Protein AF-A0A8J5S518-F1 (afdb_monomer)

Secondary structure (DSSP, 8-state):
--EE-EEEEEETTS-EEEEE-----HHHHHS-EEEEEEEGGG-SGGG--GGGTTSEEEEE-SS--SS----HHHHHHHHHHTT-SEEEEE--S-S----S-GGGGTT-EEEEE-HHHHHHHHHHHTT-SS-EEEEPPPP-EESTTS---EE-TTS---S-SS-TTS-S---B---SSEEEE--SSGGGTT-SEEEE-SHHHHHHHHHHHHHHHHHH-TT--HHHHHHHHHHT-B-B-TTSSBPEE-SSS-EE--HHHHTT-B--HHHHTS-SEE----HHHHHHHHHHHT-SS--TTTTS-TT--GGGS--S----TT--SEEEEEEEEEE-SS-SSEEEE----PPTTEEEEEESSEEEEBTTB-EEEEEEEEEES-S---S--------

Sequence (391 aa):
MDRSFPVVITLGNKEKFVAQSFVFSEEIASQFSEIQSYTANDCNADQINSTVKGKIVFCFPPLFRPSEQINTSTFLAAVVANGGRGLIWPLYNTDLLLGDNLAELNNTSFVPVDYEIAYRIYQYISNDDNPKAKISLTRTTVGSEVSAPRVAAFSSRGPSSIYPGVLKPDIAAPGVSILAAAPATASFQGIPYHFSSGTSMSCPHVTGIVAVLKSIHPQWSPAALKSAIMTTARTLDNNWMPIQANGYVPKIADPFDYGAGFVDPTKAADPGLIYDISASDYLKFFNCMGGLGPRDNCTTAKGGSLADLNLPSIAIPNLRTFRSAVRTVTNVGQLDDAVYTAFLEPPAGVEMAVEPPVLVFSKDRRVRSFKVTFKTTRKVQGDYTDFRNLE

Nearest PDB structures (foldseek):
  7eox-assembly2_B  TM=8.194E-01  e=1.610E-34  Euphorbia resinifera
  3i74-assembly1_A  TM=7.688E-01  e=6.105E-29  Solanum lycopersicum
  4yn3-assembly3_A  TM=7.626E-01  e=4.652E-26  Cucumis melo
  3vta-assembly1_A  TM=7.637E-01  e=4.754E-24  Cucumis melo
  1xf1-assembly1_A  TM=5.289E-01  e=1.069E-10  Streptococcus pyogenes

Structure (mmCIF, N/CA/C/O backbone):
data_AF-A0A8J5S518-F1
#
_entry.id   AF-A0A8J5S518-F1
#
loop_
_atom_site.group_PDB
_atom_site.id
_atom_site.type_symbol
_atom_site.label_atom_id
_atom_site.label_alt_id
_atom_site.label_comp_id
_atom_site.label_asym_id
_atom_site.label_entity_id
_atom_site.label_seq_id
_atom_site.pdbx_PDB_ins_code
_atom_site.Cartn_x
_atom_site.Cartn_y
_atom_site.Cartn_z
_atom_site.occupancy
_atom_site.B_iso_or_equiv
_atom_site.auth_seq_id
_atom_site.auth_comp_id
_atom_site.auth_asym_id
_atom_site.auth_atom_id
_atom_site.pdbx_PDB_model_num
ATOM 1 N N . MET A 1 1 ? -6.339 -3.121 0.699 1.00 88.62 1 MET A N 1
ATOM 2 C CA . MET A 1 1 ? -7.161 -4.256 0.225 1.00 88.62 1 MET A CA 1
ATOM 3 C C . MET A 1 1 ? -8.624 -3.854 0.297 1.00 88.62 1 MET A C 1
ATOM 5 O O . MET A 1 1 ? -8.915 -2.877 0.972 1.00 88.62 1 MET A O 1
ATOM 9 N N . ASP A 1 2 ? -9.503 -4.557 -0.404 1.00 91.44 2 ASP A N 1
ATOM 10 C CA . ASP A 1 2 ? -10.948 -4.296 -0.533 1.00 91.44 2 ASP A CA 1
ATOM 11 C C . ASP A 1 2 ? -11.784 -4.915 0.604 1.00 91.44 2 ASP A C 1
ATOM 13 O O . ASP A 1 2 ? -13.003 -5.031 0.507 1.00 91.44 2 ASP A O 1
ATOM 17 N N . ARG A 1 3 ? -11.124 -5.308 1.697 1.00 91.38 3 ARG A N 1
ATOM 18 C CA . ARG A 1 3 ? -11.749 -5.780 2.931 1.00 91.38 3 ARG A CA 1
ATOM 19 C C . ARG A 1 3 ? -11.769 -4.668 3.972 1.00 91.38 3 ARG A C 1
ATOM 21 O O . ARG A 1 3 ? -10.743 -4.025 4.194 1.00 91.38 3 ARG A O 1
ATOM 28 N N . SER A 1 4 ? -12.895 -4.512 4.658 1.00 88.69 4 SER A N 1
ATOM 29 C CA . SER A 1 4 ? -13.065 -3.598 5.790 1.00 88.69 4 SER A CA 1
ATOM 30 C C . SER A 1 4 ? -13.742 -4.288 6.979 1.00 88.69 4 SER A C 1
ATOM 32 O O . SER A 1 4 ? -14.374 -5.341 6.832 1.00 88.69 4 SER A O 1
ATOM 34 N N . PHE A 1 5 ? -13.594 -3.687 8.164 1.00 89.44 5 PHE A N 1
ATOM 35 C CA . PHE A 1 5 ? -14.137 -4.194 9.431 1.00 89.44 5 PHE A CA 1
ATOM 36 C C . PHE A 1 5 ? -15.124 -3.203 10.065 1.00 89.44 5 PHE A C 1
ATOM 38 O O . PHE A 1 5 ? -14.816 -2.612 11.105 1.00 89.44 5 PHE A O 1
ATOM 45 N N . PRO A 1 6 ? -16.280 -2.933 9.426 1.00 90.81 6 PRO A N 1
ATOM 46 C CA . PRO A 1 6 ? -17.206 -1.927 9.916 1.00 90.81 6 PRO A CA 1
ATOM 47 C C . PRO A 1 6 ? -17.849 -2.310 11.253 1.00 90.81 6 PRO A C 1
ATOM 49 O O . PRO A 1 6 ? -18.294 -3.444 11.461 1.00 90.81 6 PRO A O 1
ATOM 52 N N . VAL A 1 7 ? -17.974 -1.307 12.117 1.00 92.00 7 VAL A N 1
ATOM 53 C CA . VAL A 1 7 ? -18.838 -1.283 13.301 1.00 92.00 7 VAL A CA 1
ATOM 54 C C . VAL A 1 7 ? -19.771 -0.080 13.213 1.00 92.00 7 VAL A C 1
ATOM 56 O O . VAL A 1 7 ? -19.439 0.939 12.606 1.00 92.00 7 VAL A O 1
ATOM 59 N N . VAL A 1 8 ? -20.945 -0.186 13.828 1.00 94.94 8 VAL A N 1
ATOM 60 C CA . VAL A 1 8 ? -21.932 0.893 13.883 1.00 94.94 8 VAL A CA 1
ATOM 61 C C . VAL A 1 8 ? -22.016 1.420 15.307 1.00 94.94 8 VAL A C 1
ATOM 63 O O . VAL A 1 8 ? -22.410 0.689 16.216 1.00 94.94 8 VAL A O 1
ATOM 66 N N . ILE A 1 9 ? -21.698 2.699 15.490 1.00 95.81 9 ILE A N 1
ATOM 67 C CA . ILE A 1 9 ? -21.966 3.440 16.724 1.00 95.81 9 ILE A CA 1
ATOM 68 C C . ILE A 1 9 ? -23.408 3.939 16.634 1.00 95.81 9 ILE A C 1
ATOM 70 O O . ILE A 1 9 ? -23.753 4.654 15.699 1.00 95.81 9 ILE A O 1
ATOM 74 N N . THR A 1 10 ? -24.262 3.544 17.574 1.00 97.31 10 THR A N 1
ATOM 75 C CA . THR A 1 10 ? -25.643 4.031 17.704 1.00 97.31 10 THR A CA 1
ATOM 76 C C . THR A 1 10 ? -25.761 4.841 18.986 1.00 97.31 10 THR A C 1
ATOM 78 O O . THR A 1 10 ? -25.576 4.288 20.069 1.00 97.31 10 THR A O 1
ATOM 81 N N . LEU A 1 11 ? -26.079 6.126 18.872 1.00 97.44 11 LEU A N 1
ATOM 82 C CA . LEU A 1 11 ? -26.286 7.023 20.009 1.00 97.44 11 LEU A CA 1
ATOM 83 C C . LEU A 1 11 ? -27.705 6.883 20.589 1.00 97.44 11 LEU A C 1
ATOM 85 O O . LEU A 1 11 ? -28.612 6.362 19.933 1.00 97.44 11 LEU A O 1
ATOM 89 N N . GLY A 1 12 ? -27.916 7.354 21.822 1.00 96.31 12 GLY A N 1
ATOM 90 C CA . GLY A 1 12 ? -29.220 7.337 22.498 1.00 96.31 12 GLY A CA 1
ATOM 91 C C . GLY A 1 12 ? -30.304 8.123 21.749 1.00 96.31 12 GLY A C 1
ATOM 92 O O . GLY A 1 12 ? -31.466 7.716 21.730 1.00 96.31 12 GLY A O 1
ATOM 93 N N . ASN A 1 13 ? -29.908 9.172 21.020 1.00 95.19 13 ASN A N 1
ATOM 94 C CA . ASN A 1 13 ? -30.768 9.948 20.117 1.00 95.19 13 ASN A CA 1
ATOM 95 C C . ASN A 1 13 ? -31.099 9.227 18.782 1.00 95.19 13 ASN A C 1
ATOM 97 O O . ASN A 1 13 ? -31.758 9.809 17.923 1.00 95.19 13 ASN A O 1
ATOM 101 N N . LYS A 1 14 ? -30.679 7.960 18.611 1.00 95.50 14 LYS A N 1
ATOM 102 C CA . LYS A 1 14 ? -30.835 7.097 17.417 1.00 95.50 14 LYS A CA 1
ATOM 103 C C . LYS A 1 14 ? -29.955 7.447 16.216 1.00 95.50 14 LYS A C 1
ATOM 105 O O . LYS A 1 14 ? -30.047 6.760 15.194 1.00 95.50 14 LYS A O 1
ATOM 110 N N . GLU A 1 15 ? -29.100 8.455 16.323 1.00 96.94 15 GLU A N 1
ATOM 111 C CA . GLU A 1 15 ? -28.101 8.763 15.305 1.00 96.94 15 GLU A CA 1
ATOM 112 C C . GLU A 1 15 ? -27.088 7.617 15.180 1.00 96.94 15 GLU A C 1
ATOM 114 O O . GLU A 1 15 ? -26.780 6.925 16.157 1.00 96.94 15 GLU A O 1
ATOM 119 N N . LYS A 1 16 ? -26.612 7.371 13.955 1.00 97.25 16 LYS A N 1
ATOM 120 C CA . LYS A 1 16 ? -25.730 6.244 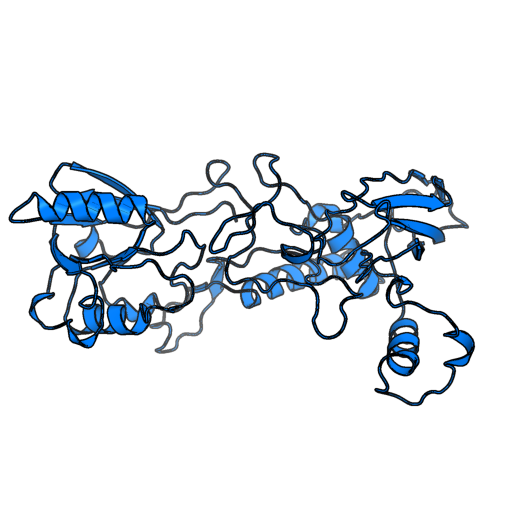13.642 1.00 97.25 16 LYS A CA 1
ATOM 121 C C . LYS A 1 16 ? -24.515 6.692 12.852 1.00 97.25 16 LYS A C 1
ATOM 123 O O . LYS A 1 16 ? -24.652 7.416 11.871 1.00 97.25 16 LYS A O 1
ATOM 128 N N . PHE A 1 17 ? -23.363 6.157 13.232 1.00 95.44 17 PHE A N 1
ATOM 129 C CA . PHE A 1 17 ? -22.088 6.373 12.559 1.00 95.44 17 PHE A CA 1
ATOM 130 C C . PHE A 1 17 ? -21.433 5.040 12.236 1.00 95.44 17 PHE A C 1
ATOM 132 O O . PHE A 1 17 ? -21.543 4.089 13.011 1.00 95.44 17 PHE A O 1
ATOM 139 N N . VAL A 1 18 ? -20.747 4.972 11.097 1.00 91.69 18 VAL A N 1
ATOM 140 C CA . VAL A 1 18 ? -19.961 3.802 10.701 1.00 91.69 18 VAL A CA 1
ATOM 141 C C . VAL A 1 18 ? -18.492 4.108 10.950 1.00 91.69 18 VAL A C 1
ATOM 143 O O . VAL A 1 18 ? -17.984 5.126 10.492 1.00 91.69 18 VAL A O 1
ATOM 146 N N . ALA A 1 19 ? -17.823 3.215 11.667 1.00 89.31 19 ALA A N 1
ATOM 147 C CA . ALA A 1 19 ? -16.392 3.267 11.942 1.00 89.31 19 ALA A CA 1
ATOM 148 C C . ALA A 1 19 ? -15.756 1.911 11.613 1.00 89.31 19 ALA A C 1
ATOM 150 O O . ALA A 1 19 ? -16.463 0.958 11.287 1.00 89.31 19 ALA A O 1
ATOM 151 N N . GLN A 1 20 ? -14.431 1.803 11.709 1.00 86.75 20 GLN A N 1
ATOM 152 C CA . GLN A 1 20 ? -13.737 0.519 11.595 1.00 86.75 20 GLN A CA 1
ATOM 153 C C . GLN A 1 20 ? -13.144 0.118 12.941 1.00 86.75 20 GLN A C 1
ATOM 155 O O . GLN A 1 20 ? -12.469 0.918 13.580 1.00 86.75 20 GLN A O 1
ATOM 160 N N . SER A 1 21 ? -13.414 -1.108 13.384 1.00 86.69 21 SER A N 1
ATOM 161 C CA . SER A 1 21 ? -12.943 -1.617 14.674 1.00 86.69 21 SER A CA 1
ATOM 162 C C . SER A 1 21 ? -13.062 -3.140 14.743 1.00 86.69 21 SER A C 1
ATOM 164 O O . SER A 1 21 ? -13.729 -3.772 13.921 1.00 86.69 21 SER A O 1
ATOM 166 N N . PHE A 1 22 ? -12.430 -3.718 15.758 1.00 84.19 22 PHE A N 1
ATOM 167 C CA . PHE A 1 22 ? -12.479 -5.124 16.123 1.00 84.19 22 PHE A CA 1
ATOM 168 C C . PHE A 1 22 ? -13.211 -5.272 17.468 1.00 84.19 22 PHE A C 1
ATOM 170 O O . PHE A 1 22 ? -12.639 -5.097 18.541 1.00 84.19 22 PHE A O 1
ATOM 177 N N . VAL A 1 23 ? -14.508 -5.563 17.395 1.00 85.69 23 VAL A N 1
ATOM 178 C CA . VAL A 1 23 ? -15.453 -5.713 18.502 1.00 85.69 23 VAL A CA 1
ATOM 179 C C . VAL A 1 23 ? -16.062 -7.103 18.405 1.00 85.69 23 VAL A C 1
ATOM 181 O O . VAL A 1 23 ? -16.908 -7.368 17.548 1.00 85.69 23 VAL A O 1
ATOM 184 N N . PHE A 1 24 ? -15.608 -7.992 19.286 1.00 80.00 24 PHE A N 1
ATOM 185 C CA . PHE A 1 24 ? -15.959 -9.416 19.254 1.00 80.00 24 PHE A CA 1
ATOM 186 C C . PHE A 1 24 ? -16.886 -9.851 20.394 1.00 80.00 24 PHE A C 1
ATOM 188 O O . PHE A 1 24 ? -17.425 -10.951 20.356 1.00 80.00 24 PHE A O 1
ATOM 195 N N . SER A 1 25 ? -17.079 -9.006 21.409 1.00 80.81 25 SER A N 1
ATOM 196 C CA . SER A 1 25 ? -17.909 -9.338 22.567 1.00 80.81 25 SER A CA 1
ATOM 197 C C . SER A 1 25 ? -19.377 -9.011 22.324 1.00 80.81 25 SER A C 1
ATOM 199 O O . SER A 1 25 ? -19.751 -7.845 22.171 1.00 80.81 25 SER A O 1
ATOM 201 N N . GLU A 1 26 ? -20.224 -10.041 22.345 1.00 80.31 26 GLU A N 1
ATOM 202 C CA . GLU A 1 26 ? -21.681 -9.882 22.292 1.00 80.31 26 GLU A CA 1
ATOM 203 C C . GLU A 1 26 ? -22.230 -9.119 23.502 1.00 80.31 26 GLU A C 1
ATOM 205 O O . GLU A 1 26 ? -23.200 -8.367 23.371 1.00 80.31 26 GLU A O 1
ATOM 210 N N . GLU A 1 27 ? -21.598 -9.262 24.669 1.00 78.25 27 GLU A N 1
ATOM 211 C CA . GLU A 1 27 ? -21.999 -8.551 25.884 1.00 78.25 27 GLU A CA 1
ATOM 212 C C . GLU A 1 27 ? -21.867 -7.034 25.695 1.00 78.25 27 GLU A C 1
ATOM 214 O O . GLU A 1 27 ? -22.805 -6.289 25.980 1.00 78.25 27 GLU A O 1
ATOM 219 N N . ILE A 1 28 ? -20.734 -6.580 25.146 1.00 77.38 28 ILE A N 1
ATOM 220 C CA . ILE A 1 28 ? -20.504 -5.161 24.839 1.00 77.38 28 ILE A CA 1
ATOM 221 C C . ILE A 1 28 ? -21.447 -4.707 23.725 1.00 77.38 28 ILE A C 1
ATOM 223 O O . ILE A 1 28 ? -22.050 -3.638 23.807 1.00 77.38 28 ILE A O 1
ATOM 227 N N . ALA A 1 29 ? -21.588 -5.519 22.674 1.00 81.12 29 ALA A N 1
ATOM 228 C CA . ALA A 1 29 ? -22.248 -5.079 21.455 1.00 81.12 29 ALA A CA 1
ATOM 229 C C . ALA A 1 29 ? -23.783 -5.040 21.522 1.00 81.12 29 ALA A C 1
ATOM 231 O O . ALA A 1 29 ? -24.437 -4.390 20.697 1.00 81.12 29 ALA A O 1
ATOM 232 N N . SER A 1 30 ? -24.380 -5.747 22.481 1.00 77.06 30 SER A N 1
ATOM 233 C CA . SER A 1 30 ? -25.834 -5.874 22.610 1.00 77.06 30 SER A CA 1
ATOM 234 C C . SER A 1 30 ? -26.488 -4.748 23.418 1.00 77.06 30 SER A C 1
ATOM 236 O O . SER A 1 30 ? -27.695 -4.528 23.278 1.00 77.06 30 SER A O 1
ATOM 238 N N . GLN A 1 31 ? -25.725 -3.990 24.212 1.00 87.00 31 GLN A N 1
ATOM 239 C CA . GLN A 1 31 ? -26.268 -3.072 25.217 1.00 87.00 31 GLN A CA 1
ATOM 240 C C . GLN A 1 31 ? -25.890 -1.611 24.959 1.00 87.00 31 GLN A C 1
ATOM 242 O O . GLN A 1 31 ? -24.820 -1.299 24.447 1.00 87.00 31 GLN A O 1
ATOM 247 N N . PHE A 1 32 ? -26.781 -0.697 25.348 1.00 94.81 32 PHE A N 1
ATOM 248 C CA . PHE A 1 32 ? -26.411 0.708 25.500 1.00 94.81 32 PHE A CA 1
ATOM 249 C C . PHE A 1 32 ? -25.632 0.882 26.801 1.00 94.81 32 PHE A C 1
ATOM 251 O O . PHE A 1 32 ? -26.050 0.393 27.851 1.00 94.81 32 PHE A O 1
ATOM 258 N N . SER A 1 33 ? -24.527 1.611 26.737 1.00 94.88 33 SER A N 1
ATOM 259 C CA . SER A 1 33 ? -23.732 2.003 27.896 1.00 94.88 33 SER A CA 1
ATOM 260 C C . SER A 1 33 ? -23.663 3.522 27.980 1.00 94.88 33 SER A C 1
ATOM 262 O O . SER A 1 33 ? -23.687 4.210 26.958 1.00 94.88 33 SER A O 1
ATOM 264 N N . GLU A 1 34 ? -23.630 4.033 29.208 1.00 96.69 34 GLU A N 1
ATOM 265 C CA . GLU A 1 34 ? -23.413 5.453 29.484 1.00 96.69 34 GLU A CA 1
ATOM 266 C C . GLU A 1 34 ? -22.068 5.893 28.901 1.00 96.69 34 GLU A C 1
ATOM 268 O O . GLU A 1 34 ? -21.096 5.130 28.925 1.00 96.69 34 GLU A O 1
ATOM 273 N N . ILE A 1 35 ? -22.028 7.105 28.354 1.00 96.75 35 ILE A N 1
ATOM 274 C CA . ILE A 1 35 ? -20.812 7.714 27.837 1.00 96.75 35 ILE A CA 1
ATOM 275 C C . ILE A 1 35 ? -20.200 8.580 28.931 1.00 96.75 35 ILE A C 1
ATOM 277 O O . ILE A 1 35 ? -20.842 9.497 29.433 1.00 96.75 35 ILE A O 1
ATOM 281 N N . GLN A 1 36 ? -18.936 8.328 29.256 1.00 95.75 36 GLN A N 1
ATOM 282 C CA . GLN A 1 36 ? -18.135 9.240 30.062 1.00 95.75 36 GLN A CA 1
ATOM 283 C C . GLN A 1 36 ? -17.190 10.018 29.150 1.00 95.75 36 GLN A C 1
ATOM 285 O O . GLN A 1 36 ? -16.280 9.444 28.547 1.00 95.75 36 GLN A O 1
ATOM 290 N N . SER A 1 37 ? -17.434 11.321 29.023 1.00 93.81 37 SER A N 1
ATOM 291 C CA . SER A 1 37 ? -16.665 12.197 28.145 1.00 93.81 37 SER A CA 1
ATOM 292 C C . SER A 1 37 ? -15.522 12.892 28.871 1.00 93.81 37 SER A C 1
ATOM 294 O O . SER A 1 37 ? -15.722 13.474 29.935 1.00 93.81 37 SER A O 1
ATOM 296 N N . TYR A 1 38 ? -14.364 12.920 28.227 1.00 91.25 38 TYR A N 1
ATOM 297 C CA . TYR A 1 38 ? -13.207 13.721 28.597 1.00 91.25 38 TYR A CA 1
ATOM 298 C C . TYR A 1 38 ? -12.940 14.726 27.479 1.00 91.25 38 TYR A C 1
ATOM 300 O O . TYR A 1 38 ? -13.093 14.406 26.297 1.00 91.25 38 TYR A O 1
ATOM 308 N N . THR A 1 39 ? -12.559 15.948 27.837 1.00 87.38 39 THR A N 1
ATOM 309 C CA . THR A 1 39 ? -12.336 17.018 26.859 1.00 87.38 39 THR A CA 1
ATOM 310 C C . THR A 1 39 ? -10.987 17.668 27.067 1.00 87.38 39 THR A C 1
ATOM 312 O O . THR A 1 39 ? -10.429 17.633 28.161 1.00 87.38 39 THR A O 1
ATOM 315 N N . ALA A 1 40 ? -10.476 18.305 26.021 1.00 82.56 40 ALA A N 1
ATOM 316 C CA . ALA A 1 40 ? -9.281 19.123 26.112 1.00 82.56 40 ALA A CA 1
ATOM 317 C C . ALA A 1 40 ? -8.089 18.366 26.743 1.00 82.56 40 ALA A C 1
ATOM 319 O O . ALA A 1 40 ? -7.679 17.314 26.249 1.00 82.56 40 ALA A O 1
ATOM 320 N N . ASN A 1 41 ? -7.546 18.901 27.837 1.00 79.25 41 ASN A N 1
ATOM 321 C CA . ASN A 1 41 ? -6.412 18.322 28.549 1.00 79.25 41 ASN A CA 1
ATOM 322 C C . ASN A 1 41 ? -6.781 17.067 29.349 1.00 79.25 41 ASN A C 1
ATOM 324 O O . ASN A 1 41 ? -5.871 16.340 29.729 1.00 79.25 41 ASN A O 1
ATOM 328 N N . ASP A 1 42 ? -8.067 16.773 29.564 1.00 84.75 42 ASP A N 1
ATOM 329 C CA . ASP A 1 42 ? -8.511 15.619 30.356 1.00 84.75 42 ASP A CA 1
ATOM 330 C C . ASP A 1 42 ? -8.449 14.301 29.572 1.00 84.75 42 ASP A C 1
ATOM 332 O O . ASP A 1 42 ? -8.605 13.218 30.131 1.00 84.75 42 ASP A O 1
ATOM 336 N N . CYS A 1 43 ? -8.166 14.374 28.272 1.00 85.00 43 CYS A N 1
ATOM 337 C CA . CYS A 1 43 ? -7.868 13.233 27.415 1.00 85.00 43 CYS A CA 1
ATOM 338 C C . CYS A 1 43 ? -6.470 12.637 27.682 1.00 85.00 43 CYS A C 1
ATOM 340 O O . CYS A 1 43 ? -5.682 12.426 26.760 1.00 85.00 43 CYS A O 1
ATOM 342 N N . ASN A 1 44 ? -6.143 12.369 28.946 1.00 85.12 44 ASN A N 1
ATOM 343 C CA . ASN A 1 44 ? -4.899 11.729 29.361 1.00 85.12 44 ASN A CA 1
ATOM 344 C C . ASN A 1 44 ? -5.168 10.542 30.302 1.00 85.12 44 ASN A C 1
ATOM 346 O O . ASN A 1 44 ? -6.210 10.468 30.950 1.00 85.12 44 ASN A O 1
ATOM 350 N N . ALA A 1 45 ? -4.226 9.595 30.346 1.00 86.31 45 ALA A N 1
ATOM 351 C CA . ALA A 1 45 ? -4.385 8.350 31.098 1.00 86.31 45 ALA A CA 1
ATOM 352 C C . ALA A 1 45 ? -4.543 8.579 32.613 1.00 86.31 45 ALA A C 1
ATOM 354 O O . ALA A 1 45 ? -5.252 7.816 33.264 1.00 86.31 45 ALA A O 1
ATOM 355 N N . ASP A 1 46 ? -3.953 9.648 33.160 1.00 88.62 46 ASP A N 1
ATOM 356 C CA . ASP A 1 46 ? -3.985 9.950 34.596 1.00 88.62 46 ASP A CA 1
ATOM 357 C C . ASP A 1 46 ? -5.380 10.387 35.080 1.00 88.62 46 ASP A C 1
ATOM 359 O O . ASP A 1 46 ? -5.678 10.296 36.270 1.00 88.62 46 ASP A O 1
ATOM 363 N N . GLN A 1 47 ? -6.263 10.831 34.175 1.00 89.25 47 GLN A N 1
ATOM 364 C CA . GLN A 1 47 ? -7.660 11.153 34.505 1.00 89.25 47 GLN A CA 1
ATOM 365 C C . GLN A 1 47 ? -8.583 9.928 34.526 1.00 89.25 47 GLN A C 1
ATOM 367 O O . GLN A 1 47 ? -9.742 10.025 34.949 1.00 89.25 47 GLN A O 1
ATOM 372 N N . ILE A 1 48 ? -8.103 8.769 34.070 1.00 92.25 48 ILE A N 1
ATOM 373 C CA . ILE A 1 48 ? -8.903 7.549 34.016 1.00 92.25 48 ILE A CA 1
ATOM 374 C C . ILE A 1 48 ? -8.830 6.824 35.357 1.00 92.25 48 ILE A C 1
ATOM 376 O O . ILE A 1 48 ? -7.789 6.332 35.782 1.00 92.25 48 ILE A O 1
ATOM 380 N N . ASN A 1 49 ? -9.981 6.741 36.018 1.00 93.38 49 ASN A N 1
ATOM 381 C CA . ASN A 1 49 ? -10.149 6.091 37.313 1.00 93.38 49 ASN A CA 1
ATOM 382 C C . ASN A 1 49 ? -11.369 5.153 37.293 1.00 93.38 49 ASN A C 1
ATOM 384 O O . ASN A 1 49 ? -12.018 4.969 36.262 1.00 93.38 49 ASN A O 1
ATOM 388 N N . SER A 1 50 ? -11.718 4.577 38.444 1.00 93.44 50 SER A N 1
ATOM 389 C CA . SER A 1 50 ? -12.786 3.578 38.577 1.00 93.44 50 SER A CA 1
ATOM 390 C C . SER A 1 50 ? -14.188 4.050 38.160 1.00 93.44 50 SER A C 1
ATOM 392 O O . SER A 1 50 ? -15.074 3.210 37.995 1.00 93.44 50 SER A O 1
ATOM 394 N N . THR A 1 51 ? -14.412 5.354 37.949 1.00 95.06 51 THR A N 1
ATOM 395 C CA . THR A 1 51 ? -15.695 5.893 37.457 1.00 95.06 51 THR A CA 1
ATOM 396 C C . THR A 1 51 ? -16.057 5.415 36.051 1.00 95.06 51 THR A C 1
ATOM 398 O O . THR A 1 51 ? -17.245 5.309 35.743 1.00 95.06 51 THR A O 1
ATOM 401 N N . VAL A 1 52 ? -15.062 5.043 35.235 1.00 94.62 52 VAL A N 1
ATOM 402 C CA . VAL A 1 52 ? -15.279 4.556 33.862 1.00 94.62 52 VAL A CA 1
ATOM 403 C C . VAL A 1 52 ? -15.819 3.125 33.800 1.00 94.62 52 VAL A C 1
ATOM 405 O O . VAL A 1 52 ? -16.179 2.647 32.723 1.00 94.62 52 VAL A O 1
ATOM 408 N N . LYS A 1 53 ? -15.879 2.420 34.936 1.00 94.81 53 LYS A N 1
ATOM 409 C CA . LYS A 1 53 ? -16.279 1.013 34.996 1.00 94.81 53 LYS A CA 1
ATOM 410 C C . LYS A 1 53 ? -17.675 0.813 34.399 1.00 94.81 53 LYS A C 1
ATOM 412 O O . LYS A 1 53 ? -18.654 1.373 34.882 1.00 94.81 53 LYS A O 1
ATOM 417 N N . GLY A 1 54 ? -17.773 -0.025 33.366 1.00 92.38 54 GLY A N 1
ATOM 418 C CA . GLY A 1 54 ? -19.032 -0.312 32.672 1.00 92.38 54 GLY A CA 1
ATOM 419 C C . GLY A 1 54 ? -19.482 0.755 31.663 1.00 92.38 54 GLY A C 1
ATOM 420 O O . GLY A 1 54 ? -20.549 0.596 31.069 1.00 92.38 54 GLY A O 1
ATOM 421 N N . LYS A 1 55 ? -18.700 1.821 31.449 1.00 95.19 55 LYS A N 1
ATOM 422 C CA . LYS A 1 55 ? -19.041 2.946 30.564 1.00 95.19 55 LYS A CA 1
ATOM 423 C C . LYS A 1 55 ? -18.249 2.915 29.260 1.00 95.19 55 LYS A C 1
ATOM 425 O O . LYS A 1 55 ? -17.199 2.277 29.168 1.00 95.19 55 LYS A O 1
ATOM 430 N N . ILE A 1 56 ? -18.751 3.616 28.246 1.00 95.50 56 ILE A N 1
ATOM 431 C CA . ILE A 1 56 ? -17.985 3.939 27.038 1.00 95.50 56 ILE A CA 1
ATOM 432 C C . ILE A 1 56 ? -17.272 5.261 27.293 1.00 95.50 56 ILE A C 1
ATOM 434 O O . ILE A 1 56 ? -17.903 6.280 27.552 1.00 95.50 56 ILE A O 1
ATOM 438 N N . VAL A 1 57 ? -15.951 5.253 27.217 1.00 95.19 57 VAL A N 1
ATOM 439 C CA . VAL A 1 57 ? -15.138 6.456 27.335 1.00 95.19 57 VAL A CA 1
ATOM 440 C C . VAL A 1 57 ? -15.082 7.145 25.976 1.00 95.19 57 VAL A C 1
ATOM 442 O O . VAL A 1 57 ? -14.820 6.511 24.954 1.00 95.19 57 VAL A O 1
ATOM 445 N N . PHE A 1 58 ? -15.335 8.447 25.956 1.00 94.88 58 PHE A N 1
ATOM 446 C CA . PHE A 1 58 ? -15.205 9.289 24.772 1.00 94.88 58 PHE A CA 1
ATOM 447 C C . PHE A 1 58 ? -14.214 10.410 25.066 1.00 94.88 58 PHE A C 1
ATOM 449 O O . PHE A 1 58 ? -14.317 11.068 26.097 1.00 94.88 58 PHE A O 1
ATOM 456 N N . CYS A 1 59 ? -13.264 10.638 24.166 1.00 89.88 59 CYS A N 1
ATOM 457 C CA . CYS A 1 59 ? -12.344 11.765 24.264 1.00 89.88 59 CYS A CA 1
ATOM 458 C C . CYS A 1 59 ? -12.591 12.760 23.126 1.00 89.88 59 CYS A C 1
ATOM 460 O O . CYS A 1 59 ? -12.680 12.367 21.964 1.00 89.88 59 CYS A O 1
ATOM 462 N N . PHE A 1 60 ? -12.627 14.053 23.454 1.00 88.50 60 PHE A N 1
ATOM 463 C CA . PHE A 1 60 ? -12.639 15.145 22.483 1.00 88.50 60 PHE A CA 1
ATOM 464 C C . PHE A 1 60 ? -11.481 16.130 22.753 1.00 88.50 60 PHE A C 1
ATOM 466 O O . PHE A 1 60 ? -11.606 17.016 23.607 1.00 88.50 60 PHE A O 1
ATOM 473 N N . PRO A 1 61 ? -10.325 15.981 22.078 1.00 76.44 61 PRO A N 1
ATOM 474 C CA . PRO A 1 61 ? -9.157 16.825 22.312 1.00 76.44 61 PRO A CA 1
ATOM 475 C C . PRO A 1 61 ? -9.371 18.251 21.762 1.00 76.44 61 PRO A C 1
ATOM 477 O O . PRO A 1 61 ? -10.134 18.439 20.815 1.00 76.44 61 PRO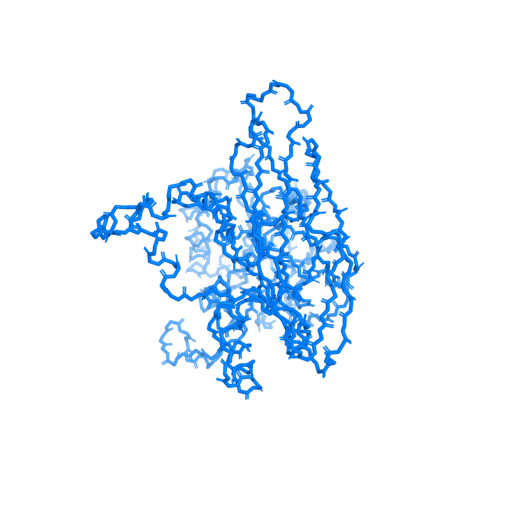 A O 1
ATOM 480 N N . PRO A 1 62 ? -8.681 19.273 22.308 1.00 63.53 62 PRO A N 1
ATOM 481 C CA . PRO A 1 62 ? -8.942 20.681 21.994 1.00 63.53 62 PRO A CA 1
ATOM 482 C C . PRO A 1 62 ? -8.287 21.115 20.674 1.00 63.53 62 PRO A C 1
ATOM 484 O O . PRO A 1 62 ? -8.738 22.048 20.017 1.00 63.53 62 PRO A O 1
ATOM 487 N N . LEU A 1 63 ? -7.204 20.434 20.292 1.00 63.22 63 LEU A N 1
ATOM 488 C CA . LEU A 1 63 ? -6.510 20.580 19.024 1.00 63.22 63 LEU A CA 1
ATOM 489 C C . LEU A 1 63 ? -6.222 19.188 18.484 1.00 63.22 63 LEU A C 1
ATOM 491 O O . LEU A 1 63 ? -5.631 18.349 19.162 1.00 63.22 63 LEU A O 1
ATOM 495 N N . PHE A 1 64 ? -6.603 18.967 17.235 1.00 59.66 64 PHE A N 1
ATOM 496 C CA . PHE A 1 64 ? -6.338 17.720 16.543 1.00 59.66 64 PHE A CA 1
ATOM 497 C C . PHE A 1 64 ? -4.921 17.766 15.953 1.00 59.66 64 PHE A C 1
ATOM 499 O O . PHE A 1 64 ? -4.731 18.085 14.782 1.00 59.66 64 PHE A O 1
ATOM 506 N N . ARG A 1 65 ? -3.892 17.557 16.786 1.00 56.31 65 ARG A N 1
ATOM 507 C CA . ARG A 1 65 ? -2.491 17.716 16.361 1.00 56.31 65 ARG A CA 1
ATOM 508 C C . ARG A 1 65 ? -1.970 16.450 15.653 1.00 56.31 65 ARG A C 1
ATOM 510 O O . ARG A 1 65 ? -1.950 15.398 16.276 1.00 56.31 65 ARG A O 1
ATOM 517 N N . PRO A 1 66 ? -1.490 16.538 14.394 1.00 51.38 66 PRO A N 1
ATOM 518 C CA . PRO A 1 66 ? -0.895 15.407 13.660 1.00 51.38 66 PRO A CA 1
ATOM 519 C C . PRO A 1 66 ? 0.293 14.746 14.356 1.00 51.38 66 PRO A C 1
ATOM 521 O O . PRO A 1 66 ? 0.535 13.556 14.190 1.00 51.38 66 PRO A O 1
ATOM 524 N N . SER A 1 67 ? 1.112 15.572 15.010 1.00 41.97 67 SER A N 1
ATOM 525 C CA . SER A 1 67 ? 2.469 15.233 15.445 1.00 41.97 67 SER A CA 1
ATOM 526 C C . SER A 1 67 ? 2.546 14.796 16.899 1.00 41.97 67 SER A C 1
ATOM 528 O O . SER A 1 67 ? 3.558 14.246 17.321 1.00 41.97 67 SER A O 1
ATOM 530 N N . GLU A 1 68 ? 1.499 15.060 17.675 1.00 47.72 68 GLU A N 1
ATOM 531 C CA . GLU A 1 68 ? 1.359 14.470 18.993 1.00 47.72 68 GLU A CA 1
ATOM 532 C C . GLU A 1 68 ? 0.781 13.086 18.745 1.00 47.72 68 GLU A C 1
ATOM 534 O O . GLU A 1 68 ? -0.412 12.933 18.492 1.00 47.72 68 GLU A O 1
ATOM 539 N N . GLN A 1 69 ? 1.654 12.075 18.756 1.00 49.19 69 GLN A N 1
ATOM 540 C CA . GLN A 1 69 ? 1.238 10.722 19.095 1.00 49.19 69 GLN A CA 1
ATOM 541 C C . GLN A 1 69 ? 0.531 10.839 20.440 1.00 49.19 69 GLN A C 1
ATOM 543 O O . GLN A 1 69 ? 1.165 10.780 21.492 1.00 49.19 69 GLN A O 1
ATOM 548 N N . ILE A 1 70 ? -0.775 11.099 20.427 1.00 52.97 70 ILE A N 1
ATOM 549 C CA . ILE A 1 70 ? -1.541 10.967 21.646 1.00 52.97 70 ILE A CA 1
ATOM 550 C C . ILE A 1 70 ? -1.332 9.509 22.025 1.00 52.97 70 ILE A C 1
ATOM 552 O O . ILE A 1 70 ? -1.476 8.635 21.168 1.00 52.97 70 ILE A O 1
ATOM 556 N N . ASN A 1 71 ? -0.875 9.261 23.253 1.00 62.19 71 ASN A N 1
ATOM 557 C CA . ASN A 1 71 ? -0.589 7.923 23.759 1.00 62.19 71 ASN A CA 1
ATOM 558 C C . ASN A 1 71 ? -1.911 7.148 23.912 1.00 62.19 71 ASN A C 1
ATOM 560 O O . ASN A 1 71 ? -2.335 6.805 25.012 1.00 62.19 71 ASN A O 1
ATOM 564 N N . THR A 1 72 ? -2.597 6.889 22.799 1.00 75.62 72 THR A N 1
ATOM 565 C CA . THR A 1 72 ? -3.856 6.159 22.727 1.00 75.62 72 THR A CA 1
ATOM 566 C C . THR A 1 72 ? -3.678 4.776 23.333 1.00 75.62 72 THR A C 1
ATOM 568 O O . THR A 1 72 ? -4.607 4.281 23.951 1.00 75.62 72 THR A O 1
ATOM 571 N N . SER A 1 73 ? -2.479 4.188 23.242 1.00 76.56 73 SER A N 1
ATOM 572 C CA . SER A 1 73 ? -2.130 2.934 23.910 1.00 76.56 73 SER A CA 1
ATOM 573 C C . SER A 1 73 ? -2.186 3.038 25.437 1.00 76.56 73 SER A C 1
ATOM 575 O O . SER A 1 73 ? -2.843 2.214 26.064 1.00 76.56 73 SER A O 1
ATOM 577 N N . THR A 1 74 ? -1.564 4.049 26.056 1.00 82.19 74 THR A N 1
ATOM 578 C CA . THR A 1 74 ? -1.592 4.194 27.524 1.00 82.19 74 THR A CA 1
ATOM 579 C C . THR A 1 74 ? -2.975 4.598 28.021 1.00 82.19 74 THR A C 1
ATOM 581 O O . THR A 1 74 ? -3.424 4.101 29.051 1.00 82.19 74 THR A O 1
ATOM 584 N N . PHE A 1 75 ? -3.682 5.443 27.268 1.00 86.06 75 PHE A N 1
ATOM 585 C CA . PHE A 1 75 ? -5.060 5.814 27.573 1.00 86.06 75 PHE A CA 1
ATOM 586 C C . PHE A 1 75 ? -5.991 4.599 27.492 1.00 86.06 75 PHE A C 1
ATOM 588 O O . PHE A 1 75 ? -6.740 4.329 28.428 1.00 86.06 75 PHE A O 1
ATOM 595 N N . LEU A 1 76 ? -5.911 3.821 26.408 1.00 85.50 76 LEU A N 1
ATOM 596 C CA . LEU A 1 76 ? -6.674 2.586 26.240 1.00 85.50 76 LEU A CA 1
ATOM 597 C C . LEU A 1 76 ? -6.354 1.581 27.349 1.00 85.50 76 LEU A C 1
ATOM 599 O O . LEU A 1 76 ? -7.279 1.028 27.936 1.00 85.50 76 LEU A O 1
ATOM 603 N N . ALA A 1 77 ? -5.076 1.399 27.694 1.00 87.19 77 ALA A N 1
ATOM 604 C CA . ALA A 1 77 ? -4.668 0.532 28.795 1.00 87.19 77 ALA A CA 1
ATOM 605 C C . ALA A 1 77 ? -5.287 0.969 30.134 1.00 87.19 77 ALA A C 1
ATOM 607 O O . ALA A 1 77 ? -5.756 0.124 30.895 1.00 87.19 77 ALA A O 1
ATOM 608 N N . ALA A 1 78 ? -5.358 2.277 30.409 1.00 90.38 78 ALA A N 1
ATOM 609 C CA . ALA A 1 78 ? -6.006 2.798 31.610 1.00 90.38 78 ALA A CA 1
ATOM 610 C C . ALA A 1 78 ? -7.528 2.555 31.607 1.00 90.38 78 ALA A C 1
ATOM 612 O O . ALA A 1 78 ? -8.088 2.177 32.640 1.00 90.38 78 ALA A O 1
ATOM 613 N N . VAL A 1 79 ? -8.197 2.715 30.457 1.00 91.38 79 VAL A N 1
ATOM 614 C CA . VAL A 1 79 ? -9.633 2.408 30.301 1.00 91.38 79 VAL A CA 1
ATOM 615 C C . VAL A 1 79 ? -9.898 0.924 30.554 1.00 91.38 79 VAL A C 1
ATOM 617 O O . VAL A 1 79 ? -10.799 0.592 31.326 1.00 91.38 79 VAL A O 1
ATOM 620 N N . VAL A 1 80 ? -9.083 0.041 29.973 1.00 90.00 80 VAL A N 1
ATOM 621 C CA . VAL A 1 80 ? -9.168 -1.411 30.184 1.00 90.00 80 VAL A CA 1
ATOM 622 C C . VAL A 1 80 ? -8.949 -1.759 31.659 1.00 90.00 80 VAL A C 1
ATOM 624 O O . VAL A 1 80 ? -9.762 -2.467 32.254 1.00 90.00 80 VAL A O 1
ATOM 627 N N . ALA A 1 81 ? -7.888 -1.236 32.282 1.00 91.00 81 ALA A N 1
ATOM 628 C CA . ALA A 1 81 ? -7.539 -1.531 33.674 1.00 91.00 81 ALA A CA 1
ATOM 629 C C . ALA A 1 81 ? -8.629 -1.104 34.674 1.00 91.00 81 ALA A C 1
ATOM 631 O O . ALA A 1 81 ? -8.814 -1.755 35.702 1.00 91.00 81 ALA A O 1
ATOM 632 N N . ASN A 1 82 ? -9.380 -0.044 34.363 1.00 93.31 82 ASN A N 1
ATOM 633 C CA . ASN A 1 82 ? -10.491 0.441 35.185 1.00 93.31 82 ASN A CA 1
ATOM 634 C C . ASN A 1 82 ? -11.863 -0.144 34.779 1.00 93.31 82 ASN A C 1
ATOM 636 O O . ASN A 1 82 ? -12.886 0.225 35.358 1.00 93.31 82 ASN A O 1
ATOM 640 N N . GLY A 1 83 ? -11.903 -1.089 33.831 1.00 91.56 83 GLY A N 1
ATOM 641 C CA . GLY A 1 83 ? -13.110 -1.824 33.444 1.00 91.56 83 GLY A CA 1
ATOM 642 C C . GLY A 1 83 ? -14.082 -1.042 32.557 1.00 91.56 83 GLY A C 1
ATOM 643 O O . GLY A 1 83 ? -15.293 -1.271 32.635 1.00 91.56 83 GLY A O 1
ATOM 644 N N . GLY A 1 84 ? -13.585 -0.100 31.753 1.00 92.19 84 GLY A N 1
ATOM 645 C CA . GLY A 1 84 ? -14.376 0.544 30.705 1.00 92.19 84 GLY A CA 1
ATOM 646 C C . GLY A 1 84 ? -14.836 -0.466 29.651 1.00 92.19 84 GLY A C 1
ATOM 647 O O . GLY A 1 84 ? -14.140 -1.427 29.357 1.00 92.19 84 GLY A O 1
ATOM 648 N N . ARG A 1 85 ? -16.027 -0.268 29.079 1.00 91.19 85 ARG A N 1
ATOM 649 C CA . ARG A 1 85 ? -16.593 -1.152 28.039 1.00 91.19 85 ARG A CA 1
ATOM 650 C C . ARG A 1 85 ? -16.175 -0.765 26.625 1.00 91.19 85 ARG A C 1
ATOM 652 O O . ARG A 1 85 ? -16.224 -1.587 25.713 1.00 91.19 85 ARG A O 1
ATOM 659 N N . GLY A 1 86 ? -15.755 0.477 26.425 1.00 90.56 86 GLY A N 1
ATOM 660 C CA . GLY A 1 86 ? -15.268 0.931 25.133 1.00 90.56 86 GLY A CA 1
ATOM 661 C C . GLY A 1 86 ? -14.555 2.267 25.207 1.00 90.56 86 GLY A C 1
ATOM 662 O O . GLY A 1 86 ? -14.713 3.010 26.169 1.00 90.56 86 GLY A O 1
ATOM 663 N N . LEU A 1 87 ? -13.792 2.563 24.165 1.00 90.50 87 LEU A N 1
ATOM 664 C CA . LEU A 1 87 ? -13.120 3.823 23.926 1.00 90.50 87 LEU A CA 1
ATOM 665 C C . LEU A 1 87 ? -13.460 4.291 22.511 1.00 90.50 87 LEU A C 1
ATOM 667 O O . LEU A 1 87 ? -13.077 3.638 21.540 1.00 90.50 87 LEU A O 1
ATOM 671 N N . ILE A 1 88 ? -14.170 5.411 22.396 1.00 91.81 88 ILE A N 1
ATOM 672 C CA . ILE A 1 88 ? -14.352 6.129 21.132 1.00 91.81 88 ILE A CA 1
ATOM 673 C C . ILE A 1 88 ? -13.302 7.233 21.088 1.00 91.81 88 ILE A C 1
ATOM 675 O O . ILE A 1 88 ? -13.277 8.111 21.955 1.00 91.81 88 ILE A O 1
ATOM 679 N N . TRP A 1 89 ? -12.431 7.171 20.085 1.00 87.25 89 TRP A N 1
ATOM 680 C CA . TRP A 1 89 ? -11.266 8.041 20.004 1.00 87.25 89 TRP A CA 1
ATOM 681 C C . TRP A 1 89 ? -11.169 8.713 18.634 1.00 87.25 89 TRP A C 1
ATOM 683 O O . TRP A 1 89 ? -11.166 8.019 17.617 1.00 87.25 89 TRP A O 1
ATOM 693 N N . PRO A 1 90 ? -11.056 10.044 18.561 1.00 84.38 90 PRO A N 1
ATOM 694 C CA . PRO A 1 90 ? -10.865 10.712 17.290 1.00 84.38 90 PRO A CA 1
ATOM 695 C C . PRO A 1 90 ? -9.444 10.451 16.772 1.00 84.38 90 PRO A C 1
ATOM 697 O O . PRO A 1 90 ? -8.462 10.786 17.433 1.00 84.38 90 PRO A O 1
ATOM 700 N N . LEU A 1 91 ? -9.323 9.861 15.581 1.00 77.31 91 LEU A N 1
ATOM 701 C CA . LEU A 1 91 ? -8.065 9.706 14.842 1.00 77.31 91 LEU A CA 1
ATOM 702 C C . LEU A 1 91 ? -8.202 10.304 13.440 1.00 77.31 91 LEU A C 1
ATOM 704 O O . LEU A 1 91 ? -9.281 10.310 12.848 1.00 77.31 91 LEU A O 1
ATOM 708 N N . TYR A 1 92 ? -7.092 10.793 12.881 1.00 69.94 92 TYR A N 1
ATOM 709 C CA . TYR A 1 92 ? -7.042 11.033 11.440 1.00 69.94 92 TYR A CA 1
ATOM 710 C C . TYR A 1 92 ? -7.414 9.743 10.725 1.00 69.94 92 TYR A C 1
ATOM 712 O O . TYR A 1 92 ? -7.014 8.668 11.182 1.00 69.94 92 TYR A O 1
ATOM 720 N N . ASN A 1 93 ? -8.179 9.862 9.633 1.00 61.44 93 ASN A N 1
ATOM 721 C CA . ASN A 1 93 ? -8.638 8.735 8.828 1.00 61.44 93 ASN A CA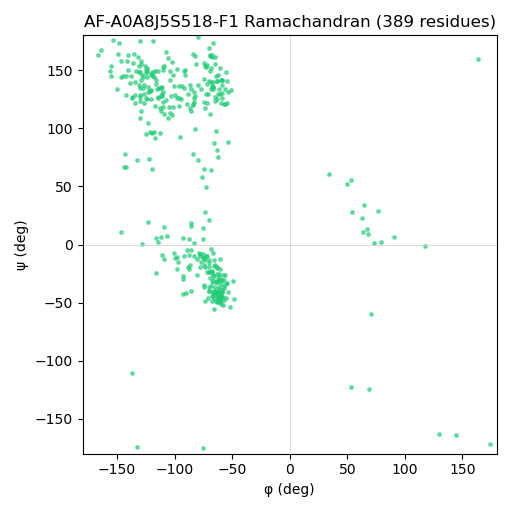 1
ATOM 722 C C . ASN A 1 93 ? -7.428 8.023 8.207 1.00 61.44 93 ASN A C 1
ATOM 724 O O . ASN A 1 93 ? -7.009 8.271 7.078 1.00 61.44 93 ASN A O 1
ATOM 728 N N . THR A 1 94 ? -6.822 7.185 9.027 1.00 62.12 94 THR A N 1
ATOM 729 C CA . THR A 1 94 ? -5.651 6.386 8.754 1.00 62.12 94 THR A CA 1
ATOM 730 C C . THR A 1 94 ? -6.095 4.942 8.857 1.00 62.12 94 THR A C 1
ATOM 732 O O . THR A 1 94 ? -6.993 4.566 9.604 1.00 62.12 94 THR A O 1
ATOM 735 N N . ASP A 1 95 ? -5.444 4.106 8.080 1.00 68.06 95 ASP A N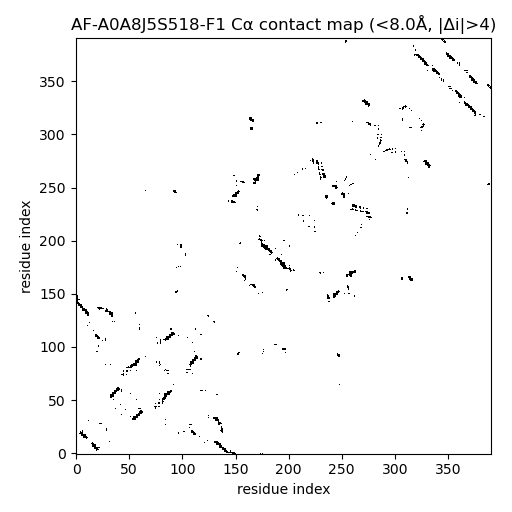 1
ATOM 736 C CA . ASP A 1 95 ? -5.605 2.658 8.059 1.00 68.06 95 ASP A CA 1
ATOM 737 C C . ASP A 1 95 ? -4.941 1.962 9.267 1.00 68.06 95 ASP A C 1
ATOM 739 O O . ASP A 1 95 ? -4.784 0.741 9.291 1.00 68.06 95 ASP A O 1
ATOM 743 N N . LEU A 1 96 ? -4.584 2.742 10.292 1.00 61.78 96 LEU A N 1
ATOM 744 C CA . LEU A 1 96 ? -4.094 2.286 11.584 1.00 61.78 96 LEU A CA 1
ATOM 745 C C . LEU A 1 96 ? -5.271 1.836 12.453 1.00 61.78 96 LEU A C 1
ATOM 747 O O . LEU A 1 96 ? -5.656 2.485 13.423 1.00 61.78 96 LEU A O 1
ATOM 751 N N . LEU A 1 97 ? -5.844 0.686 12.114 1.00 61.00 97 LEU A N 1
ATOM 752 C CA . LEU A 1 97 ? -6.525 -0.109 13.129 1.00 61.00 97 LEU A CA 1
ATOM 753 C C . LEU A 1 97 ? -5.449 -0.637 14.081 1.00 61.00 97 LEU A C 1
ATOM 755 O O . LEU A 1 97 ? -4.379 -1.024 13.607 1.00 61.00 97 LEU A O 1
ATOM 759 N N . LEU A 1 98 ? -5.714 -0.650 15.393 1.00 57.16 98 LEU A N 1
ATOM 760 C CA . LEU A 1 98 ? -4.851 -1.285 16.399 1.00 57.16 98 LEU A CA 1
ATOM 761 C C . LEU A 1 98 ? -4.780 -2.797 16.119 1.00 57.16 98 LEU A C 1
ATOM 763 O O . LEU A 1 98 ? -5.451 -3.597 16.761 1.00 57.16 98 LEU A O 1
ATOM 767 N N . GLY A 1 99 ? -4.022 -3.181 15.094 1.00 51.66 99 GLY A N 1
ATOM 768 C CA . GLY A 1 99 ? -3.831 -4.560 14.668 1.00 51.66 99 GLY A CA 1
ATOM 769 C C . GLY A 1 99 ? -2.968 -5.332 15.652 1.00 51.66 99 GLY A C 1
ATOM 770 O O . GLY A 1 99 ? -3.128 -6.534 15.760 1.00 51.66 99 GLY A O 1
ATOM 771 N N . ASP A 1 100 ? -2.127 -4.659 16.433 1.00 48.56 100 ASP A N 1
ATOM 772 C CA . ASP A 1 100 ? -1.140 -5.350 17.263 1.00 48.56 100 ASP A CA 1
ATOM 773 C C . ASP A 1 100 ? -1.583 -5.534 18.732 1.00 48.56 100 ASP A C 1
ATOM 775 O O . ASP A 1 100 ? -0.994 -6.349 19.435 1.00 48.56 100 ASP A O 1
ATOM 779 N N . ASN A 1 101 ? -2.671 -4.881 19.181 1.00 54.38 101 ASN A N 1
ATOM 780 C CA . ASN A 1 101 ? -3.092 -4.868 20.598 1.00 54.38 101 ASN A CA 1
ATOM 781 C C . ASN A 1 101 ? -4.525 -5.386 20.844 1.00 54.38 101 ASN A C 1
ATOM 783 O O . ASN A 1 101 ? -5.107 -5.115 21.893 1.00 54.38 101 ASN A O 1
ATOM 787 N N . LEU A 1 102 ? -5.121 -6.152 19.918 1.00 58.47 102 LEU A N 1
ATOM 788 C CA . LEU A 1 102 ? -6.468 -6.721 20.125 1.00 58.47 102 LEU A CA 1
ATOM 789 C C . LEU A 1 102 ? -6.558 -7.618 21.364 1.00 58.47 102 LEU A C 1
ATOM 791 O O . LEU A 1 102 ? -7.599 -7.664 22.014 1.00 58.47 102 LEU A O 1
ATOM 795 N N . ALA A 1 103 ? -5.458 -8.280 21.718 1.00 53.75 103 ALA A N 1
ATOM 796 C CA . ALA A 1 103 ? -5.334 -9.042 22.953 1.00 53.75 103 ALA A CA 1
ATOM 797 C C . ALA A 1 103 ? -5.492 -8.155 24.210 1.00 53.75 103 ALA A C 1
ATOM 799 O O . ALA A 1 103 ? -6.138 -8.548 25.180 1.00 53.75 103 ALA A O 1
ATOM 800 N N . GLU A 1 104 ? -4.974 -6.928 24.209 1.00 61.31 104 GLU A N 1
ATOM 801 C CA . GLU A 1 104 ? -5.010 -6.038 25.382 1.00 61.31 104 GLU A CA 1
ATOM 802 C C . GLU A 1 104 ? -6.404 -5.482 25.682 1.00 61.31 104 GLU A C 1
ATOM 804 O O . GLU A 1 104 ? -6.624 -4.900 26.739 1.00 61.31 104 GLU A O 1
ATOM 809 N N . LEU A 1 105 ? -7.362 -5.674 24.775 1.00 69.38 105 LEU A N 1
ATOM 810 C CA . LEU A 1 105 ? -8.684 -5.081 24.887 1.00 69.38 105 LEU A CA 1
ATOM 811 C C . LEU A 1 105 ? -9.534 -5.672 26.022 1.00 69.38 105 LEU A C 1
ATOM 813 O O . LEU A 1 105 ? -10.423 -4.978 26.490 1.00 69.38 105 LEU A O 1
ATOM 817 N N . ASN A 1 106 ? -9.291 -6.905 26.486 1.00 72.44 106 ASN A N 1
ATOM 818 C CA . ASN A 1 106 ? -9.955 -7.533 27.648 1.00 72.44 106 ASN A CA 1
ATOM 819 C C . ASN A 1 106 ? -11.444 -7.136 27.845 1.00 72.44 106 ASN A C 1
ATOM 821 O O . ASN A 1 106 ? -11.818 -6.547 28.858 1.00 72.44 106 ASN A O 1
ATOM 825 N N . ASN A 1 107 ? -12.294 -7.426 26.853 1.00 78.25 107 ASN A N 1
ATOM 826 C CA . ASN A 1 107 ? -13.718 -7.046 26.843 1.00 78.25 107 ASN A CA 1
ATOM 827 C C . ASN A 1 107 ? -13.984 -5.516 26.815 1.00 78.25 107 ASN A C 1
ATOM 829 O O . ASN A 1 107 ? -14.987 -5.047 27.349 1.00 78.25 107 ASN A O 1
ATOM 833 N N . THR A 1 108 ? -13.117 -4.755 26.143 1.00 85.81 108 THR A N 1
ATOM 834 C CA . THR A 1 108 ? -13.245 -3.319 25.833 1.00 85.81 108 THR A CA 1
ATOM 835 C C . THR A 1 108 ? -13.157 -3.124 24.320 1.00 85.81 108 THR A C 1
ATOM 837 O O . THR A 1 108 ? -12.292 -3.697 23.672 1.00 85.81 108 THR A O 1
ATOM 840 N N . SER A 1 109 ? -14.008 -2.308 23.705 1.00 87.81 109 SER A N 1
ATOM 841 C CA . SER A 1 109 ? -13.875 -1.973 22.274 1.00 87.81 109 SER A CA 1
ATOM 842 C C . SER A 1 109 ? -13.050 -0.704 22.050 1.00 87.81 109 SER A C 1
ATOM 844 O O . SER A 1 109 ? -13.352 0.307 22.674 1.00 87.81 109 SER A O 1
ATOM 846 N N . PHE A 1 110 ? -12.110 -0.684 21.102 1.00 87.75 110 PHE A N 1
ATOM 847 C CA . PHE A 1 110 ? -11.475 0.561 20.637 1.00 87.75 110 PHE A CA 1
ATOM 848 C C . PHE A 1 110 ? -12.029 0.982 19.275 1.00 87.75 110 PHE A C 1
ATOM 850 O O . PHE A 1 110 ? -11.805 0.294 18.281 1.00 87.75 110 PHE A O 1
ATOM 857 N N . VAL A 1 111 ? -12.742 2.105 19.211 1.00 89.38 111 VAL A N 1
ATOM 858 C CA . VAL A 1 111 ? -13.411 2.583 17.996 1.00 89.38 111 VAL A CA 1
ATOM 859 C C . VAL A 1 111 ? -12.839 3.936 17.576 1.00 89.38 111 VAL A C 1
ATOM 861 O O . VAL A 1 111 ? -13.261 4.972 18.103 1.00 89.38 111 VAL A O 1
ATOM 864 N N . PRO A 1 112 ? -11.883 3.953 16.634 1.00 86.38 112 PRO A N 1
ATOM 865 C CA . PRO A 1 112 ? -11.400 5.193 16.065 1.00 86.38 112 PRO A CA 1
ATOM 866 C C . PRO A 1 112 ? -12.458 5.810 15.144 1.00 86.38 112 PRO A C 1
ATOM 868 O O . PRO A 1 112 ? -13.097 5.111 14.355 1.00 86.38 112 PRO A O 1
ATOM 871 N N . VAL A 1 113 ? -12.630 7.124 15.234 1.00 87.69 113 VAL A N 1
ATOM 872 C CA . VAL A 1 113 ? -13.556 7.901 14.398 1.00 87.69 113 VAL A CA 1
ATOM 873 C C . VAL A 1 113 ? -12.850 9.117 13.816 1.00 87.69 113 VAL A C 1
ATOM 875 O O . VAL A 1 113 ? -11.889 9.609 14.402 1.00 87.69 113 VAL A O 1
ATOM 878 N N . ASP A 1 114 ? -13.313 9.617 12.674 1.00 85.00 114 ASP A N 1
ATOM 879 C CA . ASP A 1 114 ? -12.829 10.901 12.174 1.00 85.00 114 ASP A CA 1
ATOM 880 C C . ASP A 1 114 ? -13.336 12.073 13.036 1.00 85.00 114 ASP A C 1
ATOM 882 O O . ASP A 1 114 ? -14.194 11.930 13.916 1.00 85.00 114 ASP A O 1
ATOM 886 N N . TYR A 1 115 ? -12.765 13.251 12.791 1.00 84.50 115 TYR A N 1
ATOM 887 C CA . TYR A 1 115 ? -13.063 14.448 13.569 1.00 84.50 115 TYR A CA 1
ATOM 888 C C . TYR A 1 115 ? -14.517 14.922 13.417 1.00 84.50 115 TYR A C 1
ATOM 890 O O . TYR A 1 115 ? -15.085 15.449 14.372 1.00 84.50 115 TYR A O 1
ATOM 898 N N . GLU A 1 116 ? -15.139 14.726 12.251 1.00 88.06 116 GLU A N 1
ATOM 899 C CA . GLU A 1 116 ? -16.531 15.126 12.020 1.00 88.06 116 GLU A CA 1
ATOM 900 C C . GLU A 1 116 ? -17.480 14.272 12.867 1.00 88.06 116 GLU A C 1
ATOM 902 O O . GLU A 1 116 ? -18.327 14.804 13.589 1.00 88.06 116 GLU A O 1
ATOM 907 N N . ILE A 1 117 ? -17.295 12.949 12.835 1.00 92.38 117 ILE A N 1
ATOM 908 C CA . ILE A 1 117 ? -18.048 12.008 13.665 1.00 92.38 117 ILE A CA 1
ATOM 909 C C . ILE A 1 117 ? -17.830 12.326 15.147 1.00 92.38 117 ILE A C 1
ATOM 911 O O . ILE A 1 117 ? -18.797 12.414 15.904 1.00 92.38 117 ILE A O 1
ATOM 915 N N . ALA A 1 118 ? -16.582 12.547 15.571 1.00 91.75 118 ALA A N 1
ATOM 916 C CA . ALA A 1 118 ? -16.276 12.896 16.956 1.00 91.75 118 ALA A CA 1
ATOM 917 C C . ALA A 1 118 ? -16.966 14.192 17.397 1.00 91.75 118 ALA A C 1
ATOM 919 O O . ALA A 1 118 ? -17.541 14.244 18.482 1.00 91.75 118 ALA A O 1
ATOM 920 N N . TYR A 1 119 ? -16.965 15.223 16.551 1.00 92.38 119 TYR A N 1
ATOM 921 C CA . TYR A 1 119 ? -17.635 16.486 16.846 1.00 92.38 119 TYR A CA 1
ATOM 922 C C . TYR A 1 119 ? -19.153 16.316 16.988 1.00 92.38 119 TYR A C 1
ATOM 924 O O . TYR A 1 119 ? -19.742 16.853 17.925 1.00 92.38 119 TYR A O 1
ATOM 932 N N . ARG A 1 120 ? -19.794 15.511 16.132 1.00 95.12 120 ARG A N 1
ATOM 933 C CA . ARG A 1 120 ? -21.232 15.205 16.252 1.00 95.12 120 ARG A CA 1
ATOM 934 C C . ARG A 1 120 ? -21.555 14.433 17.533 1.00 95.12 120 ARG A C 1
ATOM 936 O O . ARG A 1 120 ? -22.529 14.752 18.211 1.00 95.12 120 ARG A O 1
ATOM 943 N N . ILE A 1 121 ? -20.708 13.476 17.917 1.00 95.81 121 ILE A N 1
ATOM 944 C CA . ILE A 1 121 ? -20.831 12.766 19.201 1.00 95.81 121 ILE A CA 1
ATOM 945 C C . ILE A 1 121 ? -20.678 13.746 20.377 1.00 95.81 121 ILE A C 1
ATOM 947 O O . ILE A 1 121 ? -21.469 13.700 21.316 1.00 95.81 121 ILE A O 1
ATOM 951 N N . TYR A 1 122 ? -19.717 14.670 20.313 1.00 94.56 122 TYR A N 1
ATOM 952 C CA . TYR A 1 122 ? -19.526 15.708 21.329 1.00 94.56 122 TYR A CA 1
ATOM 953 C C . TYR A 1 122 ? -20.745 16.637 21.460 1.00 94.56 122 TYR A C 1
ATOM 955 O O . TYR A 1 122 ? -21.173 16.951 22.573 1.00 94.56 122 TYR A O 1
ATOM 963 N N . GLN A 1 123 ? -21.348 17.040 20.337 1.00 95.06 123 GLN A N 1
ATOM 964 C CA . GLN A 1 123 ? -22.585 17.824 20.331 1.00 95.06 123 GLN A CA 1
ATOM 965 C C . GLN A 1 123 ? -23.748 17.060 20.968 1.00 95.06 123 GLN A C 1
ATOM 967 O O . GLN A 1 123 ? -24.513 17.651 21.726 1.00 95.06 123 GLN A O 1
ATOM 972 N N . TYR A 1 124 ? -23.880 15.762 20.692 1.00 96.94 124 TYR A N 1
ATOM 973 C CA . TYR A 1 124 ? -24.880 14.917 21.343 1.00 96.94 124 TYR A CA 1
ATOM 974 C C . TYR A 1 124 ? -24.684 14.880 22.864 1.00 96.94 124 TYR A C 1
ATOM 976 O O . TYR A 1 124 ? -25.620 15.173 23.602 1.00 96.94 124 TYR A O 1
ATOM 984 N N . ILE A 1 125 ? -23.463 14.590 23.322 1.00 96.38 125 ILE A N 1
ATOM 985 C CA . ILE A 1 125 ? -23.121 14.501 24.750 1.00 96.38 125 ILE A CA 1
ATOM 986 C C . ILE A 1 125 ? -23.403 15.818 25.477 1.00 96.38 125 ILE A C 1
ATOM 988 O O . ILE A 1 125 ? -23.909 15.808 26.591 1.00 96.38 125 ILE A O 1
ATOM 992 N N . SER A 1 126 ? -23.117 16.954 24.840 1.00 94.00 126 SER A N 1
ATOM 993 C CA . SER A 1 126 ? -23.322 18.276 25.444 1.00 94.00 126 SER A CA 1
ATOM 994 C C . SER A 1 126 ? -24.802 18.658 25.613 1.00 94.00 126 SER A C 1
ATOM 996 O O . SER A 1 126 ? -25.094 19.634 26.297 1.00 94.00 126 SER A O 1
ATOM 998 N N . ASN A 1 127 ? -25.724 17.930 24.972 1.00 94.50 127 ASN A N 1
ATOM 999 C CA . ASN A 1 127 ? -27.162 18.220 24.955 1.00 94.50 127 ASN A CA 1
ATOM 1000 C C . ASN A 1 127 ? -28.020 17.120 25.617 1.00 94.50 127 ASN A C 1
ATOM 1002 O O . ASN A 1 127 ? -29.246 17.182 25.537 1.00 94.50 127 ASN A O 1
ATOM 1006 N N . ASP A 1 128 ? -27.407 16.103 26.225 1.00 94.06 128 ASP A N 1
ATOM 1007 C CA . ASP A 1 128 ? -28.092 14.972 26.861 1.00 94.06 128 ASP A CA 1
ATOM 1008 C C . ASP A 1 128 ? -27.529 14.782 28.276 1.00 94.06 128 ASP A C 1
ATOM 1010 O O . ASP A 1 128 ? -26.327 14.599 28.445 1.00 94.06 128 ASP A O 1
ATOM 1014 N N . ASP A 1 129 ? -28.390 14.821 29.297 1.00 91.88 129 ASP A N 1
ATOM 1015 C CA . ASP A 1 129 ? -27.986 14.659 30.703 1.00 91.88 129 ASP A CA 1
ATOM 1016 C C . ASP A 1 129 ? -27.533 13.222 31.036 1.00 91.88 129 ASP A C 1
ATOM 1018 O O . ASP A 1 129 ? -26.929 12.977 32.081 1.00 91.88 129 ASP A O 1
ATOM 1022 N N . ASN A 1 130 ? -27.846 12.242 30.181 1.00 95.00 130 ASN A N 1
ATOM 1023 C CA . ASN A 1 130 ? -27.474 10.840 30.356 1.00 95.00 130 ASN A CA 1
ATOM 1024 C C . ASN A 1 130 ? -27.104 10.205 29.005 1.00 95.00 130 ASN A C 1
ATOM 1026 O O . ASN A 1 130 ? -27.814 9.309 28.519 1.00 95.00 130 ASN A O 1
ATOM 1030 N N . PRO A 1 131 ? -25.996 10.654 28.389 1.00 97.12 131 PRO A N 1
ATOM 1031 C CA . PRO A 1 131 ? -25.638 10.257 27.044 1.00 97.12 131 PRO A CA 1
ATOM 1032 C C . PRO A 1 131 ? -25.283 8.773 27.010 1.00 97.12 131 PRO A C 1
ATOM 1034 O O . PRO A 1 131 ? -24.528 8.269 27.844 1.00 97.12 131 PRO A O 1
ATOM 1037 N N . LYS A 1 132 ? -25.816 8.048 26.024 1.00 97.19 132 LYS A N 1
ATOM 1038 C CA . LYS A 1 132 ? -25.575 6.609 25.856 1.00 97.19 132 LYS A CA 1
ATOM 1039 C C . LYS A 1 132 ? -25.188 6.277 24.430 1.00 97.19 132 LYS A C 1
ATOM 1041 O O . LYS A 1 132 ? -25.683 6.880 23.481 1.00 97.19 132 LYS A O 1
ATOM 1046 N N . ALA A 1 133 ? -24.358 5.254 24.277 1.00 96.81 133 ALA A N 1
ATOM 1047 C CA . ALA A 1 133 ? -24.032 4.677 22.982 1.00 96.81 133 ALA A CA 1
ATOM 1048 C C . ALA A 1 133 ? -24.052 3.151 23.035 1.00 96.81 133 ALA A C 1
ATOM 1050 O O . ALA A 1 133 ? -23.884 2.532 24.084 1.00 96.81 133 ALA A O 1
ATOM 1051 N N . LYS A 1 134 ? -24.251 2.551 21.867 1.00 95.25 134 LYS A N 1
ATOM 1052 C CA . LYS A 1 134 ? -24.069 1.128 21.604 1.00 95.25 134 LYS A CA 1
ATOM 1053 C C . LYS A 1 134 ? -23.150 0.971 20.402 1.00 95.25 134 LYS A C 1
ATOM 1055 O O . LYS A 1 134 ? -23.362 1.632 19.388 1.00 95.25 134 LYS A O 1
ATOM 1060 N N . ILE A 1 135 ? -22.175 0.077 20.493 1.00 94.00 135 ILE A N 1
ATOM 1061 C CA . ILE A 1 135 ? -21.230 -0.225 19.412 1.00 94.00 135 ILE A CA 1
ATOM 1062 C C . ILE A 1 135 ? -21.558 -1.625 18.899 1.00 94.00 135 ILE A C 1
ATOM 1064 O O . ILE A 1 135 ? -21.586 -2.560 19.683 1.00 94.00 135 ILE A O 1
ATOM 1068 N N . SER A 1 136 ? -21.853 -1.797 17.611 1.00 94.19 136 SER A N 1
ATOM 1069 C CA . SER A 1 136 ? -22.176 -3.127 17.080 1.00 94.19 136 SER A CA 1
ATOM 1070 C C . SER A 1 136 ? -20.962 -4.060 17.059 1.00 94.19 136 SER A C 1
ATOM 1072 O O . SER A 1 136 ? -19.820 -3.607 17.019 1.00 94.19 136 SER A O 1
ATOM 1074 N N . LEU A 1 137 ? -21.220 -5.367 16.949 1.00 92.00 137 LEU A N 1
ATOM 1075 C CA . LEU A 1 137 ? -20.188 -6.335 16.577 1.00 92.00 137 LEU A CA 1
ATOM 1076 C C . LEU A 1 137 ? -19.541 -5.947 15.248 1.00 92.00 137 LEU A C 1
ATOM 1078 O O . LEU A 1 137 ? -20.211 -5.402 14.357 1.00 92.00 137 LEU A O 1
ATOM 1082 N N . THR A 1 138 ? -18.263 -6.286 15.111 1.00 89.50 138 THR A N 1
ATOM 1083 C CA . THR A 1 138 ? -17.545 -6.159 13.845 1.00 89.50 138 THR A CA 1
ATOM 1084 C C . THR A 1 138 ? -18.182 -7.039 12.790 1.00 89.50 138 THR A C 1
ATOM 1086 O O . THR A 1 138 ? -18.379 -8.239 12.981 1.00 89.50 138 THR A O 1
ATOM 1089 N N . ARG A 1 139 ? -18.464 -6.436 11.638 1.00 90.19 139 ARG A N 1
ATOM 1090 C CA . ARG A 1 139 ? -18.780 -7.164 10.412 1.00 90.19 139 ARG A CA 1
ATOM 1091 C C . ARG A 1 139 ? -17.561 -7.172 9.505 1.00 90.19 139 ARG A C 1
ATOM 1093 O O . ARG A 1 139 ? -16.692 -6.317 9.620 1.00 90.19 139 ARG A O 1
ATOM 1100 N N . THR A 1 140 ? -17.492 -8.141 8.604 1.00 90.25 140 THR A N 1
ATOM 1101 C CA . THR A 1 140 ? -16.509 -8.142 7.518 1.00 90.25 140 THR A CA 1
ATOM 1102 C C . THR A 1 140 ? -17.235 -7.838 6.221 1.00 90.25 140 THR A C 1
ATOM 1104 O O . THR A 1 140 ? -18.176 -8.545 5.867 1.00 90.25 140 THR A O 1
ATOM 1107 N N . THR A 1 141 ? -16.780 -6.805 5.519 1.00 88.88 141 THR A N 1
ATOM 1108 C CA . THR A 1 141 ? -17.261 -6.461 4.178 1.00 88.88 141 THR A CA 1
ATOM 1109 C C . THR A 1 141 ? -16.105 -6.603 3.198 1.00 88.88 141 THR A C 1
ATOM 1111 O O . THR A 1 141 ? -14.976 -6.228 3.519 1.00 88.88 141 THR A O 1
ATOM 1114 N N . VAL A 1 142 ? -16.377 -7.171 2.024 1.00 91.00 142 VAL A N 1
ATOM 1115 C CA . VAL A 1 142 ? -15.410 -7.352 0.934 1.00 91.00 142 VAL A CA 1
ATOM 1116 C C . VAL A 1 142 ? -16.066 -6.933 -0.374 1.00 91.00 142 VAL A C 1
ATOM 1118 O O . VAL A 1 142 ? -17.231 -7.260 -0.599 1.00 91.00 142 VAL A O 1
ATOM 1121 N N . GLY A 1 143 ? -15.317 -6.252 -1.238 1.00 87.81 143 GLY A N 1
ATOM 1122 C CA . GLY A 1 143 ? -15.714 -5.999 -2.621 1.00 87.81 143 GLY A CA 1
ATOM 1123 C C . GLY A 1 143 ? -15.593 -4.537 -3.037 1.00 87.81 143 GLY A C 1
ATOM 1124 O O . GLY A 1 143 ? -14.925 -3.731 -2.392 1.00 87.81 143 GLY A O 1
ATOM 1125 N N . SER A 1 144 ? -16.259 -4.194 -4.140 1.00 83.25 144 SER A N 1
ATOM 1126 C CA . SER A 1 144 ? -16.136 -2.896 -4.822 1.00 83.25 144 SER A CA 1
ATOM 1127 C C . SER A 1 144 ? -16.619 -1.692 -4.008 1.00 83.25 144 SER A C 1
ATOM 1129 O O . SER A 1 144 ? -16.241 -0.564 -4.307 1.00 83.25 144 SER A O 1
ATOM 1131 N N . GLU A 1 145 ? -17.413 -1.911 -2.956 1.00 83.50 145 GLU A N 1
ATOM 1132 C CA . GLU A 1 145 ? -17.831 -0.848 -2.029 1.00 83.50 145 GLU A CA 1
ATOM 1133 C C . GLU A 1 145 ? -16.653 -0.272 -1.220 1.00 83.50 145 GLU A C 1
ATOM 1135 O O . GLU A 1 145 ? -16.739 0.835 -0.691 1.00 83.50 145 GLU A O 1
ATOM 1140 N N . VAL A 1 146 ? -15.530 -0.997 -1.138 1.00 86.50 146 VAL A N 1
ATOM 1141 C CA . VAL A 1 146 ? -14.301 -0.548 -0.480 1.00 86.50 146 VAL A CA 1
ATOM 1142 C C . VAL A 1 146 ? -13.264 -0.194 -1.546 1.00 86.50 146 VAL A C 1
ATOM 1144 O O . VAL A 1 146 ? -12.692 -1.078 -2.184 1.00 86.50 146 VAL A O 1
ATOM 1147 N N . SER A 1 147 ? -12.977 1.101 -1.716 1.00 88.12 147 SER A N 1
ATOM 1148 C CA . SER A 1 147 ? -11.912 1.562 -2.624 1.00 88.12 147 SER A CA 1
ATOM 1149 C C . SER A 1 147 ? -10.553 0.989 -2.202 1.00 88.12 147 SER A C 1
ATOM 1151 O O . SER A 1 147 ? -10.099 1.161 -1.060 1.00 88.12 147 SER A O 1
ATOM 1153 N N . ALA A 1 148 ? -9.917 0.263 -3.125 1.00 92.69 148 ALA A N 1
ATOM 1154 C CA . ALA A 1 148 ? -8.661 -0.429 -2.887 1.00 92.69 148 ALA A CA 1
ATOM 1155 C C . ALA A 1 148 ? -7.834 -0.665 -4.167 1.00 92.69 148 ALA A C 1
ATOM 1157 O O . ALA A 1 148 ? -8.374 -1.034 -5.210 1.00 92.69 148 ALA A O 1
ATOM 1158 N N . PRO A 1 149 ? -6.494 -0.597 -4.080 1.00 94.44 149 PRO A N 1
ATOM 1159 C CA . PRO A 1 149 ? -5.706 -0.393 -2.877 1.00 94.44 149 PRO A CA 1
ATOM 1160 C C . PRO A 1 149 ? -5.586 1.095 -2.540 1.00 94.44 149 PRO A C 1
ATOM 1162 O O . PRO A 1 149 ? -5.819 1.970 -3.366 1.00 94.44 149 PRO A O 1
ATOM 1165 N N . ARG A 1 150 ? -5.179 1.359 -1.302 1.00 92.75 150 ARG A N 1
ATOM 1166 C CA . ARG A 1 150 ? -4.725 2.669 -0.840 1.00 92.75 150 ARG A CA 1
ATOM 1167 C C . ARG A 1 150 ? -3.383 2.467 -0.155 1.00 92.75 150 ARG A C 1
ATOM 1169 O O . ARG A 1 150 ? -3.197 1.439 0.503 1.00 92.75 150 ARG A O 1
ATOM 1176 N N . VAL A 1 151 ? -2.453 3.399 -0.336 1.00 94.19 151 VAL A N 1
ATOM 1177 C CA . VAL A 1 151 ? -1.159 3.351 0.351 1.00 94.19 151 VAL A CA 1
ATOM 1178 C C . VAL A 1 151 ? -1.382 3.692 1.816 1.00 94.19 151 VAL A C 1
ATOM 1180 O O . VAL A 1 151 ? -2.013 4.698 2.136 1.00 94.19 151 VAL A O 1
ATOM 1183 N N . ALA A 1 152 ? -0.860 2.839 2.690 1.00 91.25 152 ALA A N 1
ATOM 1184 C CA . ALA A 1 152 ? -0.994 2.966 4.129 1.00 91.25 152 ALA A CA 1
ATOM 1185 C C . ALA A 1 152 ? -0.330 4.238 4.673 1.00 91.25 152 ALA A C 1
ATOM 1187 O O . ALA A 1 152 ? 0.782 4.578 4.258 1.00 91.25 152 ALA A O 1
ATOM 1188 N N . ALA A 1 153 ? -0.953 4.905 5.647 1.00 88.06 153 ALA A N 1
ATOM 1189 C CA . ALA A 1 153 ? -0.420 6.118 6.272 1.00 88.06 153 ALA A CA 1
ATOM 1190 C C . ALA A 1 153 ? 0.943 5.878 6.943 1.00 88.06 153 ALA A C 1
ATOM 1192 O O . ALA A 1 153 ? 1.808 6.748 6.904 1.00 88.06 153 ALA A O 1
ATOM 1193 N N . PHE A 1 154 ? 1.157 4.682 7.499 1.00 86.31 154 PHE A N 1
ATOM 1194 C CA . PHE A 1 154 ? 2.427 4.281 8.113 1.00 86.31 154 PHE A CA 1
ATOM 1195 C C . PHE A 1 154 ? 3.490 3.821 7.105 1.00 86.31 154 PHE A C 1
ATOM 1197 O O . PHE A 1 154 ? 4.645 3.626 7.484 1.00 86.31 154 PHE A O 1
ATOM 1204 N N . SER A 1 155 ? 3.124 3.586 5.839 1.00 92.38 155 SER A N 1
ATOM 1205 C CA . SER A 1 155 ? 4.086 3.131 4.833 1.00 92.38 155 SER A CA 1
ATOM 1206 C C . SER A 1 155 ? 5.124 4.220 4.607 1.00 92.38 155 SER A C 1
ATOM 1208 O O . SER A 1 155 ? 4.766 5.341 4.246 1.00 92.38 155 SER A O 1
ATOM 1210 N N . SER A 1 156 ? 6.403 3.897 4.794 1.00 93.31 156 SER A N 1
ATOM 1211 C CA . SER A 1 156 ? 7.494 4.836 4.537 1.00 93.31 156 SER A CA 1
ATOM 1212 C C . SER A 1 156 ? 7.498 5.279 3.076 1.00 93.31 156 SER A C 1
ATOM 1214 O O . SER A 1 156 ? 7.238 4.478 2.176 1.00 93.31 156 SER A O 1
ATOM 1216 N N . ARG A 1 157 ? 7.799 6.558 2.858 1.00 92.94 157 ARG A N 1
ATOM 1217 C CA . ARG A 1 157 ? 7.788 7.199 1.541 1.00 92.94 157 ARG A CA 1
ATOM 1218 C C . ARG A 1 157 ? 9.207 7.510 1.084 1.00 92.94 157 ARG A C 1
ATOM 1220 O O . ARG A 1 157 ? 10.110 7.659 1.909 1.00 92.94 157 ARG A O 1
ATOM 1227 N N . GLY A 1 158 ? 9.398 7.568 -0.228 1.00 93.38 158 GLY A N 1
ATOM 1228 C CA . GLY A 1 158 ? 10.617 8.092 -0.829 1.00 93.38 158 GLY A CA 1
ATOM 1229 C C . GLY A 1 158 ? 10.696 9.625 -0.779 1.00 93.38 158 GLY A C 1
ATOM 1230 O O . GLY A 1 158 ? 9.821 10.277 -0.209 1.00 93.38 158 GLY A O 1
ATOM 1231 N N . PRO A 1 159 ? 11.736 10.210 -1.399 1.00 92.06 159 PRO A N 1
ATOM 1232 C CA . PRO A 1 159 ? 12.875 9.530 -2.022 1.00 92.06 159 PRO A CA 1
ATOM 1233 C C . PRO A 1 159 ? 13.798 8.858 -0.993 1.00 92.06 159 PRO A C 1
ATOM 1235 O O . PRO A 1 159 ? 13.776 9.172 0.196 1.00 92.06 159 PRO A O 1
ATOM 1238 N N . SER A 1 160 ? 14.658 7.940 -1.447 1.00 85.38 160 SER A N 1
ATOM 1239 C CA . SER A 1 160 ? 15.728 7.415 -0.591 1.00 85.38 160 SER A CA 1
ATOM 1240 C C . SER A 1 160 ? 16.685 8.544 -0.197 1.00 85.38 160 SER A C 1
ATOM 1242 O O . SER A 1 160 ? 17.259 9.200 -1.066 1.00 85.38 160 SER A O 1
ATOM 1244 N N . SER A 1 161 ? 16.911 8.731 1.104 1.00 82.50 161 SER A N 1
ATOM 1245 C CA . SER A 1 161 ? 17.876 9.712 1.621 1.00 82.50 161 SER A CA 1
ATOM 1246 C C . SER A 1 161 ? 19.332 9.360 1.295 1.00 82.50 161 SER A C 1
ATOM 1248 O O . SER A 1 161 ? 20.179 10.246 1.241 1.00 82.50 161 SER A O 1
ATOM 1250 N N . ILE A 1 162 ? 19.621 8.078 1.056 1.00 80.62 162 ILE A N 1
ATOM 1251 C CA . ILE A 1 162 ? 20.968 7.576 0.753 1.00 80.62 162 ILE A CA 1
ATOM 1252 C C . ILE A 1 162 ? 21.221 7.594 -0.760 1.00 80.62 162 ILE A C 1
ATOM 1254 O O . ILE A 1 162 ? 22.294 7.994 -1.208 1.00 80.62 162 ILE A O 1
ATOM 1258 N N . TYR A 1 163 ? 20.228 7.189 -1.559 1.00 81.12 163 TYR A N 1
ATOM 1259 C CA . TYR A 1 163 ? 20.345 7.086 -3.015 1.00 81.12 163 TYR A CA 1
ATOM 1260 C C . TYR A 1 163 ? 19.142 7.736 -3.717 1.00 81.12 163 TYR A C 1
ATOM 1262 O O . TYR A 1 163 ? 18.317 7.029 -4.294 1.00 81.12 163 TYR A O 1
ATOM 1270 N N . PRO A 1 164 ? 19.029 9.076 -3.731 1.00 81.50 164 PRO A N 1
ATOM 1271 C CA . PRO A 1 164 ? 17.865 9.774 -4.292 1.00 81.50 164 PRO A CA 1
ATOM 1272 C C . PRO A 1 164 ? 17.698 9.600 -5.814 1.00 81.50 164 PRO A C 1
ATOM 1274 O O . PRO A 1 164 ? 16.643 9.909 -6.357 1.00 81.50 164 PRO A O 1
ATOM 1277 N N . GLY A 1 165 ? 18.726 9.100 -6.515 1.00 82.25 165 GLY A N 1
ATOM 1278 C CA . GLY A 1 165 ? 18.651 8.695 -7.927 1.00 82.25 165 GLY A CA 1
ATOM 1279 C C . GLY A 1 165 ? 18.099 7.285 -8.166 1.00 82.25 165 GLY A C 1
ATOM 1280 O O . GLY A 1 165 ? 18.032 6.851 -9.311 1.00 82.25 165 GLY A O 1
ATOM 1281 N N . VAL A 1 166 ? 17.720 6.562 -7.108 1.00 87.44 166 VAL A N 1
ATOM 1282 C CA . VAL A 1 166 ? 17.046 5.261 -7.179 1.00 87.44 166 VAL A CA 1
ATOM 1283 C C . VAL A 1 166 ? 15.670 5.407 -6.544 1.00 87.44 166 VAL A C 1
ATOM 1285 O O . VAL A 1 166 ? 15.560 5.735 -5.361 1.00 87.44 166 VAL A O 1
ATOM 1288 N N . LEU A 1 167 ? 14.618 5.161 -7.327 1.00 91.31 167 LEU A N 1
ATOM 1289 C CA . LEU A 1 167 ? 13.246 5.250 -6.837 1.00 91.31 167 LEU A CA 1
ATOM 1290 C C . LEU A 1 167 ? 13.013 4.242 -5.701 1.00 91.31 167 LEU A C 1
ATOM 1292 O O . LEU A 1 167 ? 13.400 3.076 -5.805 1.00 91.31 167 LEU A O 1
ATOM 1296 N N . LYS A 1 168 ? 12.377 4.704 -4.619 1.00 94.56 168 LYS A N 1
ATOM 1297 C CA . LYS A 1 168 ? 11.887 3.867 -3.521 1.00 94.56 168 LYS A CA 1
ATOM 1298 C C . LYS A 1 168 ? 10.539 4.390 -3.002 1.00 94.56 168 LYS A C 1
ATOM 1300 O O . LYS A 1 168 ? 10.396 5.611 -2.937 1.00 94.56 168 LYS A O 1
ATOM 1305 N N . PRO A 1 169 ? 9.617 3.502 -2.572 1.00 97.44 169 PRO A N 1
ATOM 1306 C CA . PRO A 1 169 ? 9.709 2.033 -2.627 1.00 97.44 169 PRO A CA 1
ATOM 1307 C C . PRO A 1 169 ? 9.685 1.490 -4.071 1.00 97.44 169 PRO A C 1
ATOM 1309 O O . PRO A 1 169 ? 9.548 2.254 -5.015 1.00 97.44 169 PRO A O 1
ATOM 1312 N N . ASP A 1 170 ? 9.898 0.182 -4.259 1.00 97.94 170 ASP A N 1
ATOM 1313 C CA . ASP A 1 170 ? 9.866 -0.431 -5.603 1.00 97.94 170 ASP A CA 1
ATOM 1314 C C . ASP A 1 170 ? 8.436 -0.822 -6.031 1.00 97.94 170 ASP A C 1
ATOM 1316 O O . ASP A 1 170 ? 8.074 -0.670 -7.194 1.00 97.94 170 ASP A O 1
ATOM 1320 N N . ILE A 1 171 ? 7.634 -1.351 -5.100 1.00 98.50 171 ILE A N 1
ATOM 1321 C CA . ILE A 1 171 ? 6.302 -1.917 -5.357 1.00 98.50 171 ILE A CA 1
ATOM 1322 C C . ILE A 1 171 ? 5.450 -1.879 -4.079 1.00 98.50 171 ILE A C 1
ATOM 1324 O O . ILE A 1 171 ? 5.983 -2.020 -2.974 1.00 98.50 171 ILE A O 1
ATOM 1328 N N . ALA A 1 172 ? 4.130 -1.749 -4.218 1.00 98.19 172 ALA A N 1
ATOM 1329 C CA . ALA A 1 172 ? 3.156 -1.900 -3.140 1.00 98.19 172 ALA A CA 1
ATOM 1330 C C . ALA A 1 172 ? 2.444 -3.266 -3.179 1.00 98.19 172 ALA A C 1
ATOM 1332 O O . ALA A 1 172 ? 2.151 -3.822 -4.238 1.00 98.19 172 ALA A O 1
ATOM 1333 N N . ALA A 1 173 ? 2.114 -3.795 -1.998 1.00 98.25 173 ALA A N 1
ATOM 1334 C CA . ALA A 1 173 ? 1.409 -5.066 -1.814 1.00 98.25 173 ALA A CA 1
ATOM 1335 C C . ALA A 1 173 ? 0.541 -5.038 -0.535 1.00 98.25 173 ALA A C 1
ATOM 1337 O O . ALA A 1 173 ? 0.746 -4.159 0.311 1.00 98.25 173 ALA A O 1
ATOM 1338 N N . PRO A 1 174 ? -0.421 -5.968 -0.352 1.00 96.69 174 PRO A N 1
ATOM 1339 C CA . PRO A 1 174 ? -1.281 -6.006 0.833 1.00 96.69 174 PRO A CA 1
ATOM 1340 C C . PRO A 1 174 ? -0.497 -6.041 2.150 1.00 96.69 174 PRO A C 1
ATOM 1342 O O . PRO A 1 174 ? 0.276 -6.963 2.383 1.00 96.69 174 PRO A O 1
ATOM 1345 N N . GLY A 1 175 ? -0.727 -5.061 3.026 1.00 93.50 175 GLY A N 1
ATOM 1346 C CA . GLY A 1 175 ? -0.039 -4.975 4.320 1.00 93.50 175 GLY A CA 1
ATOM 1347 C C . GLY A 1 175 ? -0.869 -4.390 5.454 1.00 93.50 175 GLY A C 1
ATOM 1348 O O . GLY A 1 175 ? -0.313 -4.081 6.494 1.00 93.50 175 GLY A O 1
ATOM 1349 N N . VAL A 1 176 ? -2.177 -4.206 5.275 1.00 90.25 176 VAL A N 1
ATOM 1350 C CA . VAL A 1 176 ? -3.063 -3.646 6.307 1.00 90.25 176 VAL A CA 1
ATOM 1351 C C . VAL A 1 176 ? -4.048 -4.720 6.730 1.00 90.25 176 VAL A C 1
ATOM 1353 O O . VAL A 1 176 ? -4.726 -5.291 5.875 1.00 90.25 176 VAL A O 1
ATOM 1356 N N . SER A 1 177 ? -4.123 -4.974 8.036 1.00 88.19 177 SER A N 1
ATOM 1357 C CA . SER A 1 177 ? -5.020 -5.951 8.653 1.00 88.19 177 SER A CA 1
ATOM 1358 C C . SER A 1 177 ? -4.944 -7.310 7.959 1.00 88.19 177 SER A C 1
ATOM 1360 O O . SER A 1 177 ? -5.960 -7.860 7.537 1.00 88.19 177 SER A O 1
ATOM 1362 N N . ILE A 1 178 ? -3.736 -7.847 7.800 1.00 91.12 178 ILE A N 1
ATOM 1363 C CA . ILE A 1 178 ? -3.481 -9.170 7.226 1.00 91.12 178 ILE A CA 1
ATOM 1364 C C . ILE A 1 178 ? -3.673 -10.223 8.314 1.00 91.12 178 ILE A C 1
ATOM 1366 O O . ILE A 1 178 ? -3.087 -10.105 9.383 1.00 91.12 178 ILE A O 1
ATOM 1370 N N . LEU A 1 179 ? -4.489 -11.243 8.036 1.00 91.44 179 LEU A N 1
ATOM 1371 C CA . LEU A 1 179 ? -4.675 -12.382 8.937 1.00 91.44 179 LEU A CA 1
ATOM 1372 C C . LEU A 1 179 ? -3.553 -13.389 8.686 1.00 91.44 179 LEU A C 1
ATOM 1374 O O . LEU A 1 179 ? -3.426 -13.881 7.565 1.00 91.44 179 LEU A O 1
ATOM 1378 N N . ALA A 1 180 ? -2.764 -13.699 9.707 1.00 92.56 180 ALA A N 1
ATOM 1379 C CA . ALA A 1 180 ? -1.673 -14.663 9.618 1.00 92.56 180 ALA A CA 1
ATOM 1380 C C . ALA A 1 180 ? -1.591 -15.520 10.884 1.00 92.56 180 ALA A C 1
ATOM 1382 O O . ALA A 1 180 ? -2.177 -15.177 11.910 1.00 92.56 180 ALA A O 1
ATOM 1383 N N . ALA A 1 181 ? -0.885 -16.649 10.796 1.00 94.00 181 ALA A N 1
ATOM 1384 C CA . ALA A 1 181 ? -0.660 -17.523 11.941 1.00 94.00 181 ALA A CA 1
ATOM 1385 C C . ALA A 1 181 ? 0.156 -16.805 13.027 1.00 94.00 181 ALA A C 1
ATOM 1387 O O . ALA A 1 181 ? 1.108 -16.085 12.722 1.00 94.00 181 ALA A O 1
ATOM 1388 N N . ALA A 1 182 ? -0.202 -17.036 14.286 1.00 88.69 182 ALA A N 1
ATOM 1389 C CA . ALA A 1 182 ? 0.471 -16.499 15.458 1.00 88.69 182 ALA A CA 1
ATOM 1390 C C . ALA A 1 182 ? 0.910 -17.644 16.388 1.00 88.69 182 ALA A C 1
ATOM 1392 O O . ALA A 1 182 ? 0.221 -18.664 16.487 1.00 88.69 182 ALA A O 1
ATOM 1393 N N . PRO A 1 183 ? 2.068 -17.522 17.062 1.00 86.81 183 PRO A N 1
ATOM 1394 C CA . PRO A 1 183 ? 2.510 -18.530 18.012 1.00 86.81 183 PRO A CA 1
ATOM 1395 C C . PRO A 1 183 ? 1.617 -18.523 19.259 1.00 86.81 183 PRO A C 1
ATOM 1397 O O . PRO A 1 183 ? 1.137 -17.475 19.687 1.00 86.81 183 PRO A O 1
ATOM 1400 N N . ALA A 1 184 ? 1.448 -19.687 19.889 1.00 85.88 184 ALA A N 1
ATOM 1401 C CA . ALA A 1 184 ? 0.677 -19.838 21.124 1.00 85.88 184 ALA A CA 1
ATOM 1402 C C . ALA A 1 184 ? 1.442 -19.285 22.347 1.00 85.88 184 ALA A C 1
ATOM 1404 O O . ALA A 1 184 ? 1.849 -20.029 23.237 1.00 85.88 184 ALA A O 1
ATOM 1405 N N . THR A 1 185 ? 1.680 -17.973 22.374 1.00 83.50 185 THR A N 1
ATOM 1406 C CA . THR A 1 185 ? 2.309 -17.258 23.494 1.00 83.50 185 THR A CA 1
ATOM 1407 C C . THR A 1 185 ? 1.281 -16.417 24.247 1.00 83.50 185 THR A C 1
ATOM 1409 O O . THR A 1 185 ? 0.182 -16.157 23.752 1.00 83.50 185 THR A O 1
ATOM 1412 N N . ALA A 1 186 ? 1.647 -15.960 25.449 1.00 77.00 186 ALA A N 1
ATOM 1413 C CA . ALA A 1 186 ? 0.809 -15.067 26.249 1.00 77.00 186 ALA A CA 1
ATOM 1414 C C . ALA A 1 186 ? 0.454 -13.768 25.501 1.00 77.00 186 ALA A C 1
ATOM 1416 O O . ALA A 1 186 ? -0.678 -13.304 25.598 1.00 77.00 186 ALA A O 1
ATOM 1417 N N . SER A 1 187 ? 1.379 -13.233 24.693 1.00 73.88 187 SER A N 1
ATOM 1418 C CA . SER A 1 187 ? 1.162 -12.029 23.877 1.00 73.88 187 SER A CA 1
ATOM 1419 C C . SER A 1 187 ? 0.036 -12.185 22.850 1.00 73.88 187 SER A C 1
ATOM 1421 O O . SER A 1 187 ? -0.608 -11.202 22.510 1.00 73.88 187 SER A O 1
ATOM 1423 N N . PHE A 1 188 ? -0.231 -13.410 22.390 1.00 76.06 188 PHE A N 1
ATOM 1424 C CA . PHE A 1 188 ? -1.315 -13.720 21.451 1.00 76.06 188 PHE A CA 1
ATOM 1425 C C . PHE A 1 188 ? -2.495 -14.438 22.118 1.00 76.06 188 PHE A C 1
ATOM 1427 O O . PHE A 1 188 ? -3.396 -14.900 21.426 1.00 76.06 188 PHE A O 1
ATOM 1434 N N . GLN A 1 189 ? -2.493 -14.575 23.451 1.00 75.88 189 GLN A N 1
ATOM 1435 C CA . GLN A 1 189 ? -3.548 -15.248 24.227 1.00 75.88 189 GLN A CA 1
ATOM 1436 C C . GLN A 1 189 ? -3.862 -16.679 23.761 1.00 75.88 189 GLN A C 1
ATOM 1438 O O . GLN A 1 189 ? -4.982 -17.163 23.905 1.00 75.88 189 GLN A O 1
ATOM 1443 N N . GLY A 1 190 ? -2.879 -17.364 23.171 1.00 80.19 190 GLY A N 1
ATOM 1444 C CA . GLY A 1 190 ? -3.093 -18.686 22.580 1.00 80.19 190 GLY A CA 1
ATOM 1445 C C . GLY A 1 190 ? -3.981 -18.693 21.328 1.00 80.19 190 GLY A C 1
ATOM 1446 O O . GLY A 1 190 ? -4.330 -19.775 20.858 1.00 80.19 190 GLY A O 1
ATOM 1447 N N . ILE A 1 191 ? -4.334 -17.530 20.765 1.00 82.75 191 ILE A N 1
ATOM 1448 C CA . ILE A 1 191 ? -5.097 -17.430 19.519 1.00 82.75 191 ILE A CA 1
ATOM 1449 C C . ILE A 1 191 ? -4.161 -17.770 18.345 1.00 82.75 191 ILE A C 1
ATOM 1451 O O . ILE A 1 191 ? -3.140 -17.108 18.163 1.00 82.75 191 ILE A O 1
ATOM 1455 N N . PRO A 1 192 ? -4.491 -18.777 17.514 1.00 87.25 192 PRO A N 1
ATOM 1456 C CA . PRO A 1 192 ? -3.584 -19.274 16.477 1.00 87.25 192 PRO A CA 1
ATOM 1457 C C . PRO A 1 192 ? -3.462 -18.357 15.253 1.00 87.25 192 PRO A C 1
ATOM 1459 O O . PRO A 1 192 ? -2.588 -18.582 14.419 1.00 87.25 192 PRO A O 1
ATOM 1462 N N . TYR A 1 193 ? -4.324 -17.346 15.120 1.00 88.25 193 TYR A N 1
ATOM 1463 C CA . TYR A 1 193 ? -4.299 -16.382 14.022 1.00 88.25 193 TYR A CA 1
ATOM 1464 C C . TYR A 1 193 ? -4.561 -14.969 14.528 1.00 88.25 193 TYR A C 1
ATOM 1466 O O . TYR A 1 193 ? -5.465 -14.756 15.332 1.00 88.25 193 TYR A O 1
ATOM 1474 N N . HIS A 1 194 ? -3.819 -13.999 14.004 1.00 85.12 194 HIS A N 1
ATOM 1475 C CA . HIS A 1 194 ? -3.977 -12.596 14.365 1.00 85.12 194 HIS A CA 1
ATOM 1476 C C . HIS A 1 194 ? -3.995 -11.709 13.123 1.00 85.12 194 HIS A C 1
ATOM 1478 O O . HIS A 1 194 ? -3.370 -12.023 12.106 1.00 85.12 194 HIS A O 1
ATOM 1484 N N . PHE A 1 195 ? -4.719 -10.595 13.208 1.00 86.00 195 PHE A N 1
ATOM 1485 C CA . PHE A 1 195 ? -4.589 -9.520 12.235 1.00 86.00 195 PHE A CA 1
ATOM 1486 C C . PHE A 1 195 ? -3.357 -8.693 12.578 1.00 86.00 195 PHE A C 1
ATOM 1488 O O . PHE A 1 195 ? -3.141 -8.394 13.739 1.00 86.00 195 PHE A O 1
ATOM 1495 N N . SER A 1 196 ? -2.557 -8.297 11.599 1.00 85.19 196 SER A N 1
ATOM 1496 C CA . SER A 1 196 ? -1.483 -7.326 11.823 1.00 85.19 196 SER A CA 1
ATOM 1497 C C . SER A 1 196 ? -1.286 -6.462 10.582 1.00 85.19 196 SER A C 1
ATOM 1499 O O . SER A 1 196 ? -1.707 -6.822 9.474 1.00 85.19 196 SER A O 1
ATOM 1501 N N . SER A 1 197 ? -0.704 -5.286 10.782 1.00 86.62 197 SER A N 1
ATOM 1502 C CA . SER A 1 197 ? -0.493 -4.280 9.749 1.00 86.62 197 SER A CA 1
ATOM 1503 C C . SER A 1 197 ? 0.974 -3.878 9.723 1.00 86.62 197 SER A C 1
ATOM 1505 O O . SER A 1 197 ? 1.591 -3.652 10.755 1.00 86.62 197 SER A O 1
ATOM 1507 N N . GLY A 1 198 ? 1.537 -3.741 8.532 1.00 89.19 198 GLY A N 1
ATOM 1508 C CA . GLY A 1 198 ? 2.913 -3.322 8.359 1.00 89.19 198 GLY A CA 1
ATOM 1509 C C . GLY A 1 198 ? 3.426 -3.618 6.961 1.00 89.19 198 GLY A C 1
ATOM 1510 O O . GLY A 1 198 ? 2.949 -4.515 6.262 1.00 89.19 198 GLY A O 1
ATOM 1511 N N . THR A 1 199 ? 4.489 -2.919 6.574 1.00 93.44 199 THR A N 1
ATOM 1512 C CA . THR A 1 199 ? 5.297 -3.325 5.414 1.00 93.44 199 THR A CA 1
ATOM 1513 C C . THR A 1 199 ? 5.915 -4.711 5.631 1.00 93.44 199 THR A C 1
ATOM 1515 O O . THR A 1 199 ? 6.111 -5.447 4.665 1.00 93.44 199 THR A O 1
ATOM 1518 N N . SER A 1 200 ? 6.109 -5.122 6.892 1.00 94.44 200 SER A N 1
ATOM 1519 C CA . SER A 1 200 ? 6.422 -6.498 7.304 1.00 94.44 200 SER A CA 1
ATOM 1520 C C . SER A 1 200 ? 5.397 -7.529 6.827 1.00 94.44 200 SER A C 1
ATOM 1522 O O . SER A 1 200 ? 5.768 -8.680 6.633 1.00 94.44 200 SER A O 1
ATOM 1524 N N . MET A 1 201 ? 4.138 -7.137 6.602 1.00 94.62 201 MET A N 1
ATOM 1525 C CA . MET A 1 201 ? 3.082 -8.002 6.063 1.00 94.62 201 MET A CA 1
ATOM 1526 C C . MET A 1 201 ? 2.987 -7.893 4.536 1.00 94.62 201 MET A C 1
ATOM 1528 O O . MET A 1 201 ? 2.686 -8.885 3.875 1.00 94.62 201 MET A O 1
ATOM 1532 N N . SER A 1 202 ? 3.326 -6.742 3.945 1.00 97.38 202 SER A N 1
ATOM 1533 C CA . SER A 1 202 ? 3.478 -6.601 2.485 1.00 97.38 202 SER A CA 1
ATOM 1534 C C . SER A 1 202 ? 4.653 -7.412 1.929 1.00 97.38 202 SER A C 1
ATOM 1536 O O . SER A 1 202 ? 4.523 -8.048 0.885 1.00 97.38 202 SER A O 1
ATOM 1538 N N . CYS A 1 203 ? 5.793 -7.422 2.626 1.00 98.31 203 CYS A N 1
ATOM 1539 C CA . CYS A 1 203 ? 7.009 -8.133 2.227 1.00 98.31 203 CYS A CA 1
ATOM 1540 C C . CYS A 1 203 ? 6.776 -9.626 1.902 1.00 98.31 203 CYS A C 1
ATOM 1542 O O . CYS A 1 203 ? 7.097 -10.035 0.785 1.00 98.31 203 CYS A O 1
ATOM 1544 N N . PRO A 1 204 ? 6.170 -10.452 2.783 1.00 98.25 204 PRO A N 1
ATOM 1545 C CA . PRO A 1 204 ? 5.954 -11.870 2.504 1.00 98.25 204 PRO A CA 1
ATOM 1546 C C . PRO A 1 204 ? 4.985 -12.127 1.343 1.00 98.25 204 PRO A C 1
ATOM 1548 O O . PRO A 1 204 ? 5.148 -13.136 0.660 1.00 98.25 204 PRO A O 1
ATOM 1551 N N . HIS A 1 205 ? 4.038 -11.223 1.053 1.00 98.56 205 HIS A N 1
ATOM 1552 C CA . HIS A 1 205 ? 3.216 -11.332 -0.159 1.00 98.56 205 HIS A CA 1
ATOM 1553 C C . HIS A 1 205 ? 4.084 -11.238 -1.418 1.00 98.56 205 HIS A C 1
ATOM 1555 O O . HIS A 1 205 ? 3.998 -12.101 -2.290 1.00 98.56 205 HIS A O 1
ATOM 1561 N N . VAL A 1 206 ? 4.962 -10.231 -1.496 1.00 98.69 206 VAL A N 1
ATOM 1562 C CA . VAL A 1 206 ? 5.892 -10.078 -2.628 1.00 98.69 206 VAL A CA 1
ATOM 1563 C C . VAL A 1 206 ? 6.867 -11.254 -2.693 1.00 98.69 206 VAL A C 1
ATOM 1565 O O . VAL A 1 206 ? 7.095 -11.782 -3.776 1.00 98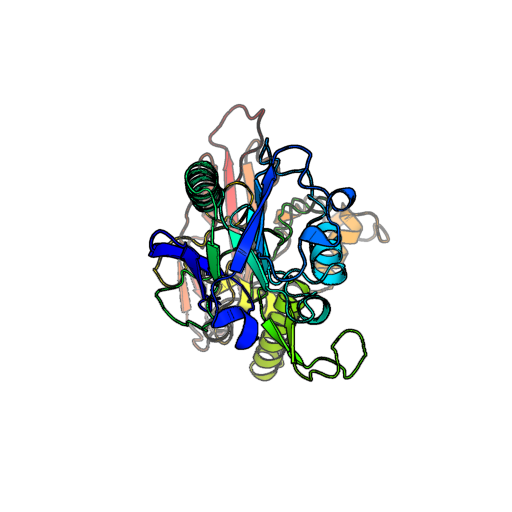.69 206 VAL A O 1
ATOM 1568 N N . THR A 1 207 ? 7.383 -11.731 -1.557 1.00 98.69 207 THR A N 1
ATOM 1569 C CA . THR A 1 207 ? 8.246 -12.924 -1.500 1.00 98.69 207 THR A CA 1
ATOM 1570 C C . THR A 1 207 ? 7.552 -14.164 -2.065 1.00 98.69 207 THR A C 1
ATOM 1572 O O . THR A 1 207 ? 8.150 -14.885 -2.862 1.00 98.69 207 THR A O 1
ATOM 1575 N N . GLY A 1 208 ? 6.287 -14.402 -1.704 1.00 98.62 208 GLY A N 1
ATOM 1576 C CA . GLY A 1 208 ? 5.496 -15.508 -2.249 1.00 98.62 208 GLY A CA 1
ATOM 1577 C C . GLY A 1 208 ? 5.292 -15.388 -3.760 1.00 98.62 208 GLY A C 1
ATOM 1578 O O . GLY A 1 208 ? 5.485 -16.361 -4.486 1.00 98.62 208 GLY A O 1
ATOM 1579 N N . ILE A 1 209 ? 4.990 -14.181 -4.248 1.00 98.69 209 ILE A N 1
ATOM 1580 C CA . ILE A 1 209 ? 4.865 -13.896 -5.685 1.00 98.69 209 ILE A CA 1
ATOM 1581 C C . ILE A 1 209 ? 6.187 -14.184 -6.404 1.00 98.69 209 ILE A C 1
ATOM 1583 O O . ILE A 1 209 ? 6.198 -14.915 -7.388 1.00 98.69 209 ILE A O 1
ATOM 1587 N N . VAL A 1 210 ? 7.313 -13.688 -5.886 1.00 98.62 210 VAL A N 1
ATOM 1588 C CA . VAL A 1 210 ? 8.649 -13.946 -6.447 1.00 98.62 210 VAL A CA 1
ATOM 1589 C C . VAL A 1 210 ? 8.963 -15.443 -6.480 1.00 98.62 210 VAL A C 1
ATOM 1591 O O . VAL A 1 210 ? 9.507 -15.918 -7.474 1.00 98.62 210 VAL A O 1
ATOM 1594 N N . ALA A 1 211 ? 8.611 -16.201 -5.437 1.00 98.56 211 ALA A N 1
ATOM 1595 C CA . ALA A 1 211 ? 8.829 -17.646 -5.398 1.00 98.56 211 ALA A CA 1
ATOM 1596 C C . ALA A 1 211 ? 8.039 -18.382 -6.494 1.00 98.56 211 ALA A C 1
ATOM 1598 O O . ALA A 1 211 ? 8.593 -19.251 -7.168 1.00 98.56 211 ALA A O 1
ATOM 1599 N N . VAL A 1 212 ? 6.777 -17.999 -6.718 1.00 98.50 212 VAL A N 1
ATOM 1600 C CA . VAL A 1 212 ? 5.949 -18.540 -7.809 1.00 98.50 212 VAL A CA 1
ATOM 1601 C C . VAL A 1 212 ? 6.508 -18.133 -9.173 1.00 98.50 212 VAL A C 1
ATOM 1603 O O . VAL A 1 212 ? 6.677 -18.975 -10.047 1.00 98.50 212 VAL A O 1
ATOM 1606 N N . LEU A 1 213 ? 6.880 -16.869 -9.365 1.00 98.44 213 LEU A N 1
ATOM 1607 C CA . LEU A 1 213 ? 7.489 -16.428 -10.622 1.00 98.44 213 LEU A CA 1
ATOM 1608 C C . LEU A 1 213 ? 8.809 -17.154 -10.902 1.00 98.44 213 LEU A C 1
ATOM 1610 O O . LEU A 1 213 ? 9.083 -17.504 -12.045 1.00 98.44 213 LEU A O 1
ATOM 1614 N N . LYS A 1 214 ? 9.607 -17.443 -9.870 1.00 98.31 214 LYS A N 1
ATOM 1615 C CA . LYS A 1 214 ? 10.849 -18.214 -9.998 1.00 98.31 214 LYS A CA 1
ATOM 1616 C C . LYS A 1 214 ? 10.599 -19.688 -10.325 1.00 98.31 214 LYS A C 1
ATOM 1618 O O . LYS A 1 214 ? 11.450 -20.291 -10.971 1.00 98.31 214 LYS A O 1
ATOM 1623 N N . SER A 1 215 ? 9.470 -20.276 -9.920 1.00 98.31 215 SER A N 1
ATOM 1624 C CA . SER A 1 215 ? 9.120 -21.642 -10.333 1.00 98.31 215 SER A CA 1
ATOM 1625 C C . SER A 1 215 ? 8.657 -21.699 -11.791 1.00 98.31 215 SER A C 1
ATOM 1627 O O . SER A 1 215 ? 9.017 -22.637 -12.499 1.00 98.31 215 SER A O 1
ATOM 1629 N N . ILE A 1 216 ? 7.931 -20.675 -12.253 1.00 97.25 216 ILE A N 1
ATOM 1630 C CA . ILE A 1 216 ? 7.510 -20.523 -13.655 1.00 97.25 216 ILE A CA 1
ATOM 1631 C C . ILE A 1 216 ? 8.716 -20.209 -14.554 1.00 97.25 216 ILE A C 1
ATOM 1633 O O . ILE A 1 216 ? 8.849 -20.780 -15.634 1.00 97.25 216 ILE A O 1
ATOM 1637 N N . HIS A 1 217 ? 9.635 -19.362 -14.078 1.00 97.44 217 HIS A N 1
ATOM 1638 C CA . HIS A 1 217 ? 10.827 -18.914 -14.802 1.00 97.44 217 HIS A CA 1
ATOM 1639 C C . HIS A 1 217 ? 12.130 -19.244 -14.049 1.00 97.44 217 HIS A C 1
ATOM 1641 O O . HIS A 1 217 ? 12.804 -18.342 -13.533 1.00 97.44 217 HIS A O 1
ATOM 1647 N N . PRO A 1 218 ? 12.565 -20.523 -14.007 1.00 98.00 218 PRO A N 1
ATOM 1648 C CA . PRO A 1 218 ? 13.712 -20.958 -13.201 1.00 98.00 218 PRO A CA 1
ATOM 1649 C C . PRO A 1 218 ? 15.028 -20.242 -13.510 1.00 98.00 218 PRO A C 1
ATOM 1651 O O . PRO A 1 218 ? 15.885 -20.127 -12.635 1.00 98.00 218 PRO A O 1
ATOM 1654 N N . GLN A 1 219 ? 15.193 -19.730 -14.730 1.00 97.00 219 GLN A N 1
ATOM 1655 C CA . GLN A 1 219 ? 16.430 -19.087 -15.184 1.00 97.00 219 GLN A CA 1
ATOM 1656 C C . GLN A 1 219 ? 16.462 -17.573 -14.959 1.00 97.00 219 GLN A C 1
ATOM 1658 O O . GLN A 1 219 ? 17.516 -16.960 -15.105 1.00 97.00 219 GLN A O 1
ATOM 1663 N N . TRP A 1 220 ? 15.342 -16.954 -14.578 1.00 97.56 220 TRP A N 1
ATOM 1664 C CA . TRP A 1 220 ? 15.309 -15.508 -14.375 1.00 97.56 220 TRP A CA 1
ATOM 1665 C C . TRP A 1 220 ? 16.179 -15.085 -13.195 1.00 97.56 220 TRP A C 1
ATOM 1667 O O . TRP A 1 220 ? 16.151 -15.691 -12.116 1.00 97.56 220 TRP A O 1
ATOM 1677 N N . SER A 1 221 ? 16.952 -14.024 -13.403 1.00 97.69 221 SER A N 1
ATOM 1678 C CA . SER A 1 221 ? 17.734 -13.387 -12.352 1.00 97.69 221 SER A CA 1
ATOM 1679 C C . SER A 1 221 ? 16.808 -12.721 -11.313 1.00 97.69 221 SER A C 1
ATOM 1681 O O . SER A 1 221 ? 15.635 -12.449 -11.595 1.00 97.69 221 SER A O 1
ATOM 1683 N N . PRO A 1 222 ? 17.309 -12.385 -10.110 1.00 97.94 222 PRO A N 1
ATOM 1684 C CA . PRO A 1 222 ? 16.563 -11.545 -9.174 1.00 97.94 222 PRO A CA 1
ATOM 1685 C C . PRO A 1 222 ? 16.135 -10.196 -9.778 1.00 97.94 222 PRO A C 1
ATOM 1687 O O . PRO A 1 222 ? 15.053 -9.701 -9.468 1.00 97.94 222 PRO A O 1
ATOM 1690 N N . ALA A 1 223 ? 16.954 -9.614 -10.662 1.00 97.75 223 ALA A N 1
ATOM 1691 C CA . ALA A 1 223 ? 16.633 -8.365 -11.347 1.00 97.75 223 ALA A CA 1
ATOM 1692 C C . ALA A 1 223 ? 15.512 -8.545 -12.380 1.00 97.75 223 ALA A C 1
ATOM 1694 O O . ALA A 1 223 ? 14.606 -7.718 -12.428 1.00 97.75 223 ALA A O 1
ATOM 1695 N N . ALA A 1 224 ? 15.512 -9.653 -13.126 1.00 98.31 224 ALA A N 1
ATOM 1696 C CA . ALA A 1 224 ? 14.440 -10.015 -14.048 1.00 98.31 224 ALA A CA 1
ATOM 1697 C C . ALA A 1 224 ? 13.094 -10.192 -13.322 1.00 98.31 224 ALA A C 1
ATOM 1699 O O . ALA A 1 224 ? 12.089 -9.635 -13.752 1.00 98.31 224 ALA A O 1
ATOM 1700 N N . LEU A 1 225 ? 13.082 -10.887 -12.176 1.00 98.56 225 LEU A N 1
ATOM 1701 C CA . LEU A 1 225 ? 11.878 -11.060 -11.348 1.00 98.56 225 LEU A CA 1
ATOM 1702 C C . LEU A 1 225 ? 11.369 -9.724 -10.794 1.00 98.56 225 LEU A C 1
ATOM 1704 O O . LEU A 1 225 ? 10.173 -9.442 -10.852 1.00 98.56 225 LEU A O 1
ATOM 1708 N N . LYS A 1 226 ? 12.280 -8.880 -10.289 1.00 98.44 226 LYS A N 1
ATOM 1709 C CA . LYS A 1 226 ? 11.947 -7.519 -9.849 1.00 98.44 226 LYS A CA 1
ATOM 1710 C C . LYS A 1 226 ? 11.366 -6.697 -11.000 1.00 98.44 226 LYS A C 1
ATOM 1712 O O . LYS A 1 226 ? 10.362 -6.019 -10.805 1.00 98.44 226 LYS A O 1
ATOM 1717 N N . SER A 1 227 ? 11.987 -6.759 -12.176 1.00 98.62 227 SER A N 1
ATOM 1718 C CA . SER A 1 227 ? 11.511 -6.067 -13.369 1.00 98.62 227 SER A CA 1
ATOM 1719 C C . SER A 1 227 ? 10.098 -6.497 -13.716 1.00 98.62 227 SER A C 1
ATOM 1721 O O . SER A 1 227 ? 9.251 -5.627 -13.853 1.00 98.62 227 SER A O 1
ATOM 1723 N N . ALA A 1 228 ? 9.848 -7.804 -13.811 1.00 98.62 228 ALA A N 1
ATOM 1724 C CA . ALA A 1 228 ? 8.542 -8.339 -14.167 1.00 98.62 228 ALA A CA 1
ATOM 1725 C C . ALA A 1 228 ? 7.444 -7.828 -13.228 1.00 98.62 228 ALA A C 1
ATOM 1727 O O . ALA A 1 228 ? 6.422 -7.349 -13.691 1.00 98.62 228 ALA A O 1
ATOM 1728 N N . ILE A 1 229 ? 7.687 -7.847 -11.913 1.00 98.62 229 ILE A N 1
ATOM 1729 C CA . ILE A 1 229 ? 6.727 -7.352 -10.916 1.00 98.62 229 ILE A CA 1
ATOM 1730 C C . ILE A 1 229 ? 6.477 -5.844 -11.048 1.00 98.62 229 ILE A C 1
ATOM 1732 O O . ILE A 1 229 ? 5.345 -5.397 -10.876 1.00 98.62 229 ILE A O 1
ATOM 1736 N N . MET A 1 230 ? 7.523 -5.055 -11.305 1.00 98.69 230 MET A N 1
ATOM 1737 C CA . MET A 1 230 ? 7.406 -3.599 -11.385 1.00 98.69 230 MET A CA 1
ATOM 1738 C C . MET A 1 230 ? 6.713 -3.151 -12.672 1.00 98.69 230 MET A C 1
ATOM 1740 O O . MET A 1 230 ? 5.774 -2.369 -12.608 1.00 98.69 230 MET A O 1
ATOM 1744 N N . THR A 1 231 ? 7.124 -3.664 -13.832 1.00 98.31 231 THR A N 1
ATOM 1745 C CA . THR A 1 231 ? 6.608 -3.210 -15.136 1.00 98.31 231 THR A CA 1
ATOM 1746 C C . THR A 1 231 ? 5.182 -3.670 -15.420 1.00 98.31 231 THR A C 1
ATOM 1748 O O . THR A 1 231 ? 4.580 -3.222 -16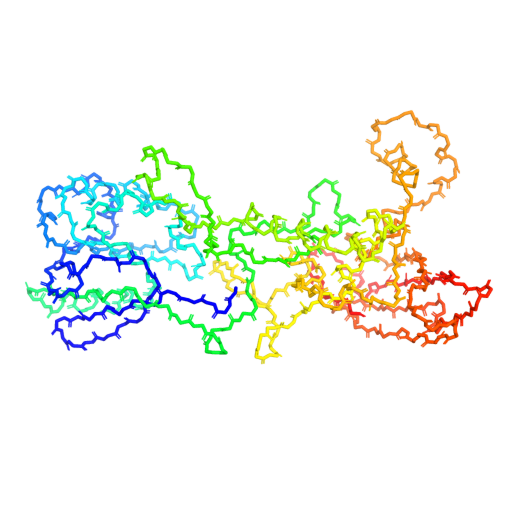.388 1.00 98.31 231 THR A O 1
ATOM 1751 N N . THR A 1 232 ? 4.634 -4.575 -14.607 1.00 98.38 232 THR A N 1
ATOM 1752 C CA . THR A 1 232 ? 3.249 -5.046 -14.732 1.00 98.38 232 THR A CA 1
ATOM 1753 C C . THR A 1 232 ? 2.355 -4.602 -13.579 1.00 98.38 232 THR A C 1
ATOM 1755 O O . THR A 1 232 ? 1.216 -5.061 -13.477 1.00 98.38 232 THR A O 1
ATOM 1758 N N . ALA A 1 233 ? 2.866 -3.759 -12.682 1.00 98.25 233 ALA A N 1
ATOM 1759 C CA . ALA A 1 233 ? 2.104 -3.221 -11.568 1.00 98.25 233 ALA A CA 1
ATOM 1760 C C . ALA A 1 233 ? 0.957 -2.325 -12.060 1.00 98.25 233 ALA A C 1
ATOM 1762 O O . ALA A 1 233 ? 1.012 -1.751 -13.144 1.00 98.25 233 ALA A O 1
ATOM 1763 N N . ARG A 1 234 ? -0.091 -2.187 -11.244 1.00 96.44 234 ARG A N 1
ATOM 1764 C CA . ARG A 1 234 ? -1.221 -1.293 -11.536 1.00 96.44 234 ARG A CA 1
ATOM 1765 C C . ARG A 1 234 ? -1.162 -0.016 -10.707 1.00 96.44 234 ARG A C 1
ATOM 1767 O O . ARG A 1 234 ? -0.877 -0.052 -9.510 1.00 96.44 234 ARG A O 1
ATOM 1774 N N . THR A 1 235 ? -1.523 1.092 -11.332 1.00 96.06 235 THR A N 1
ATOM 1775 C CA . THR A 1 235 ? -1.554 2.446 -10.751 1.00 96.06 235 THR A CA 1
ATOM 1776 C C . THR A 1 235 ? -2.968 2.885 -10.343 1.00 96.06 235 THR A C 1
ATOM 1778 O O . THR A 1 235 ? -3.140 3.911 -9.679 1.00 96.06 235 THR A O 1
ATOM 1781 N N . LEU A 1 236 ? -3.981 2.081 -10.692 1.00 96.25 236 LEU A N 1
ATOM 1782 C CA . LEU A 1 236 ? -5.400 2.337 -10.445 1.00 96.25 236 LEU A CA 1
ATOM 1783 C C . LEU A 1 236 ? -5.995 1.397 -9.387 1.00 96.25 236 LEU A C 1
ATOM 1785 O O . LEU A 1 236 ? -5.579 0.240 -9.227 1.00 96.25 236 LEU A O 1
ATOM 1789 N N . ASP A 1 237 ? -7.001 1.901 -8.679 1.00 94.06 237 ASP A N 1
ATOM 1790 C CA . ASP A 1 237 ? -7.823 1.153 -7.737 1.00 94.06 237 ASP A CA 1
ATOM 1791 C C . ASP A 1 237 ? -8.908 0.310 -8.436 1.00 94.06 237 ASP A C 1
ATOM 1793 O O . ASP A 1 237 ? -9.017 0.264 -9.661 1.00 94.06 237 ASP A O 1
ATOM 1797 N N . ASN A 1 238 ? -9.688 -0.429 -7.649 1.00 92.88 238 ASN A N 1
ATOM 1798 C CA . ASN A 1 238 ? -10.786 -1.273 -8.124 1.00 92.88 238 ASN A CA 1
ATOM 1799 C C . ASN A 1 238 ? -11.969 -0.496 -8.737 1.00 92.88 238 ASN A C 1
ATOM 1801 O O . ASN A 1 238 ? -12.848 -1.124 -9.321 1.00 92.88 238 ASN A O 1
ATOM 1805 N N . ASN A 1 239 ? -11.971 0.835 -8.647 1.00 92.25 239 ASN A N 1
ATOM 1806 C CA . ASN A 1 239 ? -12.944 1.732 -9.264 1.00 92.25 239 ASN A CA 1
ATOM 1807 C C . ASN A 1 239 ? -12.337 2.536 -10.426 1.00 92.25 239 ASN A C 1
ATOM 1809 O O . ASN A 1 239 ? -12.938 3.514 -10.866 1.00 92.25 239 ASN A O 1
ATOM 1813 N N . TRP A 1 240 ? -11.166 2.124 -10.932 1.00 93.69 240 TRP A N 1
ATOM 1814 C CA . TRP A 1 240 ? -10.438 2.792 -12.019 1.00 93.69 240 TRP A CA 1
ATOM 1815 C C . TRP A 1 240 ? -9.988 4.219 -11.687 1.00 93.69 240 TRP A C 1
ATOM 1817 O O . TRP A 1 240 ? -9.728 5.022 -12.582 1.00 93.69 240 TRP A O 1
ATOM 1827 N N . MET A 1 241 ? -9.861 4.531 -10.399 1.00 94.81 241 MET A N 1
ATOM 1828 C CA . MET A 1 241 ? -9.363 5.814 -9.922 1.00 94.81 241 MET A CA 1
ATOM 1829 C C . MET A 1 241 ? -7.875 5.707 -9.573 1.00 94.81 241 MET A C 1
ATOM 1831 O O . MET A 1 241 ? -7.420 4.639 -9.156 1.00 94.81 241 MET A O 1
ATOM 1835 N N . PRO A 1 242 ? -7.094 6.797 -9.684 1.00 95.69 242 PRO A N 1
ATOM 1836 C CA . PRO A 1 242 ? -5.719 6.811 -9.203 1.00 95.69 242 PRO A CA 1
ATOM 1837 C C . PRO A 1 242 ? -5.644 6.371 -7.741 1.00 95.69 242 PRO A C 1
ATOM 1839 O O . PRO A 1 242 ? -6.393 6.885 -6.897 1.00 95.69 242 PRO A O 1
ATOM 1842 N N . ILE A 1 243 ? -4.726 5.444 -7.444 1.00 95.81 243 ILE A N 1
ATOM 1843 C CA . ILE A 1 243 ? -4.488 4.973 -6.076 1.00 95.81 243 ILE A CA 1
ATOM 1844 C C . ILE A 1 243 ? -4.284 6.185 -5.165 1.00 95.81 243 ILE A C 1
ATOM 1846 O O . ILE A 1 243 ? -3.542 7.110 -5.488 1.00 95.81 243 ILE A O 1
ATOM 1850 N N . GLN A 1 244 ? -4.955 6.185 -4.017 1.00 94.38 244 GLN A N 1
ATOM 1851 C CA . GLN A 1 244 ? -4.792 7.224 -3.004 1.00 94.38 244 GLN A CA 1
ATOM 1852 C C . GLN A 1 244 ? -3.725 6.816 -1.992 1.00 94.38 244 GLN A C 1
ATOM 1854 O O . GLN A 1 244 ? -3.561 5.636 -1.671 1.00 94.38 244 GLN A O 1
ATOM 1859 N N . ALA A 1 245 ? -3.033 7.805 -1.448 1.00 92.12 245 ALA A N 1
ATOM 1860 C CA . ALA A 1 245 ? -2.141 7.665 -0.319 1.00 92.12 245 ALA A CA 1
ATOM 1861 C C . ALA A 1 245 ? -2.808 8.232 0.929 1.00 92.12 245 ALA A C 1
ATOM 1863 O O . ALA A 1 245 ? -3.083 9.432 1.012 1.00 92.12 245 ALA A O 1
ATOM 1864 N N . ASN A 1 246 ? -3.022 7.366 1.918 1.00 87.75 246 ASN A N 1
ATOM 1865 C CA . ASN A 1 246 ? -3.428 7.804 3.239 1.00 87.75 246 ASN A CA 1
ATOM 1866 C C . ASN A 1 246 ? -2.271 8.555 3.905 1.00 87.75 246 ASN A C 1
ATOM 1868 O O . ASN A 1 246 ? -1.086 8.304 3.653 1.00 87.75 246 ASN A O 1
ATOM 1872 N N . GLY A 1 247 ? -2.648 9.466 4.786 1.00 79.19 247 GLY A N 1
ATOM 1873 C CA . GLY A 1 247 ? -1.769 10.329 5.548 1.00 79.19 247 GLY A CA 1
ATOM 1874 C C . GLY A 1 247 ? -2.623 11.317 6.326 1.00 79.19 247 GLY A C 1
ATOM 1875 O O . GLY A 1 247 ? -3.848 11.205 6.345 1.00 79.19 247 GLY A O 1
ATOM 1876 N N . TYR A 1 248 ? -1.979 12.299 6.943 1.00 72.25 248 TYR A N 1
ATOM 1877 C CA . TYR A 1 248 ? -2.692 13.377 7.625 1.00 72.25 248 TYR A CA 1
ATOM 1878 C C . TYR A 1 248 ? -3.649 14.122 6.682 1.00 72.25 248 TYR A C 1
ATOM 1880 O O . TYR A 1 248 ? -4.823 14.313 6.987 1.00 72.25 248 TYR A O 1
ATOM 1888 N N . VAL A 1 249 ? -3.138 14.477 5.502 1.00 80.69 249 VAL A N 1
ATOM 1889 C CA . VAL A 1 249 ? -3.936 14.913 4.359 1.00 80.69 249 VAL A CA 1
ATOM 1890 C C . VAL A 1 249 ? -3.809 13.822 3.300 1.00 80.69 249 VAL A C 1
ATOM 1892 O O . VAL A 1 249 ? -2.696 13.590 2.816 1.00 80.69 249 VAL A O 1
ATOM 1895 N N . PRO A 1 250 ? -4.905 13.124 2.956 1.00 84.44 250 PRO A N 1
ATOM 1896 C CA . PRO A 1 250 ? -4.900 12.183 1.848 1.00 84.44 250 PRO A CA 1
ATOM 1897 C C . PRO A 1 250 ? -4.517 12.884 0.544 1.00 84.44 250 PRO A C 1
ATOM 1899 O O . PRO A 1 250 ? -4.928 14.018 0.292 1.00 84.44 250 PRO A O 1
ATOM 1902 N N . LYS A 1 251 ? -3.745 12.198 -0.297 1.00 91.44 251 LYS A N 1
ATOM 1903 C CA . LYS A 1 251 ? -3.379 12.677 -1.633 1.00 91.44 251 LYS A CA 1
ATOM 1904 C C . LYS A 1 251 ? -3.518 11.568 -2.663 1.00 91.44 251 LYS A C 1
ATOM 1906 O O . LYS A 1 251 ? -3.535 10.390 -2.314 1.00 91.44 251 LYS A O 1
ATOM 1911 N N . ILE A 1 252 ? -3.542 11.945 -3.938 1.00 94.69 252 ILE A N 1
ATOM 1912 C CA . ILE A 1 252 ? -3.279 10.991 -5.018 1.00 94.69 252 ILE A CA 1
ATOM 1913 C C . ILE A 1 252 ? -1.862 10.455 -4.816 1.00 94.69 252 ILE A C 1
ATOM 1915 O O . ILE A 1 252 ? -0.935 11.239 -4.610 1.00 94.69 252 ILE A O 1
ATOM 1919 N N . ALA A 1 253 ? -1.718 9.134 -4.835 1.00 95.00 253 ALA A N 1
ATOM 1920 C CA . ALA A 1 253 ? -0.438 8.499 -4.619 1.00 95.00 253 ALA A CA 1
ATOM 1921 C C . ALA A 1 253 ? 0.468 8.634 -5.850 1.00 95.00 253 ALA A C 1
ATOM 1923 O O . ALA A 1 253 ? 0.021 8.540 -6.997 1.00 95.00 253 ALA A O 1
ATOM 1924 N N . ASP A 1 254 ? 1.749 8.833 -5.587 1.00 93.94 254 ASP A N 1
ATOM 1925 C CA . ASP A 1 254 ? 2.805 9.026 -6.576 1.00 93.94 254 ASP A CA 1
ATOM 1926 C C . ASP A 1 254 ? 3.863 7.902 -6.457 1.00 93.94 254 ASP A C 1
ATOM 1928 O O . ASP A 1 254 ? 3.762 7.044 -5.566 1.00 93.94 254 ASP A O 1
ATOM 1932 N N . PRO A 1 255 ? 4.873 7.836 -7.347 1.00 95.06 255 PRO A N 1
ATOM 1933 C CA . PRO A 1 255 ? 5.874 6.773 -7.262 1.00 95.06 255 PRO A CA 1
ATOM 1934 C C . PRO A 1 255 ? 6.683 6.742 -5.958 1.00 95.06 255 PRO A C 1
ATOM 1936 O O . PRO A 1 255 ? 7.216 5.687 -5.614 1.00 95.06 255 PRO A O 1
ATOM 1939 N N . PHE A 1 256 ? 6.773 7.833 -5.192 1.00 95.56 256 PHE A N 1
ATOM 1940 C CA . PHE A 1 256 ? 7.416 7.798 -3.875 1.00 95.56 256 PHE A CA 1
ATOM 1941 C C . PHE A 1 256 ? 6.521 7.181 -2.793 1.00 95.56 256 PHE A C 1
ATOM 1943 O O . PHE A 1 256 ? 7.013 6.868 -1.705 1.00 95.56 256 PHE A O 1
ATOM 1950 N N . ASP A 1 257 ? 5.243 6.937 -3.089 1.00 95.94 257 ASP A N 1
ATOM 1951 C CA . ASP A 1 257 ? 4.321 6.230 -2.205 1.00 95.94 257 ASP A CA 1
ATOM 1952 C C . ASP A 1 257 ? 4.259 4.720 -2.473 1.00 95.94 257 ASP A C 1
ATOM 1954 O O . ASP A 1 257 ? 4.243 3.935 -1.523 1.00 95.94 257 ASP A O 1
ATOM 1958 N N . TYR A 1 258 ? 4.217 4.300 -3.743 1.00 97.12 258 TYR A N 1
ATOM 1959 C CA . TYR A 1 258 ? 4.001 2.892 -4.121 1.00 97.12 258 TYR A CA 1
ATOM 1960 C C . TYR A 1 258 ? 5.034 2.310 -5.099 1.00 97.12 258 TYR A C 1
ATOM 1962 O O . TYR A 1 258 ? 4.922 1.144 -5.483 1.00 97.12 258 TYR A O 1
ATOM 1970 N N . GLY A 1 259 ? 6.033 3.087 -5.522 1.00 97.56 259 GLY A N 1
ATOM 1971 C CA . GLY A 1 259 ? 6.984 2.673 -6.552 1.00 97.56 259 GLY A CA 1
ATOM 1972 C C . GLY A 1 259 ? 6.323 2.561 -7.920 1.00 97.56 259 GLY A C 1
ATOM 1973 O O . GLY A 1 259 ? 5.702 3.510 -8.393 1.00 97.56 259 GLY A O 1
ATOM 1974 N N . ALA A 1 260 ? 6.429 1.389 -8.545 1.00 97.69 260 ALA A N 1
ATOM 1975 C CA . ALA A 1 260 ? 5.803 1.134 -9.841 1.00 97.69 260 ALA A CA 1
ATOM 1976 C C . ALA A 1 260 ? 4.273 0.960 -9.768 1.00 97.69 260 ALA A C 1
ATOM 1978 O O . ALA A 1 260 ? 3.587 1.105 -10.773 1.00 97.69 260 ALA A O 1
ATOM 1979 N N . GLY A 1 261 ? 3.717 0.654 -8.591 1.00 97.94 261 GLY A N 1
ATOM 1980 C CA . GLY A 1 261 ? 2.277 0.468 -8.413 1.00 97.94 261 GLY A CA 1
ATOM 1981 C C . GLY A 1 261 ? 1.947 -0.614 -7.397 1.00 97.94 261 GLY A C 1
ATOM 1982 O O . GLY A 1 261 ? 2.788 -1.054 -6.614 1.00 97.94 261 GLY A O 1
ATOM 1983 N N . PHE A 1 262 ? 0.702 -1.074 -7.422 1.00 98.19 262 PHE A N 1
ATOM 1984 C CA . PHE A 1 262 ? 0.273 -2.254 -6.690 1.00 98.19 262 PHE A CA 1
ATOM 1985 C C . PHE A 1 262 ? 0.529 -3.518 -7.512 1.00 98.19 262 PHE A C 1
ATOM 1987 O O . PHE A 1 262 ? 0.204 -3.569 -8.697 1.00 98.19 262 PHE A O 1
ATOM 1994 N N . VAL A 1 263 ? 1.097 -4.541 -6.879 1.00 98.25 263 VAL A N 1
ATOM 1995 C CA . VAL A 1 263 ? 1.499 -5.779 -7.555 1.00 98.25 263 VAL A CA 1
ATOM 1996 C C . VAL A 1 263 ? 0.332 -6.494 -8.256 1.00 98.25 263 VAL A C 1
ATOM 1998 O O . VAL A 1 263 ? -0.752 -6.647 -7.689 1.00 98.25 263 VAL A O 1
ATOM 2001 N N . ASP A 1 264 ? 0.591 -6.976 -9.474 1.00 97.81 264 ASP A N 1
ATOM 2002 C CA . ASP A 1 264 ? -0.280 -7.863 -10.254 1.00 97.81 264 ASP A CA 1
ATOM 2003 C C . ASP A 1 264 ? 0.487 -9.164 -10.569 1.00 97.81 264 ASP A C 1
ATOM 2005 O O . ASP A 1 264 ? 1.298 -9.200 -11.501 1.00 97.81 264 ASP A O 1
ATOM 2009 N N . PRO A 1 265 ? 0.287 -10.235 -9.776 1.00 97.06 265 PRO A N 1
ATOM 2010 C CA . PRO A 1 265 ? 1.020 -11.489 -9.948 1.00 97.06 265 PRO A CA 1
ATOM 2011 C C . PRO A 1 265 ? 0.741 -12.171 -11.288 1.00 97.06 265 PRO A C 1
ATOM 2013 O O . PRO A 1 265 ? 1.617 -12.842 -11.829 1.00 97.06 265 PRO A O 1
ATOM 2016 N N . THR A 1 266 ? -0.479 -12.021 -11.811 1.00 97.44 266 THR A N 1
ATOM 2017 C CA . THR A 1 266 ? -0.906 -12.683 -13.044 1.00 97.44 266 THR A CA 1
ATOM 2018 C C . THR A 1 266 ? -0.209 -12.063 -14.242 1.00 97.44 266 THR A C 1
ATOM 2020 O O . THR A 1 266 ? 0.341 -12.795 -15.059 1.00 97.44 266 THR A O 1
ATOM 2023 N N . LYS A 1 267 ? -0.157 -10.728 -14.324 1.00 97.75 267 LYS A N 1
ATOM 2024 C CA . LYS A 1 267 ? 0.592 -10.059 -15.395 1.00 97.75 267 LYS A CA 1
ATOM 2025 C C . LYS A 1 267 ? 2.103 -10.246 -15.257 1.00 97.75 267 LYS A C 1
ATOM 2027 O O . LYS A 1 267 ? 2.777 -10.437 -16.263 1.00 97.75 267 LYS A O 1
ATOM 2032 N N . ALA A 1 268 ? 2.634 -10.273 -14.033 1.00 98.19 268 ALA A N 1
ATOM 2033 C CA . ALA A 1 268 ? 4.069 -10.468 -13.799 1.00 98.19 268 ALA A CA 1
ATOM 2034 C C . ALA A 1 268 ? 4.591 -11.836 -14.283 1.00 98.19 268 ALA A C 1
ATOM 2036 O O . ALA A 1 268 ? 5.795 -11.998 -14.481 1.00 98.19 268 ALA A O 1
ATOM 2037 N N . ALA A 1 269 ? 3.708 -12.825 -14.473 1.00 97.69 269 ALA A N 1
ATOM 2038 C CA . ALA A 1 269 ? 4.071 -14.129 -15.021 1.00 97.69 269 ALA A CA 1
ATOM 2039 C C . ALA A 1 269 ? 4.441 -14.078 -16.513 1.00 97.69 269 ALA A C 1
ATOM 2041 O O . ALA A 1 269 ? 5.188 -14.943 -16.963 1.00 97.69 269 ALA A O 1
ATOM 2042 N N . ASP A 1 270 ? 3.971 -13.079 -17.263 1.00 96.88 270 ASP A N 1
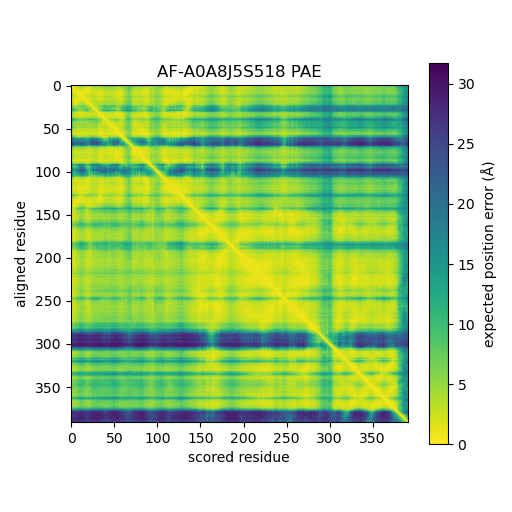ATOM 2043 C CA . ASP A 1 270 ? 4.336 -12.861 -18.668 1.00 96.88 270 ASP A CA 1
ATOM 2044 C C . ASP A 1 270 ? 4.451 -11.353 -18.972 1.00 96.88 270 ASP A C 1
ATOM 2046 O O . ASP A 1 270 ? 3.538 -10.743 -19.530 1.00 96.88 270 ASP A O 1
ATOM 2050 N N . PRO A 1 271 ? 5.564 -10.710 -18.569 1.00 97.44 271 PRO A N 1
ATOM 2051 C CA . PRO A 1 271 ? 5.736 -9.262 -18.665 1.00 97.44 271 PRO A CA 1
ATOM 2052 C C . PRO A 1 271 ? 6.086 -8.785 -20.085 1.00 97.44 271 PRO A C 1
ATOM 2054 O O . PRO A 1 271 ? 6.178 -7.581 -20.317 1.00 97.44 271 PRO A O 1
ATOM 2057 N N . GLY A 1 272 ? 6.352 -9.700 -21.028 1.00 97.81 272 GLY A N 1
ATOM 2058 C CA . GLY A 1 272 ? 6.856 -9.400 -22.372 1.00 97.81 272 GLY A CA 1
ATOM 2059 C C . GLY A 1 272 ? 8.314 -8.922 -22.391 1.00 97.81 272 GLY A C 1
ATOM 2060 O O . GLY A 1 272 ? 9.172 -9.575 -22.985 1.00 97.81 272 GLY A O 1
ATOM 2061 N N . LEU A 1 273 ? 8.622 -7.812 -21.716 1.00 98.25 273 LEU A N 1
ATOM 2062 C CA . LEU A 1 273 ? 9.965 -7.235 -21.609 1.00 98.25 273 LEU A CA 1
ATOM 2063 C C . LEU A 1 273 ? 10.446 -7.188 -20.155 1.00 98.25 273 LEU A C 1
ATOM 2065 O O . LEU A 1 273 ? 9.674 -6.915 -19.240 1.00 98.25 273 LEU A O 1
ATOM 2069 N N . ILE A 1 274 ? 11.750 -7.383 -19.950 1.00 98.25 274 ILE A N 1
ATOM 2070 C CA . ILE A 1 274 ? 12.404 -7.198 -18.646 1.00 98.25 274 ILE A CA 1
ATOM 2071 C C . ILE A 1 274 ? 13.652 -6.317 -18.742 1.00 98.25 274 ILE A C 1
ATOM 2073 O O . ILE A 1 274 ? 14.385 -6.348 -19.732 1.00 98.25 274 ILE A O 1
ATOM 2077 N N . TYR A 1 275 ? 13.921 -5.581 -17.668 1.00 98.12 275 TYR A N 1
ATOM 2078 C CA . TYR A 1 275 ? 15.147 -4.835 -17.407 1.00 98.12 275 TYR A CA 1
ATOM 2079 C C . TYR A 1 275 ? 16.070 -5.698 -16.543 1.00 98.12 275 TYR A C 1
ATOM 2081 O O . TYR A 1 275 ? 15.959 -5.715 -15.316 1.00 98.12 275 TYR A O 1
ATOM 2089 N N . ASP A 1 276 ? 16.953 -6.463 -17.184 1.00 95.56 276 ASP A N 1
ATOM 2090 C CA . ASP A 1 276 ? 17.909 -7.314 -16.472 1.00 95.56 276 ASP A CA 1
ATOM 2091 C C . ASP A 1 276 ? 19.226 -6.570 -16.199 1.00 95.56 276 ASP A C 1
ATOM 2093 O O . ASP A 1 276 ? 19.670 -5.730 -16.987 1.00 95.56 276 ASP A O 1
ATOM 2097 N N . ILE A 1 277 ? 19.861 -6.867 -15.070 1.00 92.50 277 ILE A N 1
ATOM 2098 C CA . ILE A 1 277 ? 21.130 -6.260 -14.663 1.00 92.50 277 ILE A CA 1
ATOM 2099 C C . ILE A 1 277 ? 21.932 -7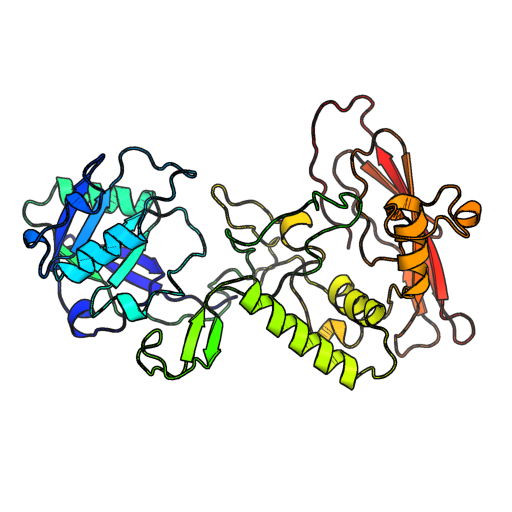.246 -13.815 1.00 92.50 277 ILE A C 1
ATOM 2101 O O . ILE A 1 277 ? 21.406 -7.880 -12.897 1.00 92.50 277 ILE A O 1
ATOM 2105 N N . SER A 1 278 ? 23.228 -7.376 -14.110 1.00 90.94 278 SER A N 1
ATOM 2106 C CA . SER A 1 278 ? 24.090 -8.323 -13.405 1.00 90.94 278 SER A CA 1
ATOM 2107 C C . SER A 1 278 ? 24.575 -7.761 -12.066 1.00 90.94 278 SER A C 1
ATOM 2109 O O . SER A 1 278 ? 24.728 -6.551 -11.891 1.00 90.94 278 SER A O 1
ATOM 2111 N N . ALA A 1 279 ? 24.924 -8.644 -11.126 1.00 87.25 279 ALA A N 1
ATOM 2112 C CA . ALA A 1 279 ? 25.559 -8.245 -9.866 1.00 87.25 279 ALA A CA 1
ATOM 2113 C C . ALA A 1 279 ? 26.839 -7.411 -10.084 1.00 87.25 279 ALA A C 1
ATOM 2115 O O . ALA A 1 279 ? 27.126 -6.495 -9.315 1.00 87.25 279 ALA A O 1
ATOM 2116 N N . SER A 1 280 ? 27.584 -7.687 -11.160 1.00 83.31 280 SER A N 1
ATOM 2117 C CA . SER A 1 280 ? 28.812 -6.957 -11.482 1.00 83.31 280 SER A CA 1
ATOM 2118 C C . SER A 1 280 ? 28.548 -5.494 -11.844 1.00 83.31 280 SER A C 1
ATOM 2120 O O . SER A 1 280 ? 29.373 -4.635 -11.543 1.00 83.31 280 SER A O 1
ATOM 2122 N N . ASP A 1 281 ? 27.387 -5.187 -12.425 1.00 81.62 281 ASP A N 1
ATOM 2123 C CA . ASP A 1 281 ? 27.017 -3.819 -12.793 1.00 81.62 281 ASP A CA 1
ATOM 2124 C C . ASP A 1 281 ? 26.629 -2.992 -11.562 1.00 81.62 281 ASP A C 1
ATOM 2126 O O . ASP A 1 281 ? 27.010 -1.824 -11.466 1.00 81.62 281 ASP A O 1
ATOM 2130 N N . TYR A 1 282 ? 25.996 -3.612 -10.558 1.00 81.38 282 TYR A N 1
ATOM 2131 C CA . TYR A 1 282 ? 25.809 -2.979 -9.248 1.00 81.38 282 TYR A CA 1
ATOM 2132 C C . TYR A 1 282 ? 27.149 -2.681 -8.562 1.00 81.38 282 TYR A C 1
ATOM 2134 O O . TYR A 1 282 ? 27.330 -1.599 -8.010 1.00 81.38 282 TYR A O 1
ATOM 2142 N N . LEU A 1 283 ? 28.112 -3.609 -8.611 1.00 76.94 283 LEU A N 1
ATOM 2143 C CA . LEU A 1 283 ? 29.429 -3.412 -7.992 1.00 76.94 283 LEU A CA 1
ATOM 2144 C C . LEU A 1 283 ? 30.240 -2.311 -8.680 1.00 76.94 283 LEU A C 1
ATOM 2146 O O . LEU A 1 283 ? 30.830 -1.479 -7.992 1.00 76.94 283 LEU A O 1
ATOM 2150 N N . LYS A 1 284 ? 30.221 -2.250 -10.021 1.00 71.62 284 LYS A N 1
ATOM 2151 C CA . LYS A 1 284 ? 30.810 -1.129 -10.776 1.00 71.62 284 LYS A CA 1
ATOM 2152 C C . LYS A 1 284 ? 30.247 0.204 -10.289 1.00 71.62 284 LYS A C 1
ATOM 2154 O O . LYS A 1 284 ? 30.994 1.159 -10.111 1.00 71.62 284 LYS A O 1
ATOM 2159 N N . PHE A 1 285 ? 28.944 0.261 -10.023 1.00 71.19 285 PHE A N 1
ATOM 2160 C CA . PHE A 1 285 ? 28.315 1.455 -9.481 1.00 71.19 285 PHE A CA 1
ATOM 2161 C C . PHE A 1 285 ? 28.797 1.781 -8.052 1.00 71.19 285 PHE A C 1
ATOM 2163 O O . PHE A 1 285 ? 29.311 2.876 -7.811 1.00 71.19 285 PHE A O 1
ATOM 2170 N N . PHE A 1 286 ? 28.683 0.843 -7.104 1.00 71.44 286 PHE A N 1
ATOM 2171 C CA . PHE A 1 286 ? 29.011 1.107 -5.695 1.00 71.44 286 PHE A CA 1
ATOM 2172 C C . PHE A 1 286 ? 30.496 1.413 -5.462 1.00 71.44 286 PHE A C 1
ATOM 2174 O O . PHE A 1 286 ? 30.816 2.303 -4.669 1.00 71.44 286 PHE A O 1
ATOM 2181 N N . ASN A 1 287 ? 31.398 0.754 -6.194 1.00 66.56 287 ASN A N 1
ATOM 2182 C CA . ASN A 1 287 ? 32.838 1.002 -6.098 1.00 66.56 287 ASN A CA 1
ATOM 2183 C C . ASN A 1 287 ? 33.223 2.396 -6.617 1.00 66.56 287 ASN A C 1
ATOM 2185 O O . ASN A 1 287 ? 34.146 3.017 -6.091 1.00 66.56 287 ASN A O 1
ATOM 2189 N N . CYS A 1 288 ? 32.500 2.915 -7.614 1.00 59.88 288 CYS A N 1
ATOM 2190 C CA . CYS A 1 288 ? 32.864 4.161 -8.290 1.00 59.88 288 CYS A CA 1
ATOM 2191 C C . CYS A 1 288 ? 32.126 5.405 -7.783 1.00 59.88 288 CYS A C 1
ATOM 2193 O O . CYS A 1 288 ? 32.640 6.508 -7.953 1.00 59.88 288 CYS A O 1
ATOM 2195 N N . MET A 1 289 ? 30.968 5.245 -7.133 1.00 58.38 289 MET A N 1
ATOM 2196 C CA . MET A 1 289 ? 30.152 6.358 -6.619 1.00 58.38 289 MET A CA 1
ATOM 2197 C C . MET A 1 289 ? 30.005 6.374 -5.087 1.00 58.38 289 MET A C 1
ATOM 2199 O O . MET A 1 289 ? 29.771 7.439 -4.525 1.00 58.38 289 MET A O 1
ATOM 2203 N N . GLY A 1 290 ? 30.140 5.227 -4.402 1.00 55.53 290 GLY A N 1
ATOM 2204 C CA . GLY A 1 290 ? 29.832 5.083 -2.968 1.00 55.53 290 GLY A CA 1
ATOM 2205 C C . GLY A 1 290 ? 31.030 4.851 -2.041 1.00 55.53 290 GLY A C 1
ATOM 2206 O O . GLY A 1 290 ? 30.863 4.882 -0.827 1.00 55.53 290 GLY A O 1
ATOM 2207 N N . GLY A 1 291 ? 32.234 4.608 -2.575 1.00 54.06 291 GLY A N 1
ATOM 2208 C CA . GLY A 1 291 ? 33.456 4.439 -1.771 1.00 54.06 291 GLY A CA 1
ATOM 2209 C C . GLY A 1 291 ? 33.496 3.186 -0.883 1.00 54.06 291 GLY A C 1
ATOM 2210 O O . GLY A 1 291 ? 34.361 3.095 -0.018 1.00 54.06 291 GLY A O 1
ATOM 2211 N N . LEU A 1 292 ? 32.586 2.228 -1.092 1.00 56.09 292 LEU A N 1
ATOM 2212 C CA . LEU A 1 292 ? 32.459 1.001 -0.291 1.00 56.09 292 LEU A CA 1
ATOM 2213 C C . LEU A 1 292 ? 33.343 -0.164 -0.788 1.00 56.09 292 LEU A C 1
ATOM 2215 O O . LEU A 1 292 ? 33.268 -1.261 -0.242 1.00 56.09 292 LEU A O 1
ATOM 2219 N N . GLY A 1 293 ? 34.187 0.059 -1.801 1.00 59.59 293 GLY A N 1
ATOM 2220 C CA . GLY A 1 293 ? 35.110 -0.942 -2.345 1.00 59.59 293 GLY A CA 1
ATOM 2221 C C . GLY A 1 293 ? 36.348 -0.318 -3.004 1.00 59.59 293 GLY A C 1
ATOM 2222 O O . GLY A 1 293 ? 36.447 0.912 -3.081 1.00 59.59 293 GLY A O 1
ATOM 2223 N N . PRO A 1 294 ? 37.310 -1.139 -3.474 1.00 57.97 294 PRO A N 1
ATOM 2224 C CA . PRO A 1 294 ? 38.483 -0.655 -4.198 1.00 57.97 294 PRO A CA 1
ATOM 2225 C C . PRO A 1 294 ? 38.038 0.158 -5.420 1.00 57.97 294 PRO A C 1
ATOM 2227 O O . PRO A 1 294 ? 37.169 -0.285 -6.169 1.00 57.97 294 PRO A O 1
ATOM 2230 N N . ARG A 1 295 ? 38.633 1.337 -5.652 1.00 59.56 295 ARG A N 1
ATOM 2231 C CA . ARG A 1 295 ? 38.332 2.219 -6.808 1.00 59.56 295 ARG A CA 1
ATOM 2232 C C . ARG A 1 295 ? 38.823 1.654 -8.156 1.00 59.56 295 ARG A C 1
ATOM 2234 O O . ARG A 1 295 ? 39.024 2.399 -9.119 1.00 59.56 295 ARG A O 1
ATOM 2241 N N . ASP A 1 296 ? 39.035 0.349 -8.222 1.00 58.38 296 ASP A N 1
ATOM 2242 C CA . ASP A 1 296 ? 39.550 -0.353 -9.386 1.00 58.38 296 ASP A CA 1
ATOM 2243 C C . ASP A 1 296 ? 38.493 -0.359 -10.504 1.00 58.38 296 ASP A C 1
ATOM 2245 O O . ASP A 1 296 ? 37.295 -0.493 -10.260 1.00 58.38 296 ASP A O 1
ATOM 2249 N N . ASN A 1 297 ? 38.930 -0.188 -11.756 1.00 54.59 297 ASN A N 1
ATOM 2250 C CA . ASN A 1 297 ? 38.091 -0.146 -12.967 1.00 54.59 297 ASN A CA 1
ATOM 2251 C C . ASN A 1 297 ? 37.067 1.004 -13.091 1.00 54.59 297 ASN A C 1
ATOM 2253 O O . ASN A 1 297 ? 36.300 1.037 -14.056 1.00 54.59 297 ASN A O 1
ATOM 2257 N N . CYS A 1 298 ? 37.117 2.029 -12.234 1.00 58.12 298 CYS A N 1
ATOM 2258 C CA . CYS A 1 298 ? 36.259 3.219 -12.359 1.00 58.12 298 CYS A CA 1
ATOM 2259 C C . CYS A 1 298 ? 36.560 4.116 -13.571 1.00 58.12 298 CYS A C 1
ATOM 2261 O O . CYS A 1 298 ? 35.833 5.068 -13.850 1.00 58.12 298 CYS A O 1
ATOM 2263 N N . THR A 1 299 ? 37.598 3.796 -14.344 1.00 50.81 299 THR A N 1
ATOM 2264 C CA . THR A 1 299 ? 37.925 4.446 -15.619 1.00 50.81 299 THR A CA 1
ATOM 2265 C C . THR A 1 299 ? 36.898 4.173 -16.722 1.00 50.81 299 THR A C 1
ATOM 2267 O O . THR A 1 299 ? 36.780 5.004 -17.620 1.00 50.81 299 THR A O 1
ATOM 2270 N N . THR A 1 300 ? 36.121 3.082 -16.637 1.00 47.69 300 THR A N 1
ATOM 2271 C CA . THR A 1 300 ? 34.970 2.811 -17.532 1.00 47.69 300 THR A CA 1
ATOM 2272 C C . THR A 1 300 ? 33.654 3.404 -17.023 1.00 47.69 300 THR A C 1
ATOM 2274 O O . THR A 1 300 ? 32.757 3.657 -17.817 1.00 47.69 300 THR A O 1
ATOM 2277 N N . ALA A 1 301 ? 33.567 3.734 -15.730 1.00 48.97 301 ALA A N 1
ATOM 2278 C CA . ALA A 1 301 ? 32.467 4.496 -15.134 1.00 48.97 301 ALA A CA 1
ATOM 2279 C C . ALA A 1 301 ? 32.668 6.023 -15.254 1.00 48.97 301 ALA A C 1
ATOM 2281 O O . ALA A 1 301 ? 32.050 6.797 -14.520 1.00 48.97 301 ALA A O 1
ATOM 2282 N N . LYS A 1 302 ? 33.541 6.480 -16.167 1.00 39.81 302 LYS A N 1
ATOM 2283 C CA . LYS A 1 302 ? 33.742 7.902 -16.476 1.00 39.81 302 LYS A CA 1
ATOM 2284 C C . LYS A 1 302 ? 32.468 8.480 -17.106 1.00 39.81 302 LYS A C 1
ATOM 2286 O O . LYS A 1 302 ? 32.326 8.508 -18.321 1.00 39.81 302 LYS A O 1
ATOM 2291 N N . GLY A 1 303 ? 31.555 8.939 -16.251 1.00 47.72 303 GLY A N 1
ATOM 2292 C CA . GLY A 1 303 ? 30.325 9.641 -16.624 1.00 47.72 303 GLY A CA 1
ATOM 2293 C C . GLY A 1 303 ? 29.014 8.943 -16.249 1.00 47.72 303 GLY A C 1
ATOM 2294 O O . GLY A 1 303 ? 27.965 9.518 -16.515 1.00 47.72 303 GLY A O 1
ATOM 2295 N N . GLY A 1 304 ? 29.049 7.753 -15.635 1.00 52.72 304 GLY A N 1
ATOM 2296 C CA . GLY A 1 304 ? 27.839 6.984 -15.321 1.00 52.72 304 GLY A CA 1
ATOM 2297 C C . GLY A 1 304 ? 27.004 7.638 -14.221 1.00 52.72 304 GLY A C 1
ATOM 2298 O O . GLY A 1 304 ? 27.422 7.698 -13.065 1.00 52.72 304 GLY A O 1
ATOM 2299 N N . SER A 1 305 ? 25.820 8.131 -14.576 1.00 64.06 305 SER A N 1
ATOM 2300 C CA . SER A 1 305 ? 24.840 8.617 -13.605 1.00 64.06 305 SER A CA 1
ATOM 2301 C C . SER A 1 305 ? 24.200 7.427 -12.884 1.00 64.06 305 SER A C 1
ATOM 2303 O O . SER A 1 305 ? 24.061 6.354 -13.465 1.00 64.06 305 SER A O 1
ATOM 2305 N N . LEU A 1 306 ? 23.711 7.615 -11.650 1.00 69.00 306 LEU A N 1
ATOM 2306 C CA . LEU A 1 306 ? 22.788 6.661 -11.000 1.00 69.00 306 LEU A CA 1
ATOM 2307 C C . LEU A 1 306 ? 21.620 6.277 -11.924 1.00 69.00 306 LEU A C 1
ATOM 2309 O O . LEU A 1 306 ? 21.123 5.154 -11.891 1.00 69.00 306 LEU A O 1
ATOM 2313 N N . ALA A 1 307 ? 21.227 7.224 -12.777 1.00 73.62 307 ALA A N 1
ATOM 2314 C CA . ALA A 1 307 ? 20.190 7.047 -13.770 1.00 73.62 307 ALA A CA 1
ATOM 2315 C C . ALA A 1 307 ? 20.521 5.985 -14.831 1.00 73.62 307 ALA A C 1
ATOM 2317 O O . ALA A 1 307 ? 19.580 5.494 -15.440 1.00 73.62 307 ALA A O 1
ATOM 2318 N N . ASP A 1 308 ? 21.785 5.601 -15.045 1.00 78.62 308 ASP A N 1
ATOM 2319 C CA . ASP A 1 308 ? 22.192 4.613 -16.060 1.00 78.62 308 ASP A CA 1
ATOM 2320 C C . ASP A 1 308 ? 22.197 3.166 -15.546 1.00 78.62 308 ASP A C 1
ATOM 2322 O O . ASP A 1 308 ? 22.396 2.235 -16.327 1.00 78.62 308 ASP A O 1
ATOM 2326 N N . LEU A 1 309 ? 21.934 2.938 -14.251 1.00 87.62 309 LEU A N 1
ATOM 2327 C CA . LEU A 1 309 ? 21.606 1.593 -13.781 1.00 87.62 309 LEU A CA 1
ATOM 2328 C C . LEU A 1 309 ? 20.362 1.102 -14.529 1.00 87.62 309 LEU A C 1
ATOM 2330 O O . LEU A 1 309 ? 19.350 1.805 -14.579 1.00 87.62 309 LEU A O 1
ATOM 2334 N N . ASN A 1 310 ? 20.423 -0.112 -15.080 1.00 93.88 310 ASN A N 1
ATOM 2335 C CA . ASN A 1 310 ? 19.343 -0.705 -15.867 1.00 93.88 310 ASN A CA 1
ATOM 2336 C C . ASN A 1 310 ? 18.185 -1.206 -14.982 1.00 93.88 310 ASN A C 1
ATOM 2338 O O . ASN A 1 310 ? 17.862 -2.389 -14.947 1.00 93.88 310 ASN A O 1
ATOM 2342 N N . LEU A 1 311 ? 17.607 -0.292 -14.206 1.00 94.06 311 LEU A N 1
ATOM 2343 C CA . LEU A 1 311 ? 16.478 -0.521 -13.316 1.00 94.06 311 LEU A CA 1
ATOM 2344 C C . LEU A 1 311 ? 15.159 -0.240 -14.054 1.00 94.06 311 LEU A C 1
ATOM 2346 O O . LEU A 1 311 ? 15.119 0.677 -14.879 1.00 94.06 311 LEU A O 1
ATOM 2350 N N . PRO A 1 312 ? 14.055 -0.916 -13.688 1.00 96.44 312 PRO A N 1
ATOM 2351 C CA . PRO A 1 312 ? 12.713 -0.696 -14.249 1.00 96.44 312 PRO A CA 1
ATOM 2352 C C . PRO A 1 312 ? 12.057 0.616 -13.757 1.00 96.44 312 PRO A C 1
ATOM 2354 O O . PRO A 1 312 ? 10.846 0.713 -13.629 1.00 96.44 312 PRO A O 1
ATOM 2357 N N . SER A 1 313 ? 12.863 1.621 -13.411 1.00 94.94 313 SER A N 1
ATOM 2358 C CA . SER A 1 313 ? 12.432 2.958 -12.997 1.00 94.94 313 SER A CA 1
ATOM 2359 C C . SER A 1 313 ? 13.556 3.963 -13.266 1.00 94.94 313 SER A C 1
ATOM 2361 O O . SER A 1 313 ? 14.740 3.593 -13.259 1.00 94.94 313 SER A O 1
ATOM 2363 N N . ILE A 1 314 ? 13.209 5.234 -13.464 1.00 92.25 314 ILE A N 1
ATOM 2364 C CA . ILE A 1 314 ? 14.167 6.337 -13.610 1.00 92.25 314 ILE A CA 1
ATOM 2365 C C . ILE A 1 314 ? 13.802 7.427 -12.599 1.00 92.25 314 ILE A C 1
ATOM 2367 O O . ILE A 1 314 ? 12.704 7.967 -12.649 1.00 92.25 314 ILE A O 1
ATOM 2371 N N . ALA A 1 315 ? 14.735 7.776 -11.710 1.00 89.25 315 ALA A N 1
ATOM 2372 C CA . ALA A 1 315 ? 14.609 8.918 -10.808 1.00 89.25 315 ALA A CA 1
ATOM 2373 C C . ALA A 1 315 ? 15.765 9.893 -11.056 1.00 89.25 315 ALA A C 1
ATOM 2375 O O . ALA A 1 315 ? 16.936 9.511 -11.021 1.00 89.25 315 ALA A O 1
ATOM 2376 N N . ILE A 1 316 ? 15.442 11.161 -11.324 1.00 87.25 316 ILE A N 1
ATOM 2377 C CA . ILE A 1 316 ? 16.434 12.210 -11.584 1.00 87.25 316 ILE A CA 1
ATOM 2378 C C . ILE A 1 316 ? 16.281 13.300 -10.524 1.00 87.25 316 ILE A C 1
ATOM 2380 O O . ILE A 1 316 ? 15.436 14.185 -10.674 1.00 87.25 316 ILE A O 1
ATOM 2384 N N . PRO A 1 317 ? 17.085 13.265 -9.449 1.00 83.38 317 PRO A N 1
ATOM 2385 C CA . PRO A 1 317 ? 17.004 14.276 -8.411 1.00 83.38 317 PRO A CA 1
ATOM 2386 C C . PRO A 1 317 ? 17.476 15.625 -8.958 1.00 83.38 317 PRO A C 1
ATOM 2388 O O . PRO A 1 317 ? 18.508 15.708 -9.627 1.00 83.38 317 PRO A O 1
ATOM 2391 N N . ASN A 1 318 ? 16.744 16.692 -8.630 1.00 80.62 318 ASN A N 1
ATOM 2392 C CA . ASN A 1 318 ? 17.113 18.077 -8.940 1.00 80.62 318 ASN A CA 1
ATOM 2393 C C . ASN A 1 318 ? 17.434 18.314 -10.435 1.00 80.62 318 ASN A C 1
ATOM 2395 O O . ASN A 1 318 ? 18.520 18.794 -10.779 1.00 80.62 318 ASN A O 1
ATOM 2399 N N . LEU A 1 319 ? 16.507 17.974 -11.341 1.00 84.44 319 LEU A N 1
ATOM 2400 C CA . LEU A 1 319 ? 16.658 18.201 -12.786 1.00 84.44 319 LEU A CA 1
ATOM 2401 C C . LEU A 1 319 ? 16.725 19.707 -13.126 1.00 84.44 319 LEU A C 1
ATOM 2403 O O . LEU A 1 319 ? 15.705 20.367 -13.285 1.00 84.44 319 LEU A O 1
ATOM 2407 N N . ARG A 1 320 ? 17.942 20.247 -13.290 1.00 80.81 320 ARG A N 1
ATOM 2408 C CA . ARG A 1 320 ? 18.179 21.680 -13.586 1.00 80.81 320 ARG A CA 1
ATOM 2409 C C . ARG A 1 320 ? 18.281 22.040 -15.066 1.00 80.81 320 ARG A C 1
ATOM 2411 O O . ARG A 1 320 ? 18.066 23.190 -15.428 1.00 80.81 320 ARG A O 1
ATOM 2418 N N . THR A 1 321 ? 18.693 21.100 -15.909 1.00 81.88 321 THR A N 1
ATOM 2419 C CA . THR A 1 321 ? 18.900 21.329 -17.346 1.00 81.88 321 THR A CA 1
ATOM 2420 C C . THR A 1 321 ? 18.326 20.153 -18.127 1.00 81.88 321 THR A C 1
ATOM 2422 O O . THR A 1 321 ? 17.113 19.954 -18.131 1.00 81.88 321 THR A O 1
ATOM 2425 N N . PHE A 1 322 ? 19.171 19.341 -18.749 1.00 86.81 322 PHE A N 1
ATOM 2426 C CA . PHE A 1 322 ? 18.769 18.098 -19.375 1.00 86.81 322 PHE A CA 1
ATOM 2427 C C . PHE A 1 322 ? 19.585 16.942 -18.802 1.00 86.81 322 PHE A C 1
ATOM 2429 O O . PHE A 1 322 ? 20.744 17.100 -18.401 1.00 86.81 322 PHE A O 1
ATOM 2436 N N . ARG A 1 323 ? 18.968 15.769 -18.759 1.00 88.69 323 ARG A N 1
ATOM 2437 C CA . ARG A 1 323 ? 19.593 14.508 -18.377 1.00 88.69 323 ARG A CA 1
ATOM 2438 C C . ARG A 1 323 ? 19.063 13.407 -19.270 1.00 88.69 323 ARG A C 1
ATOM 2440 O O . ARG A 1 323 ? 17.928 13.469 -19.725 1.00 88.69 323 ARG A O 1
ATOM 2447 N N . SER A 1 324 ? 19.887 12.404 -19.511 1.00 90.88 324 SER A N 1
ATOM 2448 C CA . SER A 1 324 ? 19.478 11.201 -20.219 1.00 90.88 324 SER A CA 1
ATOM 2449 C C . SER A 1 324 ? 19.791 9.974 -19.384 1.00 90.88 324 SER A C 1
ATOM 2451 O O . SER A 1 324 ? 20.716 10.003 -18.574 1.00 90.88 324 SER A O 1
ATOM 2453 N N . ALA A 1 325 ? 19.023 8.921 -19.612 1.00 90.56 325 ALA A N 1
ATOM 2454 C CA . ALA A 1 325 ? 19.224 7.603 -19.042 1.00 90.56 325 ALA A CA 1
ATOM 2455 C C . ALA A 1 325 ? 19.163 6.579 -20.175 1.00 90.56 325 ALA A C 1
ATOM 2457 O O . ALA A 1 325 ? 18.269 6.651 -21.024 1.00 90.56 325 ALA A O 1
ATOM 2458 N N . VAL A 1 326 ? 20.099 5.632 -20.198 1.00 92.38 326 VAL A N 1
ATOM 2459 C CA . VAL A 1 326 ? 20.043 4.502 -21.135 1.00 92.38 326 VAL A CA 1
ATOM 2460 C C . VAL A 1 326 ? 19.421 3.298 -20.441 1.00 92.38 326 VAL A C 1
ATOM 2462 O O . VAL A 1 326 ? 19.729 2.991 -19.289 1.00 92.38 326 VAL A O 1
ATOM 2465 N N . ARG A 1 327 ? 18.519 2.614 -21.139 1.00 94.56 327 ARG A N 1
ATOM 2466 C CA . ARG A 1 327 ? 17.915 1.362 -20.694 1.00 94.56 327 ARG A CA 1
ATOM 2467 C C . ARG A 1 327 ? 18.120 0.282 -21.730 1.00 94.56 327 ARG A C 1
ATOM 2469 O O . ARG A 1 327 ? 18.135 0.557 -22.926 1.00 94.56 327 ARG A O 1
ATOM 2476 N N . THR A 1 328 ? 18.245 -0.942 -21.245 1.00 96.69 328 THR A N 1
ATOM 2477 C CA . THR A 1 328 ? 18.332 -2.150 -22.051 1.00 96.69 328 THR A CA 1
ATOM 2478 C C . THR A 1 328 ? 17.245 -3.109 -21.600 1.00 96.69 328 THR A C 1
ATOM 2480 O O . THR A 1 328 ? 17.143 -3.439 -20.423 1.00 96.69 328 THR A O 1
ATOM 2483 N N . VAL A 1 329 ? 16.433 -3.565 -22.540 1.00 98.00 329 VAL A N 1
ATOM 2484 C CA . VAL A 1 329 ? 15.345 -4.506 -22.302 1.00 98.00 329 VAL A CA 1
ATOM 2485 C C . VAL A 1 329 ? 15.585 -5.795 -23.069 1.00 98.00 329 VAL A C 1
ATOM 2487 O O . VAL A 1 329 ? 16.094 -5.788 -24.195 1.00 98.00 329 VAL A O 1
ATOM 2490 N N . THR A 1 330 ? 15.188 -6.900 -22.456 1.00 97.88 330 THR A N 1
ATOM 2491 C CA . THR A 1 330 ? 15.215 -8.235 -23.051 1.00 97.88 330 THR A CA 1
ATOM 2492 C C . THR A 1 330 ? 13.783 -8.702 -23.269 1.00 97.88 330 THR A C 1
ATOM 2494 O O . THR A 1 330 ? 12.984 -8.677 -22.335 1.00 97.88 330 THR A O 1
ATOM 2497 N N . ASN A 1 331 ? 13.462 -9.137 -24.488 1.00 97.69 331 ASN A N 1
ATOM 2498 C CA . ASN A 1 331 ? 12.193 -9.792 -24.788 1.00 97.69 331 ASN A CA 1
ATOM 2499 C C . ASN A 1 331 ? 12.198 -11.218 -24.223 1.00 97.69 331 ASN A C 1
ATOM 2501 O O . ASN A 1 331 ? 13.016 -12.045 -24.633 1.00 97.69 331 ASN A O 1
ATOM 2505 N N . VAL A 1 332 ? 11.283 -11.468 -23.290 1.00 96.62 332 VAL A N 1
ATOM 2506 C CA . VAL A 1 332 ? 11.020 -12.761 -22.640 1.00 96.62 332 VAL A CA 1
ATOM 2507 C C . VAL A 1 332 ? 9.633 -13.312 -22.973 1.00 96.62 332 VAL A C 1
ATOM 2509 O O . VAL A 1 332 ? 9.269 -14.372 -22.472 1.00 96.62 332 VAL A O 1
ATOM 2512 N N . GLY A 1 333 ? 8.868 -12.605 -23.809 1.00 92.75 333 GLY A N 1
ATOM 2513 C CA . GLY A 1 333 ? 7.583 -13.076 -24.303 1.00 92.75 333 GLY A CA 1
ATOM 2514 C C . GLY A 1 333 ? 7.732 -14.284 -25.228 1.00 92.75 333 GLY A C 1
ATOM 2515 O O . GLY A 1 333 ? 8.797 -14.551 -25.789 1.00 92.75 333 GLY A O 1
ATOM 2516 N N . GLN A 1 334 ? 6.628 -15.005 -25.418 1.00 88.88 334 GLN A N 1
ATOM 2517 C CA . GLN A 1 334 ? 6.593 -16.227 -26.232 1.00 88.88 334 GLN A CA 1
ATOM 2518 C C . GLN A 1 334 ? 6.834 -15.974 -27.726 1.00 88.88 334 GLN A C 1
ATOM 2520 O O . GLN A 1 334 ? 7.271 -16.872 -28.444 1.00 88.88 334 GLN A O 1
ATOM 2525 N N . LEU A 1 335 ? 6.515 -14.768 -28.206 1.00 90.94 335 LEU A N 1
ATOM 2526 C CA . LEU A 1 335 ? 6.649 -14.416 -29.613 1.00 90.94 335 LEU A CA 1
ATOM 2527 C C . LEU A 1 335 ? 8.074 -13.996 -29.9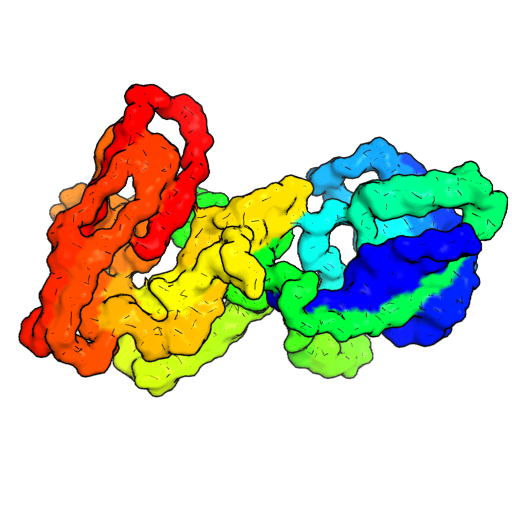41 1.00 90.94 335 LEU A C 1
ATOM 2529 O O . LEU A 1 335 ? 8.640 -13.066 -29.350 1.00 90.94 335 LEU A O 1
ATOM 2533 N N . ASP A 1 336 ? 8.626 -14.671 -30.949 1.00 88.94 336 ASP A N 1
ATOM 2534 C CA . ASP A 1 336 ? 9.976 -14.395 -31.385 1.00 88.94 336 ASP A CA 1
ATOM 2535 C C . ASP A 1 336 ? 10.084 -13.007 -32.030 1.00 88.94 336 ASP A C 1
ATOM 2537 O O . ASP A 1 336 ? 10.998 -12.248 -31.696 1.00 88.94 336 ASP A O 1
ATOM 2541 N N . ASP A 1 337 ? 9.123 -12.673 -32.885 1.00 95.38 337 ASP A N 1
ATOM 2542 C CA . ASP A 1 337 ? 9.020 -11.386 -33.557 1.00 95.38 337 ASP A CA 1
ATOM 2543 C C . ASP A 1 337 ? 7.970 -10.523 -32.853 1.00 95.38 337 ASP A C 1
ATOM 2545 O O . ASP A 1 337 ? 6.796 -10.884 -32.768 1.00 95.38 337 ASP A O 1
ATOM 2549 N N . ALA A 1 338 ? 8.402 -9.383 -32.317 1.00 96.44 338 ALA A N 1
ATOM 2550 C CA . ALA A 1 338 ? 7.545 -8.471 -31.564 1.00 96.44 338 ALA A CA 1
ATOM 2551 C C . ALA A 1 338 ? 7.986 -7.022 -31.777 1.00 96.44 338 ALA A C 1
ATOM 2553 O O . ALA A 1 338 ? 9.180 -6.736 -31.874 1.00 96.44 338 ALA A O 1
ATOM 2554 N N . VAL A 1 339 ? 7.030 -6.096 -31.830 1.00 97.44 339 VAL A N 1
ATOM 2555 C CA . VAL A 1 339 ? 7.292 -4.663 -31.996 1.00 97.44 339 VAL A CA 1
ATOM 2556 C C . VAL A 1 339 ? 6.654 -3.911 -30.840 1.00 97.44 339 VAL A C 1
ATOM 2558 O O . VAL A 1 339 ? 5.457 -4.038 -30.608 1.00 97.44 339 VAL A O 1
ATOM 2561 N N . TYR A 1 340 ? 7.458 -3.122 -30.134 1.00 97.38 340 TYR A N 1
ATOM 2562 C CA . TYR A 1 340 ? 7.019 -2.286 -29.023 1.00 97.38 340 TYR A CA 1
ATOM 2563 C C . TYR A 1 340 ? 7.208 -0.817 -29.388 1.00 97.38 340 TYR A C 1
ATOM 2565 O O . TYR A 1 340 ? 8.271 -0.431 -29.878 1.00 97.38 340 TYR A O 1
ATOM 2573 N N . THR A 1 341 ? 6.194 0.003 -29.133 1.00 97.81 341 THR A N 1
ATOM 2574 C CA . THR A 1 341 ? 6.237 1.456 -29.331 1.00 97.81 341 THR A CA 1
ATOM 2575 C C . THR A 1 341 ? 6.224 2.139 -27.973 1.00 97.81 341 THR A C 1
ATOM 2577 O O . THR A 1 341 ? 5.399 1.808 -27.127 1.00 97.81 341 THR A O 1
ATOM 2580 N N . ALA A 1 342 ? 7.141 3.079 -27.760 1.00 96.06 342 ALA A N 1
ATOM 2581 C CA . ALA A 1 342 ? 7.202 3.846 -26.527 1.00 96.06 342 ALA A CA 1
ATOM 2582 C C . ALA A 1 342 ? 6.025 4.829 -26.446 1.00 96.06 342 ALA A C 1
ATOM 2584 O O . ALA A 1 342 ? 5.796 5.611 -27.372 1.00 96.06 342 ALA A O 1
ATOM 2585 N N . PHE A 1 343 ? 5.323 4.808 -25.317 1.00 94.69 343 PHE A N 1
ATOM 2586 C CA . PHE A 1 343 ? 4.359 5.827 -24.923 1.00 94.69 343 PHE A CA 1
ATOM 2587 C C . PHE A 1 343 ? 4.982 6.710 -23.835 1.00 94.69 343 PHE A C 1
ATOM 2589 O O . PHE A 1 343 ? 5.875 6.270 -23.114 1.00 94.69 343 PHE A O 1
ATOM 2596 N N . LEU A 1 344 ? 4.594 7.984 -23.772 1.00 91.25 344 LEU A N 1
ATOM 2597 C CA . LEU A 1 344 ? 5.194 8.957 -22.862 1.00 91.25 344 LEU A CA 1
ATOM 2598 C C . LEU A 1 344 ? 4.122 9.819 -22.208 1.00 91.25 344 LEU A C 1
ATOM 2600 O O . LEU A 1 344 ? 3.373 10.505 -22.902 1.00 91.25 344 LEU A O 1
ATOM 2604 N N . GLU A 1 345 ? 4.161 9.878 -20.880 1.00 90.12 345 GLU A N 1
ATOM 2605 C CA . GLU A 1 345 ? 3.411 10.834 -20.065 1.00 90.12 345 GLU A CA 1
ATOM 2606 C C . GLU A 1 345 ? 4.393 11.739 -19.305 1.00 90.12 345 GLU A C 1
ATOM 2608 O O . GLU A 1 345 ? 4.870 11.388 -18.225 1.00 90.12 345 GLU A O 1
ATOM 2613 N N . PRO A 1 346 ? 4.781 12.898 -19.869 1.00 87.94 346 PRO A N 1
ATOM 2614 C CA . PRO A 1 346 ? 5.770 13.755 -19.234 1.00 87.94 346 PRO A CA 1
ATOM 2615 C C . PRO A 1 346 ? 5.231 14.384 -17.936 1.00 87.94 346 PRO A C 1
ATOM 2617 O O . PRO A 1 346 ? 4.137 14.961 -17.939 1.00 87.94 346 PRO A O 1
ATOM 2620 N N . PRO A 1 347 ? 6.006 14.372 -16.835 1.00 84.88 347 PRO A N 1
ATOM 2621 C CA . PRO A 1 347 ? 5.643 15.097 -15.626 1.00 84.88 347 PRO A CA 1
ATOM 2622 C C . PRO A 1 347 ? 5.512 16.604 -15.875 1.00 84.88 347 PRO A C 1
ATOM 2624 O O . PRO A 1 347 ? 6.206 17.189 -16.711 1.00 84.88 347 PRO A O 1
ATOM 2627 N N . ALA A 1 348 ? 4.666 17.275 -15.091 1.00 84.69 348 ALA A N 1
ATOM 2628 C CA . ALA A 1 348 ? 4.461 18.715 -15.221 1.00 84.69 348 ALA A CA 1
ATOM 2629 C C . ALA A 1 348 ? 5.786 19.493 -15.079 1.00 84.69 348 ALA A C 1
ATOM 2631 O O . ALA A 1 348 ? 6.438 19.448 -14.040 1.00 84.69 348 ALA A O 1
ATOM 2632 N N . GLY A 1 349 ? 6.164 20.256 -16.109 1.00 87.06 349 GLY A N 1
ATOM 2633 C CA . GLY A 1 349 ? 7.417 21.023 -16.122 1.00 87.06 349 GLY A CA 1
ATOM 2634 C C . GLY A 1 349 ? 8.631 20.285 -16.702 1.00 87.06 349 GLY A C 1
ATOM 2635 O O . GLY A 1 349 ? 9.737 20.828 -16.650 1.00 87.06 349 GLY A O 1
ATOM 2636 N N . VAL A 1 350 ? 8.443 19.088 -17.268 1.00 90.38 350 VAL A N 1
ATOM 2637 C CA . VAL A 1 350 ? 9.500 18.287 -17.900 1.00 90.38 350 VAL A CA 1
ATOM 2638 C C . VAL A 1 350 ? 9.094 17.901 -19.325 1.00 90.38 350 VAL A C 1
ATOM 2640 O O . VAL A 1 350 ? 8.008 17.387 -19.557 1.00 90.38 350 VAL A O 1
ATOM 2643 N N . GLU A 1 351 ? 9.982 18.139 -20.287 1.00 93.00 351 GLU A N 1
ATOM 2644 C CA . GLU A 1 351 ? 9.932 17.567 -21.635 1.00 93.00 351 GLU A CA 1
ATOM 2645 C C . GLU A 1 351 ? 10.632 16.204 -21.633 1.00 93.00 351 GLU A C 1
ATOM 2647 O O . GLU A 1 351 ? 11.719 16.065 -21.059 1.00 93.00 351 GLU A O 1
ATOM 2652 N N . MET A 1 352 ? 10.038 15.215 -22.307 1.00 94.19 352 MET A N 1
ATOM 2653 C CA . MET A 1 352 ? 10.599 13.870 -22.431 1.00 94.19 352 MET A CA 1
ATOM 2654 C C . MET A 1 352 ? 10.671 13.399 -23.881 1.00 94.19 352 MET A C 1
ATOM 2656 O O . MET A 1 352 ? 9.798 13.710 -24.687 1.00 94.19 352 MET A O 1
ATOM 2660 N N . ALA A 1 353 ? 11.709 12.625 -24.201 1.00 96.25 353 ALA A N 1
ATOM 2661 C CA . ALA A 1 353 ? 11.877 11.982 -25.502 1.00 96.25 353 ALA A CA 1
ATOM 2662 C C . ALA A 1 353 ? 12.533 10.603 -25.359 1.00 96.25 353 ALA A C 1
ATOM 2664 O O . ALA A 1 353 ? 13.411 10.423 -24.513 1.00 96.25 353 ALA A O 1
ATOM 2665 N N . VAL A 1 354 ? 12.140 9.650 -26.210 1.00 97.38 354 VAL A N 1
ATOM 2666 C CA . VAL A 1 354 ? 12.698 8.288 -26.261 1.00 97.38 354 VAL A CA 1
ATOM 2667 C C . VAL A 1 354 ? 13.281 8.016 -27.640 1.00 97.38 354 VAL A C 1
ATOM 2669 O O . VAL A 1 354 ? 12.643 8.281 -28.657 1.00 97.38 354 VAL A O 1
ATOM 2672 N N . GLU A 1 355 ? 14.495 7.473 -27.669 1.00 97.62 355 GLU A N 1
ATOM 2673 C CA . GLU A 1 355 ? 15.216 7.155 -28.897 1.00 97.62 355 GLU A CA 1
ATOM 2674 C C . GLU A 1 355 ? 15.844 5.746 -28.825 1.00 97.62 355 GLU A C 1
ATOM 2676 O O . GLU A 1 355 ? 16.671 5.508 -27.940 1.00 97.62 355 GLU A O 1
ATOM 2681 N N . PRO A 1 356 ? 15.516 4.819 -29.747 1.00 97.88 356 PRO A N 1
ATOM 2682 C CA . PRO A 1 356 ? 14.459 4.925 -30.758 1.00 97.88 356 PRO A CA 1
ATOM 2683 C C . PRO A 1 356 ? 13.051 4.791 -30.134 1.00 97.88 356 PRO A C 1
ATOM 2685 O O . PRO A 1 356 ? 12.902 4.108 -29.123 1.00 97.88 356 PRO A O 1
ATOM 2688 N N . PRO A 1 357 ? 12.002 5.378 -30.744 1.00 97.19 357 PRO A N 1
ATOM 2689 C CA . PRO A 1 357 ? 10.628 5.280 -30.235 1.00 97.19 357 PRO A CA 1
ATOM 2690 C C . PRO A 1 357 ? 9.978 3.909 -30.487 1.00 97.19 357 PRO A C 1
ATOM 2692 O O . PRO A 1 357 ? 8.914 3.624 -29.945 1.00 97.19 357 PRO A O 1
ATOM 2695 N N . VAL A 1 358 ? 10.591 3.065 -31.324 1.00 98.12 358 VAL A N 1
ATOM 2696 C CA . VAL A 1 358 ? 10.099 1.727 -31.666 1.00 98.12 358 VAL A CA 1
ATOM 2697 C C . VAL A 1 358 ? 11.222 0.710 -31.505 1.00 98.12 358 VAL A C 1
ATOM 2699 O O . VAL A 1 358 ? 12.309 0.873 -32.065 1.00 98.12 358 VAL A O 1
ATOM 2702 N N . LEU A 1 359 ? 10.942 -0.363 -30.768 1.00 98.00 359 LEU A N 1
ATOM 2703 C CA . LEU A 1 359 ? 11.822 -1.507 -30.577 1.00 98.00 359 LEU A CA 1
ATOM 2704 C C . LEU A 1 359 ? 11.255 -2.718 -31.310 1.00 98.00 359 LEU A C 1
ATOM 2706 O O . LEU A 1 359 ? 10.227 -3.269 -30.930 1.00 98.00 359 LEU A O 1
ATOM 2710 N N . VAL A 1 360 ? 11.955 -3.147 -32.355 1.00 97.69 360 VAL A N 1
ATOM 2711 C CA . VAL A 1 360 ? 11.645 -4.377 -33.094 1.00 97.69 360 VAL A CA 1
ATOM 2712 C C . VAL A 1 360 ? 12.516 -5.493 -32.544 1.00 97.69 360 VAL A C 1
ATOM 2714 O O . VAL A 1 360 ? 13.733 -5.327 -32.530 1.00 97.69 360 VAL A O 1
ATOM 2717 N N . PHE A 1 361 ? 11.933 -6.611 -32.133 1.00 97.88 361 PHE A N 1
ATOM 2718 C CA . PHE A 1 361 ? 12.608 -7.824 -31.670 1.00 97.88 361 PHE A CA 1
ATOM 2719 C C . PHE A 1 361 ? 12.438 -8.950 -32.684 1.00 97.88 361 PHE A C 1
ATOM 2721 O O . PHE A 1 361 ? 11.463 -8.974 -33.428 1.00 97.88 361 PHE A O 1
ATOM 2728 N N . SER A 1 362 ? 13.403 -9.864 -32.690 1.00 96.19 362 SER A N 1
ATOM 2729 C CA . SER A 1 362 ? 13.373 -11.094 -33.478 1.00 96.19 362 SER A CA 1
ATOM 2730 C C . SER A 1 362 ? 14.118 -12.202 -32.740 1.00 96.19 362 SER A C 1
ATOM 2732 O O . SER A 1 362 ? 14.791 -11.937 -31.733 1.00 96.19 362 SER A O 1
ATOM 2734 N N . LYS A 1 363 ? 14.059 -13.429 -33.268 1.00 92.19 363 LYS A N 1
ATOM 2735 C CA . LYS A 1 363 ? 14.783 -14.594 -32.731 1.00 92.19 363 LYS A CA 1
ATOM 2736 C C . LYS A 1 363 ? 16.261 -14.341 -32.449 1.00 92.19 363 LYS A C 1
ATOM 2738 O O . LYS A 1 363 ? 16.732 -14.612 -31.347 1.00 92.19 363 LYS A O 1
ATOM 2743 N N . ASP A 1 364 ? 16.959 -13.726 -33.395 1.00 92.19 364 ASP A N 1
ATOM 2744 C CA . ASP A 1 364 ? 18.398 -13.464 -33.279 1.00 92.19 364 ASP A CA 1
ATOM 2745 C C . ASP A 1 364 ? 18.715 -12.167 -32.526 1.00 92.19 364 ASP A C 1
ATOM 2747 O O . ASP A 1 364 ? 19.878 -11.823 -32.307 1.00 92.19 364 ASP A O 1
ATOM 2751 N N . ARG A 1 365 ? 17.692 -11.389 -32.151 1.00 93.38 365 ARG A N 1
ATOM 2752 C CA . ARG A 1 365 ? 17.896 -10.063 -31.571 1.00 93.38 365 ARG A CA 1
ATOM 2753 C C . ARG A 1 365 ? 16.856 -9.747 -30.496 1.00 93.38 365 ARG A C 1
ATOM 2755 O O . ARG A 1 365 ? 16.073 -8.805 -30.631 1.00 93.38 365 ARG A O 1
ATOM 2762 N N . ARG A 1 366 ? 16.942 -10.501 -29.396 1.00 95.31 366 ARG A N 1
ATOM 2763 C CA . ARG A 1 366 ? 16.108 -10.424 -28.177 1.00 95.31 366 ARG A CA 1
ATOM 2764 C C . ARG A 1 366 ? 16.390 -9.241 -27.252 1.00 95.31 366 ARG A C 1
ATOM 2766 O O . ARG A 1 366 ? 15.551 -8.933 -26.416 1.00 95.31 366 ARG A O 1
ATOM 2773 N N . VAL A 1 367 ? 17.541 -8.587 -27.385 1.00 97.00 367 VAL A N 1
ATOM 2774 C CA . VAL A 1 367 ? 17.960 -7.484 -26.505 1.00 97.00 367 VAL A CA 1
ATOM 2775 C C . VAL A 1 367 ? 17.971 -6.171 -27.282 1.00 97.00 367 VAL A C 1
ATOM 2777 O O . VAL A 1 367 ? 18.464 -6.113 -28.415 1.00 97.00 367 VAL A O 1
ATOM 2780 N N . ARG A 1 368 ? 17.415 -5.109 -26.699 1.00 97.38 368 ARG A N 1
ATOM 2781 C CA . ARG A 1 368 ? 17.389 -3.763 -27.284 1.00 97.38 368 ARG A CA 1
ATOM 2782 C C . ARG A 1 368 ? 17.687 -2.708 -26.241 1.00 97.38 368 ARG A C 1
ATOM 2784 O O . ARG A 1 368 ? 17.240 -2.826 -25.109 1.00 97.38 368 ARG A O 1
ATOM 2791 N N . SER A 1 369 ? 18.368 -1.651 -26.663 1.00 97.06 369 SER A N 1
ATOM 2792 C CA . SER A 1 369 ? 18.592 -0.475 -25.831 1.00 97.06 369 SER A CA 1
ATOM 2793 C C . SER A 1 369 ? 17.875 0.739 -26.401 1.00 97.06 369 SER A C 1
ATOM 2795 O O . SER A 1 369 ? 17.727 0.869 -27.616 1.00 97.06 369 SER A O 1
ATOM 2797 N N . PHE A 1 370 ? 17.461 1.630 -25.511 1.00 96.38 370 PHE A N 1
ATOM 2798 C CA . PHE A 1 370 ? 16.890 2.928 -25.835 1.00 96.38 370 PHE A CA 1
ATOM 2799 C C . PHE A 1 370 ? 17.380 3.974 -24.834 1.00 96.38 370 PHE A C 1
ATOM 2801 O O . PHE A 1 370 ? 17.817 3.662 -23.724 1.00 96.38 370 PHE A O 1
ATOM 2808 N N . LYS A 1 371 ? 17.324 5.235 -25.242 1.00 95.88 371 LYS A N 1
ATOM 2809 C CA . LYS A 1 371 ? 17.730 6.392 -24.453 1.00 95.88 371 LYS A CA 1
ATOM 2810 C C . LYS A 1 371 ? 16.502 7.238 -24.159 1.00 95.88 371 LYS A C 1
ATOM 2812 O O . LYS A 1 371 ? 15.815 7.664 -25.083 1.00 95.88 371 LYS A O 1
ATOM 2817 N N . VAL A 1 372 ? 16.270 7.517 -22.883 1.00 95.38 372 VAL A N 1
ATOM 2818 C CA . VAL A 1 372 ? 15.248 8.460 -22.423 1.00 95.38 372 VAL A CA 1
ATOM 2819 C C . VAL A 1 372 ? 15.931 9.777 -22.095 1.00 95.38 372 VAL A C 1
ATOM 2821 O O . VAL A 1 372 ? 16.918 9.794 -21.363 1.00 95.38 372 VAL A O 1
ATOM 2824 N N . THR A 1 373 ? 15.431 10.880 -22.639 1.00 94.00 373 THR A N 1
ATOM 2825 C CA . THR A 1 373 ? 15.932 12.233 -22.377 1.00 94.00 373 THR A CA 1
ATOM 2826 C C . THR A 1 373 ? 14.876 13.025 -21.625 1.00 94.00 373 THR A C 1
ATOM 2828 O O . THR A 1 373 ? 13.714 13.011 -22.009 1.00 94.00 373 THR A O 1
ATOM 2831 N N . PHE A 1 374 ? 15.303 13.731 -20.583 1.00 92.56 374 PHE A N 1
ATOM 2832 C CA . PHE A 1 374 ? 14.496 14.576 -19.714 1.00 92.56 374 PHE A CA 1
ATOM 2833 C C . PHE A 1 374 ? 15.062 15.984 -19.760 1.00 92.56 374 PHE A C 1
ATOM 2835 O O . PHE A 1 374 ? 16.271 16.173 -19.598 1.00 92.56 374 PHE A O 1
ATOM 2842 N N . LYS A 1 375 ? 14.209 16.982 -19.946 1.00 91.81 375 LYS A N 1
ATOM 2843 C CA . LYS A 1 375 ? 14.620 18.381 -20.015 1.00 91.81 375 LYS A CA 1
ATOM 2844 C C . LYS A 1 375 ? 13.647 19.237 -19.225 1.00 91.81 375 LYS A C 1
ATOM 2846 O O . LYS A 1 375 ? 12.446 19.181 -19.459 1.00 91.81 375 LYS A O 1
ATOM 2851 N N . THR A 1 376 ? 14.155 20.033 -18.287 1.00 88.38 376 THR A N 1
ATOM 2852 C CA . THR A 1 376 ? 13.296 20.983 -17.574 1.00 88.38 376 THR A CA 1
ATOM 2853 C C . THR A 1 376 ? 12.801 22.062 -18.533 1.00 88.38 376 THR A C 1
ATOM 2855 O O . THR A 1 376 ? 13.574 22.615 -19.320 1.00 88.38 376 THR A O 1
ATOM 2858 N N . THR A 1 377 ? 11.511 22.381 -18.461 1.00 84.69 377 THR A N 1
ATOM 2859 C CA . THR A 1 377 ? 10.938 23.530 -19.177 1.00 84.69 377 THR A CA 1
ATOM 2860 C C . THR A 1 377 ? 11.038 24.820 -18.361 1.00 84.69 377 THR A C 1
ATOM 2862 O O . THR A 1 377 ? 10.796 25.910 -18.883 1.00 84.69 377 THR A O 1
ATOM 2865 N N . ARG A 1 378 ? 11.443 24.731 -17.084 1.00 72.00 378 ARG A N 1
ATOM 2866 C CA . ARG A 1 378 ? 11.573 25.872 -16.167 1.00 72.00 378 ARG A CA 1
ATOM 2867 C C . ARG A 1 378 ? 13.024 26.359 -16.102 1.00 72.00 378 ARG A C 1
ATOM 2869 O O . ARG A 1 378 ? 13.931 25.594 -15.796 1.00 72.00 378 ARG A O 1
ATOM 2876 N N . LYS A 1 379 ? 13.242 27.657 -16.352 1.00 60.47 379 LYS A N 1
ATOM 2877 C CA . LYS A 1 379 ? 14.580 28.291 -16.388 1.00 60.47 379 LYS A CA 1
ATOM 2878 C C . LYS A 1 379 ? 15.196 28.573 -15.004 1.00 60.47 379 LYS A C 1
ATOM 2880 O O . LYS A 1 379 ? 16.391 28.833 -14.932 1.00 60.47 379 LYS A O 1
ATOM 2885 N N . VAL A 1 380 ? 14.410 28.529 -13.922 1.00 51.47 380 VAL A N 1
ATOM 2886 C CA . VAL A 1 380 ? 14.852 28.762 -12.532 1.00 51.47 380 VAL A CA 1
ATOM 2887 C C . VAL A 1 380 ? 14.092 27.796 -11.617 1.00 51.47 380 VAL A C 1
ATOM 2889 O O . VAL A 1 380 ? 12.868 27.723 -11.702 1.00 51.47 380 VAL A O 1
ATOM 2892 N N . GLN A 1 381 ? 14.789 27.049 -10.758 1.00 53.38 381 GLN A N 1
ATOM 2893 C CA . GLN A 1 381 ? 14.177 26.178 -9.745 1.00 53.38 381 GLN A CA 1
ATOM 2894 C C . GLN A 1 381 ? 14.823 26.474 -8.386 1.00 53.38 381 GLN A C 1
ATOM 2896 O O . GLN A 1 381 ? 15.999 26.174 -8.181 1.00 53.38 381 GLN A O 1
ATOM 2901 N N . GLY A 1 382 ? 14.058 27.108 -7.493 1.00 43.12 382 GLY A N 1
ATOM 2902 C CA . GLY A 1 382 ? 14.375 27.244 -6.067 1.00 43.12 382 GLY A CA 1
ATOM 2903 C C . GLY A 1 382 ? 13.630 26.239 -5.178 1.00 43.12 382 GLY A C 1
ATOM 2904 O O . GLY A 1 382 ? 14.011 26.083 -4.026 1.00 43.12 382 GLY A O 1
ATOM 2905 N N . ASP A 1 383 ? 12.632 25.526 -5.719 1.00 43.62 383 ASP A N 1
ATOM 2906 C CA . ASP A 1 383 ? 11.726 24.662 -4.950 1.00 43.62 383 ASP A CA 1
ATOM 2907 C C . ASP A 1 383 ? 11.754 23.192 -5.400 1.00 43.62 383 ASP A C 1
ATOM 2909 O O . ASP A 1 383 ? 11.905 22.879 -6.588 1.00 43.62 383 ASP A O 1
ATOM 2913 N N . TYR A 1 384 ? 11.551 22.293 -4.430 1.00 37.03 384 TYR A N 1
ATOM 2914 C CA . TYR A 1 384 ? 11.323 20.860 -4.632 1.00 37.03 384 TYR A CA 1
ATOM 2915 C C . TYR A 1 384 ? 9.999 20.640 -5.380 1.00 37.03 384 TYR A C 1
ATOM 2917 O O . TYR A 1 384 ? 8.955 21.133 -4.963 1.00 37.03 384 TYR A O 1
ATOM 2925 N N . THR A 1 385 ? 10.028 19.891 -6.485 1.00 44.72 385 THR A N 1
ATOM 2926 C CA . THR A 1 385 ? 8.816 19.473 -7.213 1.00 44.72 385 THR A CA 1
ATOM 2927 C C . THR A 1 385 ? 8.771 17.955 -7.309 1.00 44.72 385 THR A C 1
ATOM 2929 O O . THR A 1 385 ? 9.769 17.324 -7.652 1.00 44.72 385 THR A O 1
ATOM 2932 N N . ASP A 1 386 ? 7.612 17.405 -6.957 1.00 40.50 386 ASP A N 1
ATOM 2933 C CA . ASP A 1 386 ? 7.282 15.982 -6.976 1.00 40.50 386 ASP A CA 1
ATOM 2934 C C . ASP A 1 386 ? 6.731 15.608 -8.364 1.00 40.50 386 ASP A C 1
ATOM 2936 O O . ASP A 1 386 ? 5.872 16.320 -8.899 1.00 40.50 386 ASP A O 1
ATOM 2940 N N . PHE A 1 387 ? 7.261 14.561 -9.000 1.00 47.28 387 PHE A N 1
ATOM 2941 C CA . PHE A 1 387 ? 6.976 14.239 -10.405 1.00 47.28 387 PHE A CA 1
ATOM 2942 C C . PHE A 1 387 ? 6.145 12.951 -10.541 1.00 47.28 387 PHE A C 1
ATOM 2944 O O . PHE A 1 387 ? 6.408 11.947 -9.887 1.00 47.28 387 PHE A O 1
ATOM 2951 N N . ARG A 1 388 ? 5.130 13.011 -11.418 1.00 40.25 388 ARG A N 1
ATOM 2952 C CA . ARG A 1 388 ? 4.148 11.951 -11.723 1.00 40.25 388 ARG A CA 1
ATOM 2953 C C . ARG A 1 388 ? 4.756 10.825 -12.582 1.00 40.25 388 ARG A C 1
ATOM 2955 O O . ARG A 1 388 ? 5.755 11.048 -13.256 1.00 40.25 388 ARG A O 1
ATOM 2962 N N . ASN A 1 389 ? 4.156 9.635 -12.512 1.00 37.06 389 ASN A N 1
ATOM 2963 C CA . ASN A 1 389 ? 4.653 8.371 -13.072 1.00 37.06 389 ASN A CA 1
ATOM 2964 C C . ASN A 1 389 ? 4.762 8.292 -14.607 1.00 37.06 389 ASN A C 1
ATOM 2966 O O . ASN A 1 389 ? 4.124 9.055 -15.321 1.00 37.06 389 ASN A O 1
ATOM 2970 N N . LEU A 1 390 ? 5.569 7.317 -15.051 1.00 36.22 390 LEU A N 1
ATOM 2971 C CA . LEU A 1 390 ? 5.744 6.814 -16.419 1.00 36.22 390 LEU A CA 1
ATOM 2972 C C . LEU A 1 390 ? 5.156 5.393 -16.480 1.00 36.22 390 LEU A C 1
ATOM 2974 O O . LEU A 1 390 ? 5.544 4.579 -15.641 1.00 36.22 390 LEU A O 1
ATOM 2978 N N . GLU A 1 391 ? 4.270 5.104 -17.437 1.00 30.23 391 GLU A N 1
ATOM 2979 C CA . GLU A 1 391 ? 3.790 3.740 -17.753 1.00 30.23 391 GLU A CA 1
ATOM 2980 C C . GLU A 1 391 ? 4.529 3.132 -18.952 1.00 30.23 391 GLU A C 1
ATOM 2982 O O . GLU A 1 391 ? 4.812 3.878 -19.922 1.00 30.23 391 GLU A O 1
#

Organism: Zizania palustris (NCBI:txid103762)

Foldseek 3Di:
DQKFWWKWKAKPVRDIDIFGWAQADPVQQVDKFWEDEDEAPCLALVVQALVQARHEYEYHHPDQDQPPPRPVVSNQLSSVVSHHQEYEYEDQPFLPHVQQCPVSCNNYIYTYDHPVVSVVLVVQVVVDPTIIIHMHHIDMDGDDVGWDDAQGQPQAFDDDPVCNFDFPDAFWEDFGQDKDADDCDVSCVHDGITTHGDVVRRVVVLVVLLVVLCVLPVPDDPQQLSFLFLLQADQAIPVRHGHWYDHSDIDRDACRRGNSHHGDSVSSSAVQKGQDDDPVRVVLVCLQPPVPDPVPPCVVVVPDDSLQRQHSDGGDPPQQFKDKYKHKMFGPHPDQWDKDAADDDFWPQKDKDKPPRMDTGHNVRRMDMMMMMIGGNDNDDPDDDDTHDGD

Radius of gyration: 26.16 Å; Cα contacts (8 Å, |Δi|>4): 773; chains: 1; bounding box: 70×50×72 Å

pLDDT: mean 85.75, std 14.88, range [30.23, 98.69]

Mean predicted aligned error: 8.07 Å

Solvent-accessible surface area (backbone atoms only — not comparable to full-atom values): 21606 Å² total; per-residue (Å²): 88,34,62,48,36,44,22,42,42,34,39,71,89,68,50,73,45,82,35,52,34,76,34,84,50,64,76,58,29,74,38,76,27,49,54,47,77,30,50,41,85,51,63,41,41,90,70,53,48,70,85,41,45,65,17,29,37,34,45,49,63,78,66,92,56,89,81,59,76,69,61,56,66,57,33,48,51,31,38,38,75,31,44,18,38,25,38,43,38,62,38,73,77,46,77,75,64,74,34,89,51,66,70,72,27,78,81,27,32,61,38,47,31,40,64,70,60,43,50,52,52,50,56,49,46,77,75,38,100,76,34,30,38,26,45,38,53,44,42,83,48,75,44,83,92,38,80,20,51,56,42,51,43,86,56,75,60,38,69,34,91,87,46,51,34,45,73,24,40,60,61,30,57,69,24,63,65,41,77,42,82,40,66,77,39,80,86,43,71,55,38,58,60,42,45,34,60,34,67,79,47,14,48,57,52,52,52,52,48,51,53,51,46,40,68,77,38,72,83,59,49,74,40,30,54,52,16,14,39,31,77,36,25,41,61,50,22,76,79,75,40,72,23,35,24,39,33,94,70,68,40,77,50,44,34,37,58,25,22,50,16,38,66,32,72,74,47,29,68,65,49,40,53,25,23,55,61,57,74,67,58,54,47,58,47,39,23,60,75,64,71,82,46,71,68,73,75,38,79,78,53,74,77,71,50,66,40,45,51,40,54,81,65,81,28,73,66,84,71,73,51,72,50,71,30,49,42,47,37,34,61,71,42,93,62,51,67,45,78,46,69,71,68,85,57,62,31,93,62,39,48,67,48,58,44,65,48,59,51,76,35,31,79,94,41,43,64,50,68,37,36,41,38,42,31,44,72,54,96,74,80,94,70,93,79,90,68,57,67,76,120

InterPro domains:
  IPR000209 Peptidase S8/S53 domain [PF00082] (140-238)
  IPR023828 Peptidase S8, subtilisin, Ser-active site [PS00138] (198-208)
  IPR041469 Subtilisin-like protease, fibronectin type-III domain [PF17766] (308-385)
  IPR045051 Subtilisin-like protease [PTHR10795] (1-375)